Protein AF-0000000072193039 (afdb_homodimer)

Structure (mmCIF, N/CA/C/O backbone):
data_AF-0000000072193039-model_v1
#
loop_
_entity.id
_entity.type
_entity.pdbx_description
1 polymer 'Acetylglutamate kinase'
#
loop_
_atom_site.group_PDB
_atom_site.id
_atom_site.type_symbol
_atom_site.label_atom_id
_atom_site.label_alt_id
_atom_site.label_comp_id
_atom_site.label_asym_id
_atom_site.label_entity_id
_atom_site.label_seq_id
_atom_site.pdbx_PDB_ins_code
_atom_site.Cartn_x
_atom_site.Cartn_y
_atom_site.Cartn_z
_atom_site.occupancy
_atom_site.B_iso_or_equiv
_atom_site.auth_seq_id
_atom_site.auth_comp_id
_atom_site.auth_asym_id
_atom_site.auth_atom_id
_atom_site.pdbx_PDB_model_num
ATOM 1 N N . MET A 1 1 ? 25.875 19.906 -1.889 1 45.22 1 MET A N 1
ATOM 2 C CA . MET A 1 1 ? 24.828 20.234 -0.922 1 45.22 1 MET A CA 1
ATOM 3 C C . MET A 1 1 ? 23.859 19.078 -0.762 1 45.22 1 MET A C 1
ATOM 5 O O . MET A 1 1 ? 23.547 18.375 -1.732 1 45.22 1 MET A O 1
ATOM 9 N N . SER A 1 2 ? 23.547 18.531 0.463 1 73.38 2 SER A N 1
ATOM 10 C CA . SER A 1 2 ? 22.75 17.312 0.672 1 73.38 2 SER A CA 1
ATOM 11 C C . SER A 1 2 ? 21.297 17.516 0.239 1 73.38 2 SER A C 1
ATOM 13 O O . SER A 1 2 ? 20.766 18.625 0.327 1 73.38 2 SER A O 1
ATOM 15 N N . THR A 1 3 ? 20.672 16.688 -0.508 1 92.19 3 THR A N 1
ATOM 16 C CA . THR A 1 3 ? 19.297 16.734 -0.991 1 92.19 3 THR A CA 1
ATOM 17 C C . THR A 1 3 ? 18.328 16.891 0.171 1 92.19 3 THR A C 1
ATOM 19 O O . THR A 1 3 ? 18.375 16.141 1.147 1 92.19 3 THR A O 1
ATOM 22 N N . GLN A 1 4 ? 17.578 18.031 0.209 1 97 4 GLN A N 1
ATOM 23 C CA . GLN A 1 4 ? 16.641 18.359 1.28 1 97 4 GLN A CA 1
ATOM 24 C C . GLN A 1 4 ? 15.531 17.312 1.365 1 97 4 GLN A C 1
ATOM 26 O O . GLN A 1 4 ? 15.016 16.859 0.341 1 97 4 GLN A O 1
ATOM 31 N N . THR A 1 5 ? 15.273 16.906 2.566 1 98.5 5 THR A N 1
ATOM 32 C CA . THR A 1 5 ? 14.156 16 2.828 1 98.5 5 THR A CA 1
ATOM 33 C C . THR A 1 5 ? 12.961 16.75 3.393 1 98.5 5 THR A C 1
ATOM 35 O O . THR A 1 5 ? 13.094 17.484 4.379 1 98.5 5 THR A O 1
ATOM 38 N N . VAL A 1 6 ? 11.789 16.641 2.758 1 98.56 6 VAL A N 1
ATOM 39 C CA . VAL A 1 6 ? 10.562 17.328 3.16 1 98.56 6 VAL A CA 1
ATOM 40 C C . VAL A 1 6 ? 9.461 16.297 3.408 1 98.56 6 VAL A C 1
ATOM 42 O O . VAL A 1 6 ? 9.156 15.484 2.537 1 98.56 6 VAL A O 1
ATOM 45 N N . VAL A 1 7 ? 8.906 16.312 4.609 1 98.81 7 VAL A N 1
ATOM 46 C CA . VAL A 1 7 ? 7.738 15.492 4.93 1 98.81 7 VAL A CA 1
ATOM 47 C C . VAL A 1 7 ? 6.492 16.375 4.949 1 98.81 7 VAL A C 1
ATOM 49 O O . VAL A 1 7 ? 6.461 17.406 5.629 1 98.81 7 VAL A O 1
ATOM 52 N N . ILE A 1 8 ? 5.461 15.977 4.203 1 98.38 8 ILE A N 1
ATOM 53 C CA . ILE A 1 8 ? 4.273 16.797 4 1 98.38 8 ILE A CA 1
ATOM 54 C C . ILE A 1 8 ? 3.033 16.047 4.477 1 98.38 8 ILE A C 1
ATOM 56 O O . ILE A 1 8 ? 2.797 14.906 4.066 1 98.38 8 ILE A O 1
ATOM 60 N N . LYS A 1 9 ? 2.371 16.625 5.359 1 97.62 9 LYS A N 1
ATOM 61 C CA . LYS A 1 9 ? 1.017 16.156 5.625 1 97.62 9 LYS A CA 1
ATOM 62 C C . LYS A 1 9 ? 0.012 16.781 4.664 1 97.62 9 LYS A C 1
ATOM 64 O O . LYS A 1 9 ? -0.158 18 4.656 1 97.62 9 LYS A O 1
ATOM 69 N N . TYR A 1 10 ? -0.47 15.82 3.854 1 92.06 10 TYR A N 1
ATOM 70 C CA . TYR A 1 10 ? -1.426 16.219 2.826 1 92.06 10 TYR A CA 1
ATOM 71 C C . TYR A 1 10 ? -2.83 15.742 3.174 1 92.06 10 TYR A C 1
ATOM 73 O O . TYR A 1 10 ? -3.07 14.539 3.309 1 92.06 10 TYR A O 1
ATOM 81 N N . GLY A 1 11 ? -3.807 16.562 3.35 1 75.62 11 GLY A N 1
ATOM 82 C CA . GLY A 1 11 ? -5.137 16.031 3.607 1 75.62 11 GLY A CA 1
ATOM 83 C C . GLY A 1 11 ? -6.094 17.078 4.16 1 75.62 11 GLY A C 1
ATOM 84 O O . GLY A 1 11 ? -5.773 18.266 4.203 1 75.62 11 GLY A O 1
ATOM 85 N N . GLY A 1 12 ? -7.266 16.719 4.434 1 61.12 12 GLY A N 1
ATOM 86 C CA . GLY A 1 12 ? -8.383 17.516 4.895 1 61.12 12 GLY A CA 1
ATOM 87 C C . GLY A 1 12 ? -9.133 18.203 3.768 1 61.12 12 GLY A C 1
ATOM 88 O O . GLY A 1 12 ? -9.391 17.594 2.725 1 61.12 12 GLY A O 1
ATOM 89 N N . HIS A 1 13 ? -9.391 19.234 3.936 1 57.28 13 HIS A N 1
ATOM 90 C CA . HIS A 1 13 ? -10.195 20 2.994 1 57.28 13 HIS A CA 1
ATOM 91 C C . HIS A 1 13 ? -9.375 20.391 1.769 1 57.28 13 HIS A C 1
ATOM 93 O O . HIS A 1 13 ? -9.938 20.781 0.739 1 57.28 13 HIS A O 1
ATOM 99 N N . ALA A 1 14 ? -8.062 20.094 1.918 1 56.06 14 ALA A N 1
ATOM 100 C CA . ALA A 1 14 ? -7.223 20.438 0.775 1 56.06 14 ALA A CA 1
ATOM 101 C C . ALA A 1 14 ? -7.441 19.469 -0.377 1 56.06 14 ALA A C 1
ATOM 103 O O . ALA A 1 14 ? -7.215 19.797 -1.54 1 56.06 14 ALA A O 1
ATOM 104 N N . MET A 1 15 ? -7.93 18.312 -0.056 1 69.06 15 MET A N 1
ATOM 105 C CA . MET A 1 15 ? -8.125 17.266 -1.058 1 69.06 15 MET A CA 1
ATOM 106 C C . MET A 1 15 ? -9.516 17.359 -1.673 1 69.06 15 MET A C 1
ATOM 108 O O . MET A 1 15 ? -9.875 16.547 -2.531 1 69.06 15 MET A O 1
ATOM 112 N N . ASP A 1 16 ? -10.18 18.406 -1.31 1 74.75 16 ASP A N 1
ATOM 113 C CA . ASP A 1 16 ? -11.57 18.469 -1.75 1 74.75 16 ASP A CA 1
ATOM 114 C C . ASP A 1 16 ? -11.695 19.266 -3.051 1 74.75 16 ASP A C 1
ATOM 116 O O . ASP A 1 16 ? -12.719 19.188 -3.736 1 74.75 16 ASP A O 1
ATOM 120 N N . ARG A 1 17 ? -10.688 20.078 -3.377 1 84.31 17 ARG A N 1
ATOM 121 C CA . ARG A 1 17 ? -10.734 20.891 -4.594 1 84.31 17 ARG A CA 1
ATOM 122 C C . ARG A 1 17 ? -9.82 20.297 -5.668 1 84.31 17 ARG A C 1
ATOM 124 O O . ARG A 1 17 ? -8.602 20.234 -5.48 1 84.31 17 ARG A O 1
ATOM 131 N N . ASP A 1 18 ? -10.414 20.031 -6.711 1 88.31 18 ASP A N 1
ATOM 132 C CA . ASP A 1 18 ? -9.695 19.359 -7.793 1 88.31 18 ASP A CA 1
ATOM 133 C C . ASP A 1 18 ? -8.508 20.188 -8.266 1 88.31 18 ASP A C 1
ATOM 135 O O . ASP A 1 18 ? -7.426 19.656 -8.523 1 88.31 18 ASP A O 1
ATOM 139 N N . GLU A 1 19 ? -8.719 21.5 -8.352 1 90.5 19 GLU A N 1
ATOM 140 C CA . GLU A 1 19 ? -7.656 22.375 -8.836 1 90.5 19 GLU A CA 1
ATOM 141 C C . GLU A 1 19 ? -6.465 22.375 -7.883 1 90.5 19 GLU A C 1
ATOM 143 O O . GLU A 1 19 ? -5.312 22.391 -8.32 1 90.5 19 GLU A O 1
ATOM 148 N N . LEU A 1 20 ? -6.703 22.375 -6.617 1 91.62 20 LEU A N 1
ATOM 149 C CA . LEU A 1 20 ? -5.637 22.375 -5.621 1 91.62 20 LEU A CA 1
ATOM 150 C C . LEU A 1 20 ? -4.906 21.031 -5.621 1 91.62 20 LEU A C 1
ATOM 152 O O . LEU A 1 20 ? -3.682 20.984 -5.48 1 91.62 20 LEU A O 1
ATOM 156 N N . ASN A 1 21 ? -5.684 20.016 -5.832 1 93.38 21 ASN A N 1
ATOM 157 C CA . ASN A 1 21 ? -5.086 18.672 -5.898 1 93.38 21 ASN A CA 1
ATOM 158 C C . ASN A 1 21 ? -4.152 18.547 -7.098 1 93.38 21 ASN A C 1
ATOM 160 O O . ASN A 1 21 ? -3.064 17.969 -6.98 1 93.38 21 ASN A O 1
ATOM 164 N N . ALA A 1 22 ? -4.629 19.031 -8.203 1 94.5 22 ALA A N 1
ATOM 165 C CA . ALA A 1 22 ? -3.82 18.969 -9.422 1 94.5 22 ALA A CA 1
ATOM 166 C C . ALA A 1 22 ? -2.541 19.797 -9.258 1 94.5 22 ALA A C 1
ATOM 168 O O . ALA A 1 22 ? -1.461 19.344 -9.656 1 94.5 22 ALA A O 1
ATOM 169 N N . ALA A 1 23 ? -2.705 20.969 -8.703 1 94.81 23 ALA A N 1
ATOM 170 C CA . ALA A 1 23 ? -1.546 21.828 -8.484 1 94.81 23 ALA A CA 1
ATOM 171 C C . ALA A 1 23 ? -0.551 21.172 -7.531 1 94.81 23 ALA A C 1
ATOM 173 O O . ALA A 1 23 ? 0.663 21.266 -7.73 1 94.81 23 ALA A O 1
ATOM 174 N N . PHE A 1 24 ? -1.08 20.578 -6.543 1 95.81 24 PHE A N 1
ATOM 175 C CA . PHE A 1 24 ? -0.222 19.891 -5.586 1 95.81 24 PHE A CA 1
ATOM 176 C C . PHE A 1 24 ? 0.537 18.75 -6.258 1 95.81 24 PHE A C 1
ATOM 178 O O . PHE A 1 24 ? 1.734 18.578 -6.023 1 95.81 24 PHE A O 1
ATOM 185 N N . ALA A 1 25 ? -0.138 17.984 -7.062 1 96.81 25 ALA A N 1
ATOM 186 C CA . ALA A 1 25 ? 0.496 16.906 -7.805 1 96.81 25 ALA A CA 1
ATOM 187 C C . ALA A 1 25 ? 1.596 17.422 -8.719 1 96.81 25 ALA A C 1
ATOM 189 O O . ALA A 1 25 ? 2.668 16.828 -8.82 1 96.81 25 ALA A O 1
ATOM 190 N N . ASP A 1 26 ? 1.327 18.516 -9.352 1 97.56 26 ASP A N 1
ATOM 191 C CA . ASP A 1 26 ? 2.338 19.172 -10.188 1 97.56 26 ASP A CA 1
ATOM 192 C C . ASP A 1 26 ? 3.562 19.562 -9.359 1 97.56 26 ASP A C 1
ATOM 194 O O . ASP A 1 26 ? 4.699 19.375 -9.805 1 97.56 26 ASP A O 1
ATOM 198 N N . ASP A 1 27 ? 3.299 20.125 -8.227 1 97.31 27 ASP A N 1
ATOM 199 C CA . ASP A 1 27 ? 4.383 20.516 -7.332 1 97.31 27 ASP A CA 1
ATOM 200 C C . ASP A 1 27 ? 5.227 19.312 -6.93 1 97.31 27 ASP A C 1
ATOM 202 O O . ASP A 1 27 ? 6.453 19.391 -6.875 1 97.31 27 ASP A O 1
ATOM 206 N N . MET A 1 28 ? 4.574 18.172 -6.582 1 98.19 28 MET A N 1
ATOM 207 C CA . MET A 1 28 ? 5.297 16.969 -6.184 1 98.19 28 MET A CA 1
ATOM 208 C C . MET A 1 28 ? 6.223 16.5 -7.301 1 98.19 28 MET A C 1
ATOM 210 O O . MET A 1 28 ? 7.379 16.156 -7.047 1 98.19 28 MET A O 1
ATOM 214 N N . ALA A 1 29 ? 5.703 16.5 -8.523 1 98.25 29 ALA A N 1
ATOM 215 C CA . ALA A 1 29 ? 6.496 16.078 -9.672 1 98.25 29 ALA A CA 1
ATOM 216 C C . ALA A 1 29 ? 7.703 16.984 -9.875 1 98.25 29 ALA A C 1
ATOM 218 O O . ALA A 1 29 ? 8.805 16.516 -10.164 1 98.25 29 ALA A O 1
ATOM 219 N N . PHE A 1 30 ? 7.426 18.234 -9.695 1 98.06 30 PHE A N 1
ATOM 220 C CA . PHE A 1 30 ? 8.484 19.219 -9.898 1 98.06 30 PHE A CA 1
ATOM 221 C C . PHE A 1 30 ? 9.531 19.125 -8.797 1 98.06 30 PHE A C 1
ATOM 223 O O . PHE A 1 30 ? 10.727 19.016 -9.078 1 98.06 30 PHE A O 1
ATOM 230 N N . LEU A 1 31 ? 9.148 19.109 -7.562 1 98.12 31 LEU A N 1
ATOM 231 C CA . LEU A 1 31 ? 10.039 19.188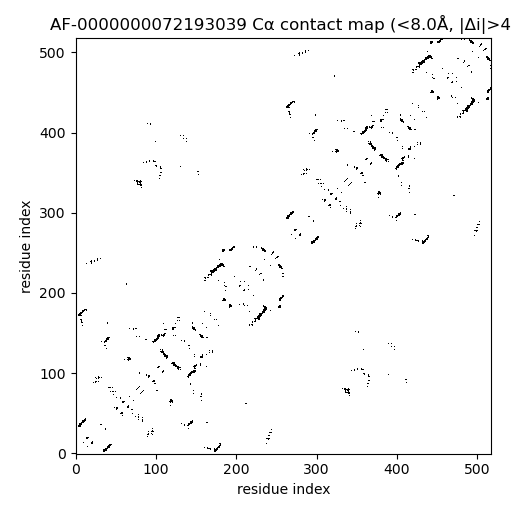 -6.406 1 98.12 31 LEU A CA 1
ATOM 232 C C . LEU A 1 31 ? 10.82 17.891 -6.23 1 98.12 31 LEU A C 1
ATOM 234 O O . LEU A 1 31 ? 11.945 17.906 -5.734 1 98.12 31 LEU A O 1
ATOM 238 N N . GLN A 1 32 ? 10.211 16.766 -6.629 1 97.94 32 GLN A N 1
ATOM 239 C CA . GLN A 1 32 ? 10.875 15.484 -6.453 1 97.94 32 GLN A CA 1
ATOM 240 C C . GLN A 1 32 ? 12.18 15.422 -7.238 1 97.94 32 GLN A C 1
ATOM 242 O O . GLN A 1 32 ? 13.047 14.602 -6.945 1 97.94 32 GLN A O 1
ATOM 247 N N . GLN A 1 33 ? 12.352 16.266 -8.211 1 96.88 33 GLN A N 1
ATOM 248 C CA . GLN A 1 33 ? 13.547 16.281 -9.047 1 96.88 33 GLN A CA 1
ATOM 249 C C . GLN A 1 33 ? 14.766 16.766 -8.258 1 96.88 33 GLN A C 1
ATOM 251 O O . GLN A 1 33 ? 15.906 16.5 -8.633 1 96.88 33 GLN A O 1
ATOM 256 N N . SER A 1 34 ? 14.5 17.5 -7.195 1 97.19 34 SER A N 1
ATOM 257 C CA . SER A 1 34 ? 15.641 18.109 -6.5 1 97.19 34 SER A CA 1
ATOM 258 C C . SER A 1 34 ? 15.523 17.922 -4.992 1 97.19 34 SER A C 1
ATOM 260 O O . SER A 1 34 ? 16.422 18.312 -4.242 1 97.19 34 SER A O 1
ATOM 262 N N . MET A 1 35 ? 14.414 17.297 -4.531 1 98 35 MET A N 1
ATOM 263 C CA . MET A 1 35 ? 14.188 17.094 -3.104 1 98 35 MET A CA 1
ATOM 264 C C . MET A 1 35 ? 13.734 15.672 -2.822 1 98 35 MET A C 1
ATOM 266 O O . MET A 1 35 ? 13.258 14.977 -3.725 1 98 35 MET A O 1
ATOM 270 N N . ARG A 1 36 ? 13.945 15.211 -1.629 1 98.56 36 ARG A N 1
ATOM 271 C CA . ARG A 1 36 ? 13.383 13.969 -1.107 1 98.56 36 ARG A CA 1
ATOM 272 C C . ARG A 1 36 ? 12.047 14.227 -0.415 1 98.56 36 ARG A C 1
ATOM 274 O O . ARG A 1 36 ? 11.992 14.914 0.605 1 98.56 36 ARG A O 1
ATOM 281 N N . LEU A 1 37 ? 10.977 13.695 -0.958 1 98.81 37 LEU A N 1
ATOM 282 C CA . LEU A 1 37 ? 9.633 14.023 -0.479 1 98.81 37 LEU A CA 1
ATOM 283 C C . LEU A 1 37 ? 8.953 12.797 0.115 1 98.81 37 LEU A C 1
ATOM 285 O O . LEU A 1 37 ? 9.07 11.695 -0.423 1 98.81 37 LEU A O 1
ATOM 289 N N . VAL A 1 38 ? 8.336 12.977 1.208 1 98.94 38 VAL A N 1
ATOM 290 C CA . VAL A 1 38 ? 7.406 12.008 1.78 1 98.94 38 VAL A CA 1
ATOM 291 C C . VAL A 1 38 ? 6.059 12.672 2.041 1 98.94 38 VAL A C 1
ATOM 293 O O . VAL A 1 38 ? 6 13.766 2.621 1 98.94 38 VAL A O 1
ATOM 296 N N . VAL A 1 39 ? 5.004 12.078 1.588 1 98.69 39 VAL A N 1
ATOM 297 C CA . VAL A 1 39 ? 3.666 12.617 1.805 1 98.69 39 VAL A CA 1
ATOM 298 C C . VAL A 1 39 ? 2.877 11.688 2.719 1 98.69 39 VAL A C 1
ATOM 300 O O . VAL A 1 39 ? 2.846 10.469 2.5 1 98.69 39 VAL A O 1
ATOM 303 N N . VAL A 1 40 ? 2.346 12.188 3.756 1 98.62 40 VAL A N 1
ATOM 304 C CA . VAL A 1 40 ? 1.394 11.492 4.617 1 98.62 40 VAL A CA 1
ATOM 305 C C . VAL A 1 40 ? -0.002 12.078 4.426 1 98.62 40 VAL A C 1
ATOM 307 O O . VAL A 1 40 ? -0.201 13.289 4.582 1 98.62 40 VAL A O 1
ATOM 310 N N . HIS A 1 41 ? -0.935 11.195 4.055 1 97.5 41 HIS A N 1
ATOM 311 C CA . HIS A 1 41 ? -2.244 11.742 3.707 1 97.5 41 HIS A CA 1
ATOM 312 C C . HIS A 1 41 ? -3.273 11.43 4.789 1 97.5 41 HIS A C 1
ATOM 314 O O . HIS A 1 41 ? -3.072 10.523 5.602 1 97.5 41 HIS A O 1
ATOM 320 N N . GLY A 1 42 ? -4.398 12.203 4.812 1 94.31 42 GLY A N 1
ATOM 321 C CA . GLY A 1 42 ? -5.574 11.891 5.613 1 94.31 42 GLY A CA 1
ATOM 322 C C . GLY A 1 42 ? -6.66 11.188 4.824 1 94.31 42 GLY A C 1
ATOM 323 O O . GLY A 1 42 ? -6.371 10.438 3.889 1 94.31 42 GLY A O 1
ATOM 324 N N . GLY A 1 43 ? -7.902 11.289 5.316 1 94.5 43 GLY A N 1
ATOM 325 C CA . GLY A 1 43 ? -9.008 10.688 4.594 1 94.5 43 GLY A CA 1
ATOM 326 C C . GLY A 1 43 ? -10.289 10.641 5.395 1 94.5 43 GLY A C 1
ATOM 327 O O . GLY A 1 43 ? -11.062 9.688 5.281 1 94.5 43 GLY A O 1
ATOM 328 N N . GLY A 1 44 ? -10.516 11.594 6.266 1 93.06 44 GLY A N 1
ATOM 329 C CA . GLY A 1 44 ? -11.664 11.633 7.156 1 93.06 44 GLY A CA 1
ATOM 330 C C . GLY A 1 44 ? -12.992 11.539 6.43 1 93.06 44 GLY A C 1
ATOM 331 O O . GLY A 1 44 ? -13.812 10.672 6.738 1 93.06 44 GLY A O 1
ATOM 332 N N . PRO A 1 45 ? -13.195 12.461 5.445 1 93.19 45 PRO A N 1
ATOM 333 C CA . PRO A 1 45 ? -14.461 12.438 4.715 1 93.19 45 PRO A CA 1
ATOM 334 C C . PRO A 1 45 ? -14.703 11.102 4.012 1 93.19 45 PRO A C 1
ATOM 336 O O . PRO A 1 45 ? -15.836 10.617 3.982 1 93.19 45 PRO A O 1
ATOM 339 N N . GLN A 1 46 ? -13.688 10.508 3.422 1 95 46 GLN A N 1
ATOM 340 C CA . GLN A 1 46 ? -13.82 9.234 2.725 1 95 46 GLN A CA 1
ATOM 341 C C . GLN A 1 46 ? -14.156 8.109 3.697 1 95 46 GLN A C 1
ATOM 343 O O . GLN A 1 46 ? -14.93 7.203 3.373 1 95 46 GLN A O 1
ATOM 348 N N . ILE A 1 47 ? -13.508 8.141 4.887 1 96.94 47 ILE A N 1
ATOM 349 C CA . ILE A 1 47 ? -13.836 7.16 5.914 1 96.94 47 ILE A CA 1
ATOM 350 C C . ILE A 1 47 ? -15.312 7.281 6.289 1 96.94 47 ILE A C 1
ATOM 352 O O . ILE A 1 47 ? -16.031 6.277 6.352 1 96.94 47 ILE A O 1
ATOM 356 N N . ASN A 1 48 ? -15.773 8.523 6.504 1 96.12 48 ASN A N 1
ATOM 357 C CA . ASN A 1 48 ? -17.172 8.758 6.855 1 96.12 48 ASN A CA 1
ATOM 358 C C . ASN A 1 48 ? -18.109 8.211 5.793 1 96.12 48 ASN A C 1
ATOM 360 O O . ASN A 1 48 ? -19.141 7.625 6.121 1 96.12 48 ASN A O 1
ATOM 364 N N . ALA A 1 49 ? -17.781 8.453 4.582 1 95.81 49 ALA A N 1
ATOM 365 C CA . ALA A 1 49 ? -18.625 8.008 3.475 1 95.81 49 ALA A CA 1
ATOM 366 C C . ALA A 1 49 ? -18.797 6.492 3.498 1 95.81 49 ALA A C 1
ATOM 368 O O . ALA A 1 49 ? -19.906 5.992 3.311 1 95.81 49 ALA A O 1
ATOM 369 N N . LEU A 1 50 ? -17.703 5.754 3.719 1 97.31 50 LEU A N 1
ATOM 370 C CA . LEU A 1 50 ? -17.828 4.301 3.75 1 97.31 50 LEU A CA 1
ATOM 371 C C . LEU A 1 50 ? -18.609 3.844 4.977 1 97.31 50 LEU A C 1
ATOM 373 O O . LEU A 1 50 ? -19.438 2.934 4.887 1 97.31 50 LEU A O 1
ATOM 377 N N . LEU A 1 51 ? -18.297 4.426 6.125 1 98 51 LEU A N 1
ATOM 378 C CA . LEU A 1 51 ? -19.016 4.066 7.34 1 98 51 LEU A CA 1
ATOM 379 C C . LEU A 1 51 ? -20.516 4.254 7.164 1 98 51 LEU A C 1
ATOM 381 O O . LEU A 1 51 ? -21.312 3.414 7.594 1 98 51 LEU A O 1
ATOM 385 N N . ASP A 1 52 ? -20.891 5.344 6.523 1 97.56 52 ASP A N 1
ATOM 386 C CA . ASP A 1 52 ? -22.297 5.613 6.242 1 97.56 52 ASP A CA 1
ATOM 387 C C . ASP A 1 52 ? -22.906 4.516 5.371 1 97.56 52 ASP A C 1
ATOM 389 O O . ASP A 1 52 ? -23.984 4.016 5.656 1 97.56 52 ASP A O 1
ATOM 393 N N . ARG A 1 53 ? -22.234 4.141 4.348 1 96.75 53 ARG A N 1
ATOM 394 C CA . ARG A 1 53 ? -22.703 3.104 3.438 1 96.75 53 ARG A CA 1
ATOM 395 C C . ARG A 1 53 ? -22.844 1.764 4.152 1 96.75 53 ARG A C 1
ATOM 397 O O . ARG A 1 53 ? -23.688 0.944 3.795 1 96.75 53 ARG A O 1
ATOM 404 N N . LEU A 1 54 ? -22 1.526 5.152 1 97.31 54 LEU A N 1
ATOM 405 C CA . LEU A 1 54 ? -22 0.278 5.91 1 97.31 54 LEU A CA 1
ATOM 406 C C . LEU A 1 54 ? -22.953 0.362 7.098 1 97.31 54 LEU A C 1
ATOM 408 O O . LEU A 1 54 ? -23.062 -0.585 7.879 1 97.31 54 LEU A O 1
ATOM 412 N N . ALA A 1 55 ? -23.562 1.514 7.324 1 96.69 55 ALA A N 1
ATOM 413 C CA . ALA A 1 55 ? -24.484 1.777 8.43 1 96.69 55 ALA A CA 1
ATOM 414 C C . ALA A 1 55 ? -23.781 1.664 9.773 1 96.69 55 ALA A C 1
ATOM 416 O O . ALA A 1 55 ? -24.328 1.114 10.727 1 96.69 55 ALA A O 1
ATOM 417 N N . ILE A 1 56 ? -22.547 2.088 9.789 1 97 56 ILE A N 1
ATOM 418 C CA . ILE A 1 56 ? -21.766 2.152 11.023 1 97 56 ILE A CA 1
ATOM 419 C C . ILE A 1 56 ? -21.734 3.592 11.531 1 97 56 ILE A C 1
ATOM 421 O O . ILE A 1 56 ? -21.391 4.512 10.789 1 97 56 ILE A O 1
ATOM 425 N N . GLU A 1 57 ? -22.094 3.811 12.734 1 95.75 57 GLU A N 1
ATOM 426 C CA . GLU A 1 57 ? -22.141 5.152 13.312 1 95.75 57 GLU A CA 1
ATOM 427 C C . GLU A 1 57 ? -20.734 5.703 13.531 1 95.75 57 GLU A C 1
ATOM 429 O O . GLU A 1 57 ? -19.875 5.031 14.117 1 95.75 57 GLU A O 1
ATOM 434 N N . SER A 1 58 ? -20.5 6.844 13.023 1 93.62 58 SER A N 1
ATOM 435 C CA . SER A 1 58 ? -19.25 7.547 13.266 1 93.62 58 SER A CA 1
ATOM 436 C C . SER A 1 58 ? -19.328 8.414 14.516 1 93.62 58 SER A C 1
ATOM 438 O O . SER A 1 58 ? -20.297 9.156 14.703 1 93.62 58 SER A O 1
ATOM 440 N N . ARG A 1 59 ? -18.344 8.297 15.383 1 94.5 59 ARG A N 1
ATOM 441 C CA . ARG A 1 59 ? -18.281 9.07 16.625 1 94.5 59 ARG A CA 1
ATOM 442 C C . ARG A 1 59 ? -16.875 9.625 16.844 1 94.5 59 ARG A C 1
ATOM 444 O O . ARG A 1 59 ? -15.891 8.961 16.531 1 94.5 59 ARG A O 1
ATOM 451 N N . PHE A 1 60 ? -16.906 10.789 17.375 1 92.94 60 PHE A N 1
ATOM 452 C CA . PHE A 1 60 ? -15.641 11.43 17.734 1 92.94 60 PHE A CA 1
ATOM 453 C C . PHE A 1 60 ? -15.609 11.797 19.219 1 92.94 60 PHE A C 1
ATOM 455 O O . PHE A 1 60 ? -16.625 12.211 19.766 1 92.94 60 PHE A O 1
ATOM 462 N N . GLU A 1 61 ? -14.453 11.602 19.797 1 91.12 61 GLU A N 1
ATOM 463 C CA . GLU A 1 61 ? -14.164 12.008 21.172 1 91.12 61 GLU A CA 1
ATOM 464 C C . GLU A 1 61 ? -12.805 12.703 21.266 1 91.12 61 GLU A C 1
ATOM 466 O O . GLU A 1 61 ? -11.797 12.156 20.812 1 91.12 61 GLU A O 1
ATOM 471 N N . LYS A 1 62 ? -12.734 13.969 21.75 1 82.62 62 LYS A N 1
ATOM 472 C CA . LYS A 1 62 ? -11.516 14.758 21.891 1 82.62 62 LYS A CA 1
ATOM 473 C C . LYS A 1 62 ? -10.828 14.945 20.547 1 82.62 62 LYS A C 1
ATOM 475 O O . LYS A 1 62 ? -9.602 14.828 20.453 1 82.62 62 LYS A O 1
ATOM 480 N N . GLY A 1 63 ? -11.602 15.023 19.531 1 86.31 63 GLY A N 1
ATOM 481 C CA . GLY A 1 63 ? -11.086 15.328 18.203 1 86.31 63 GLY A CA 1
ATOM 482 C C . GLY A 1 63 ? -10.578 14.102 17.469 1 86.31 63 GLY A C 1
ATOM 483 O O . GLY A 1 63 ? -10.055 14.211 16.359 1 86.31 63 GLY A O 1
ATOM 484 N N . LEU A 1 64 ? -10.766 12.953 18.094 1 92.62 64 LEU A N 1
ATOM 485 C CA . LEU A 1 64 ? -10.289 11.719 17.484 1 92.62 64 LEU A CA 1
ATOM 486 C C . LEU A 1 64 ? -11.445 10.773 17.203 1 92.62 64 LEU A C 1
ATOM 488 O O . LEU A 1 64 ? -12.406 10.695 17.969 1 92.62 64 LEU A O 1
ATOM 492 N N . ARG A 1 65 ? -11.367 10.086 16.125 1 95 65 ARG A N 1
ATOM 493 C CA . ARG A 1 65 ? -12.406 9.125 15.766 1 95 65 ARG A CA 1
ATOM 494 C C . ARG A 1 65 ? -12.391 7.922 16.703 1 95 65 ARG A C 1
ATOM 496 O O . ARG A 1 65 ? -11.367 7.246 16.844 1 95 65 ARG A O 1
ATOM 503 N N . VAL A 1 66 ? -13.5 7.707 17.375 1 97.38 66 VAL A N 1
ATOM 504 C CA . VAL A 1 66 ? -13.641 6.461 18.125 1 97.38 66 VAL A CA 1
ATOM 505 C C . VAL A 1 66 ? -13.633 5.277 17.156 1 97.38 66 VAL A C 1
ATOM 507 O O . VAL A 1 66 ? -14.414 5.238 16.203 1 97.38 66 VAL A O 1
ATOM 510 N N . THR A 1 67 ? -12.742 4.363 17.375 1 98.25 67 THR A N 1
ATOM 511 C CA . THR A 1 67 ? -12.477 3.352 16.359 1 98.25 67 THR A CA 1
ATOM 512 C C . THR A 1 67 ? -12.633 1.948 16.938 1 98.25 67 THR A C 1
ATOM 514 O O . THR A 1 67 ? -11.68 1.398 17.5 1 98.25 67 THR A O 1
ATOM 517 N N . ASP A 1 68 ? -13.789 1.354 16.797 1 97.62 68 ASP A N 1
ATOM 518 C CA . ASP A 1 68 ? -13.945 -0.058 17.125 1 97.62 68 ASP A CA 1
ATOM 519 C C . ASP A 1 68 ? -13.438 -0.951 16 1 97.62 68 ASP A C 1
ATOM 521 O O . ASP A 1 68 ? -12.844 -0.465 15.031 1 97.62 68 ASP A O 1
ATOM 525 N N . ALA A 1 69 ? -13.641 -2.238 16.109 1 96.81 69 ALA A N 1
ATOM 526 C CA . ALA A 1 69 ? -13.078 -3.189 15.156 1 96.81 69 ALA A CA 1
ATOM 527 C C . ALA A 1 69 ? -13.656 -2.967 13.758 1 96.81 69 ALA A C 1
ATOM 529 O O . ALA A 1 69 ? -12.914 -2.957 12.773 1 96.81 69 ALA A O 1
ATOM 530 N N . ASP A 1 70 ? -14.961 -2.809 13.672 1 97 70 ASP A N 1
ATOM 531 C CA . ASP A 1 70 ? -15.617 -2.586 12.391 1 97 70 ASP A CA 1
ATOM 532 C C . ASP A 1 70 ? -15.164 -1.271 11.758 1 97 70 ASP A C 1
ATOM 534 O O . ASP A 1 70 ? -14.891 -1.209 10.562 1 97 70 ASP A O 1
ATOM 538 N N . THR A 1 71 ? -15.086 -0.254 12.586 1 98.19 71 THR A N 1
ATOM 539 C CA . THR A 1 71 ? -14.609 1.045 12.125 1 98.19 71 THR A CA 1
ATOM 540 C C . THR A 1 71 ? -13.164 0.954 11.648 1 98.19 71 THR A C 1
ATOM 542 O O . THR A 1 71 ? -12.797 1.555 10.633 1 98.19 71 THR A O 1
ATOM 545 N N . MET A 1 72 ? -12.359 0.215 12.328 1 98.5 72 MET A N 1
ATOM 546 C CA . MET A 1 72 ? -10.953 0.087 11.969 1 98.5 72 MET A CA 1
ATOM 547 C C . MET A 1 72 ? -10.797 -0.582 10.602 1 98.5 72 MET A C 1
ATOM 549 O O . MET A 1 72 ? -9.93 -0.205 9.82 1 98.5 72 MET A O 1
ATOM 553 N N . GLN A 1 73 ? -11.602 -1.587 10.383 1 97.69 73 GLN A N 1
ATOM 554 C CA . GLN A 1 73 ? -11.578 -2.242 9.078 1 97.69 73 GLN A CA 1
ATOM 555 C C . GLN A 1 73 ? -11.883 -1.253 7.961 1 97.69 73 GLN A C 1
ATOM 557 O O . GLN A 1 73 ? -11.211 -1.247 6.926 1 97.69 73 GLN A O 1
ATOM 562 N N . ALA A 1 74 ? -12.891 -0.419 8.195 1 98.19 74 ALA A N 1
ATOM 563 C CA . ALA A 1 74 ? -13.25 0.612 7.227 1 98.19 74 ALA A CA 1
ATOM 564 C C . ALA A 1 74 ? -12.117 1.619 7.051 1 98.19 74 ALA A C 1
ATOM 566 O O . ALA A 1 74 ? -11.773 1.993 5.926 1 98.19 74 ALA A O 1
ATOM 567 N N . VAL A 1 75 ? -11.516 2.012 8.172 1 98.38 75 VAL A N 1
ATOM 568 C CA . VAL A 1 75 ? -10.43 2.984 8.164 1 98.38 75 VAL A CA 1
ATOM 569 C C . VAL A 1 75 ? -9.266 2.451 7.332 1 98.38 75 VAL A C 1
ATOM 571 O O . VAL A 1 75 ? -8.742 3.152 6.465 1 98.38 75 VAL A O 1
ATOM 574 N N . GLU A 1 76 ? -8.906 1.249 7.562 1 98.5 76 GLU A N 1
ATOM 575 C CA . GLU A 1 76 ? -7.77 0.656 6.863 1 98.5 76 GLU A CA 1
ATOM 576 C C . GLU A 1 76 ? -8.055 0.525 5.367 1 98.5 76 GLU A C 1
ATOM 578 O O . GLU A 1 76 ? -7.203 0.856 4.539 1 98.5 76 GLU A O 1
ATOM 583 N N . MET A 1 77 ? -9.242 0.056 5.012 1 98.38 77 MET A N 1
ATOM 584 C CA . MET A 1 77 ? -9.633 -0.102 3.617 1 98.38 77 MET A CA 1
ATOM 585 C C . MET A 1 77 ? -9.617 1.238 2.891 1 98.38 77 MET A C 1
ATOM 587 O O . MET A 1 77 ? -9.109 1.337 1.772 1 98.38 77 MET A O 1
ATOM 591 N N . VAL A 1 78 ? -10.109 2.234 3.578 1 98.19 78 VAL A N 1
ATOM 592 C CA . VAL A 1 78 ? -10.234 3.543 2.943 1 98.19 78 VAL A CA 1
ATOM 593 C C . VAL A 1 78 ? -8.859 4.207 2.848 1 98.19 78 VAL A C 1
ATOM 595 O O . VAL A 1 78 ? -8.438 4.621 1.767 1 98.19 78 VAL A O 1
ATOM 598 N N . LEU A 1 79 ? -8.141 4.273 3.93 1 98.25 79 LEU A N 1
ATOM 599 C CA . LEU A 1 79 ? -6.887 5.027 3.959 1 98.25 79 LEU A CA 1
ATOM 600 C C . LEU A 1 79 ? -5.809 4.32 3.145 1 98.25 79 LEU A C 1
ATOM 602 O O . LEU A 1 79 ? -5.113 4.953 2.348 1 98.25 79 LEU A O 1
ATOM 606 N N . CYS A 1 80 ? -5.656 3.008 3.301 1 98.5 80 CYS A N 1
ATOM 607 C CA . CYS A 1 80 ? -4.586 2.273 2.637 1 98.5 80 CYS A CA 1
ATOM 608 C C . CYS A 1 80 ? -4.973 1.915 1.208 1 98.5 80 CYS A C 1
ATOM 610 O O . CYS A 1 80 ? -4.109 1.76 0.345 1 98.5 80 CYS A O 1
ATOM 612 N N . GLY A 1 81 ? -6.219 1.759 0.957 1 98 81 GLY A N 1
ATOM 613 C CA . GLY A 1 81 ? -6.688 1.318 -0.346 1 98 81 GLY A CA 1
ATOM 614 C C . GLY A 1 81 ? -7.164 2.461 -1.225 1 98 81 GLY A C 1
ATOM 615 O O . GLY A 1 81 ? -6.438 2.908 -2.115 1 98 81 GLY A O 1
ATOM 616 N N . GLN A 1 82 ? -8.258 3.09 -0.844 1 96.81 82 GLN A N 1
ATOM 617 C CA . GLN A 1 82 ? -8.922 4.082 -1.679 1 96.81 82 GLN A CA 1
ATOM 618 C C . GLN A 1 82 ? -8.109 5.375 -1.752 1 96.81 82 GLN A C 1
ATOM 620 O O . GLN A 1 82 ? -7.676 5.781 -2.832 1 96.81 82 GLN A O 1
ATOM 625 N N . VAL A 1 83 ? -7.84 5.938 -0.623 1 96.81 83 VAL A N 1
ATOM 626 C CA . VAL A 1 83 ? -7.254 7.273 -0.609 1 96.81 83 VAL A CA 1
ATOM 627 C C . VAL A 1 83 ? -5.785 7.199 -1.025 1 96.81 83 VAL A C 1
ATOM 629 O O . VAL A 1 83 ? -5.34 7.961 -1.891 1 96.81 83 VAL A O 1
ATOM 632 N N . ASN A 1 84 ? -5.062 6.312 -0.41 1 98 84 ASN A N 1
ATOM 633 C CA . ASN A 1 84 ? -3.635 6.191 -0.693 1 98 84 ASN A CA 1
ATOM 634 C C . ASN A 1 84 ? -3.375 5.992 -2.184 1 98 84 ASN A C 1
ATOM 636 O O . ASN A 1 84 ? -2.549 6.691 -2.771 1 98 84 ASN A O 1
ATOM 640 N N . LYS A 1 85 ? -4.094 5.066 -2.787 1 98.25 85 LYS A N 1
ATOM 641 C CA . LYS A 1 85 ? -3.842 4.738 -4.188 1 98.25 85 LYS A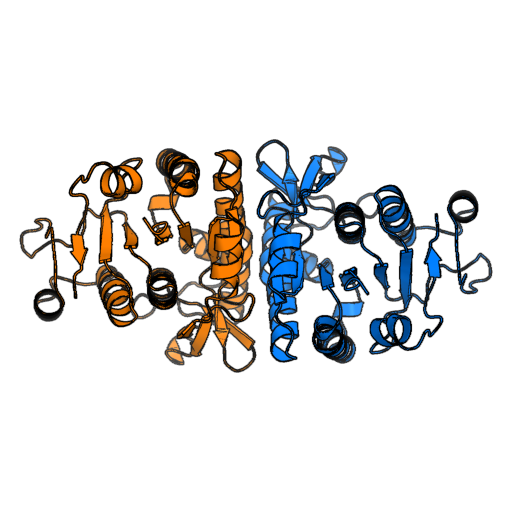 CA 1
ATOM 642 C C . LYS A 1 85 ? -4.344 5.844 -5.109 1 98.25 85 LYS A C 1
ATOM 644 O O . LYS A 1 85 ? -3.766 6.082 -6.172 1 98.25 85 LYS A O 1
ATOM 649 N N . SER A 1 86 ? -5.387 6.562 -4.668 1 96.06 86 SER A N 1
ATOM 650 C CA . SER A 1 86 ? -5.84 7.719 -5.434 1 96.06 86 SER A CA 1
ATOM 651 C C . SER A 1 86 ? -4.777 8.812 -5.473 1 96.06 86 SER A C 1
ATOM 653 O O . SER A 1 86 ? -4.527 9.406 -6.527 1 96.06 86 SER A O 1
ATOM 655 N N . VAL A 1 87 ? -4.18 9.078 -4.34 1 96.94 87 VAL A N 1
ATOM 656 C CA . VAL A 1 87 ? -3.131 10.094 -4.262 1 96.94 87 VAL A CA 1
ATOM 657 C C . VAL A 1 87 ? -1.938 9.664 -5.117 1 96.94 87 VAL A C 1
ATOM 659 O O . VAL A 1 87 ? -1.415 10.461 -5.902 1 96.94 87 VAL A O 1
ATOM 662 N N . VAL A 1 88 ? -1.546 8.438 -5.039 1 98.25 88 VAL A N 1
ATOM 663 C CA . VAL A 1 88 ? -0.433 7.902 -5.816 1 98.25 88 VAL A CA 1
ATOM 664 C C . VAL A 1 88 ? -0.724 8.055 -7.309 1 98.25 88 VAL A C 1
ATOM 666 O O . VAL A 1 88 ? 0.125 8.523 -8.07 1 98.25 88 VAL A O 1
ATOM 669 N N . SER A 1 89 ? -1.914 7.652 -7.664 1 97.5 89 SER A N 1
ATOM 670 C CA . SER A 1 89 ? -2.301 7.715 -9.07 1 97.5 89 SER A CA 1
ATOM 671 C C . SER A 1 89 ? -2.221 9.148 -9.602 1 97.5 89 SER A C 1
ATOM 673 O O . SER A 1 89 ? -1.729 9.375 -10.703 1 97.5 89 SER A O 1
ATOM 675 N N . ARG A 1 90 ? -2.738 10.055 -8.805 1 96.38 90 ARG A N 1
ATOM 676 C CA . ARG A 1 90 ? -2.695 11.453 -9.211 1 96.38 90 ARG A CA 1
ATOM 677 C C . ARG A 1 90 ? -1.257 11.938 -9.375 1 96.38 90 ARG A C 1
ATOM 679 O O . ARG A 1 90 ? -0.933 12.625 -10.344 1 96.38 90 ARG A O 1
ATOM 686 N N . PHE A 1 91 ? -0.422 11.641 -8.406 1 98 91 PHE A N 1
ATOM 687 C CA . PHE A 1 91 ? 0.983 12.016 -8.492 1 98 91 PHE A CA 1
ATOM 688 C C . PHE A 1 91 ? 1.625 11.445 -9.75 1 98 91 PHE A C 1
ATOM 690 O O . PHE A 1 91 ? 2.334 12.156 -10.469 1 98 91 PHE A O 1
ATOM 697 N N . LEU A 1 92 ? 1.334 10.188 -10.078 1 97.94 92 LEU A N 1
ATOM 698 C CA . LEU A 1 92 ? 1.902 9.523 -11.242 1 97.94 92 LEU A CA 1
ATOM 699 C C . LEU A 1 92 ? 1.445 10.203 -12.531 1 97.94 92 LEU A C 1
ATOM 701 O O . LEU A 1 92 ? 2.24 10.391 -13.453 1 97.94 92 LEU A O 1
ATOM 705 N N . GLN A 1 93 ? 0.218 10.539 -12.555 1 96.88 93 GLN A N 1
ATOM 706 C CA . GLN A 1 93 ? -0.344 11.18 -13.742 1 96.88 93 GLN A CA 1
ATOM 707 C C . GLN A 1 93 ? 0.347 12.508 -14.031 1 96.88 93 GLN A C 1
ATOM 709 O O . GLN A 1 93 ? 0.375 12.969 -15.172 1 96.88 93 GLN A O 1
ATOM 714 N N . HIS A 1 94 ? 0.904 13.086 -13.016 1 97.31 94 HIS A N 1
ATOM 715 C CA . HIS A 1 94 ? 1.552 14.383 -13.18 1 97.31 94 HIS A CA 1
ATOM 716 C C . HIS A 1 94 ? 3.066 14.234 -13.258 1 97.31 94 HIS A C 1
ATOM 718 O O . HIS A 1 94 ? 3.789 15.234 -13.336 1 97.31 94 HIS A O 1
ATOM 724 N N . GLY A 1 95 ? 3.57 13.008 -13.164 1 97.56 95 GLY A N 1
ATOM 725 C CA . GLY A 1 95 ? 4.973 12.773 -13.477 1 97.56 95 GLY A CA 1
ATOM 726 C C . GLY A 1 95 ? 5.809 12.422 -12.266 1 97.56 95 GLY A C 1
ATOM 727 O O . GLY A 1 95 ? 7.016 12.203 -12.375 1 97.56 95 GLY A O 1
ATOM 728 N N . ALA A 1 96 ? 5.227 12.367 -11.086 1 98.31 96 ALA A N 1
ATOM 729 C CA . ALA A 1 96 ? 5.969 11.977 -9.891 1 98.31 96 ALA A CA 1
ATOM 730 C C . ALA A 1 96 ? 6.09 10.461 -9.797 1 98.31 96 ALA A C 1
ATOM 732 O O . ALA A 1 96 ? 5.164 9.734 -10.164 1 98.31 96 ALA A O 1
ATOM 733 N N . ARG A 1 97 ? 7.18 9.938 -9.289 1 98.31 97 ARG A N 1
ATOM 734 C CA . ARG A 1 97 ? 7.391 8.516 -9.078 1 98.31 97 ARG A CA 1
ATOM 735 C C . ARG A 1 97 ? 6.949 8.102 -7.672 1 98.31 97 ARG A C 1
ATOM 737 O O . ARG A 1 97 ? 7.773 7.699 -6.852 1 98.31 97 ARG A O 1
ATOM 744 N N . ALA A 1 98 ? 5.688 8.07 -7.512 1 98.75 98 ALA A N 1
ATOM 745 C CA . ALA A 1 98 ? 5.117 7.891 -6.18 1 98.75 98 ALA A CA 1
ATOM 746 C C . ALA A 1 98 ? 4.84 6.418 -5.895 1 98.75 98 ALA A C 1
ATOM 748 O O . ALA A 1 98 ? 4.449 5.668 -6.793 1 98.75 98 ALA A O 1
ATOM 749 N N . ALA A 1 99 ? 5.047 6.012 -4.691 1 98.81 99 ALA A N 1
ATOM 750 C CA . ALA A 1 99 ? 4.754 4.672 -4.195 1 98.81 99 ALA A CA 1
ATOM 751 C C . ALA A 1 99 ? 3.986 4.727 -2.877 1 98.81 99 ALA A C 1
ATOM 753 O O . ALA A 1 99 ? 4.422 5.379 -1.927 1 98.81 99 ALA A O 1
ATOM 754 N N . GLY A 1 100 ? 2.904 4.027 -2.836 1 98.75 100 GLY A N 1
ATOM 755 C CA . GLY A 1 100 ? 2.031 4.074 -1.675 1 98.75 100 GLY A CA 1
ATOM 756 C C . GLY A 1 100 ? 2.348 3.006 -0.647 1 98.75 100 GLY A C 1
ATOM 757 O O . GLY A 1 100 ? 2.555 1.842 -0.998 1 98.75 100 GLY A O 1
ATOM 758 N N . LEU A 1 101 ? 2.391 3.426 0.636 1 98.69 101 LEU A N 1
ATOM 759 C CA . LEU A 1 101 ? 2.592 2.566 1.796 1 98.69 101 LEU A CA 1
ATOM 760 C C . LEU A 1 101 ? 1.613 2.918 2.912 1 98.69 101 LEU A C 1
ATOM 762 O O . LEU A 1 101 ? 0.775 3.809 2.748 1 98.69 101 LEU A O 1
ATOM 766 N N . SER A 1 102 ? 1.594 2.143 3.916 1 98.75 102 SER A N 1
ATOM 767 C CA . SER A 1 102 ? 1.008 2.504 5.203 1 98.75 102 SER A CA 1
ATOM 768 C C . SER A 1 102 ? 2.029 2.377 6.328 1 98.75 102 SER A C 1
ATOM 770 O O . SER A 1 102 ? 3.139 1.884 6.117 1 98.75 102 SER A O 1
ATOM 772 N N . GLY A 1 103 ? 1.687 2.873 7.469 1 98.69 103 GLY A N 1
ATOM 773 C CA . GLY A 1 103 ? 2.559 2.709 8.625 1 98.69 103 GLY A CA 1
ATOM 774 C C . GLY A 1 103 ? 2.773 1.257 9.008 1 98.69 103 GLY A C 1
ATOM 775 O O . GLY A 1 103 ? 3.684 0.941 9.773 1 98.69 103 GLY A O 1
ATOM 776 N N . ARG A 1 104 ? 2.021 0.383 8.43 1 98.19 104 ARG A N 1
ATOM 777 C CA . ARG A 1 104 ? 2.139 -1.035 8.758 1 98.19 104 ARG A CA 1
ATOM 778 C C . ARG A 1 104 ? 3.244 -1.695 7.941 1 98.19 104 ARG A C 1
ATOM 780 O O . ARG A 1 104 ? 3.752 -2.754 8.312 1 98.19 104 ARG A O 1
ATOM 787 N N . ASP A 1 105 ? 3.562 -1.139 6.848 1 98.75 105 ASP A N 1
ATOM 788 C CA . ASP A 1 105 ? 4.535 -1.719 5.926 1 98.75 105 ASP A CA 1
ATOM 789 C C . ASP A 1 105 ? 5.949 -1.636 6.496 1 98.75 105 ASP A C 1
ATOM 791 O O . ASP A 1 105 ? 6.414 -0.554 6.855 1 98.75 105 ASP A O 1
ATOM 795 N N . ALA A 1 106 ? 6.621 -2.77 6.605 1 98.19 106 ALA A N 1
ATOM 796 C CA . ALA A 1 106 ? 7.988 -2.9 7.102 1 98.19 106 ALA A CA 1
ATOM 797 C C . ALA A 1 106 ? 8.086 -2.438 8.555 1 98.19 106 ALA A C 1
ATOM 799 O O . ALA A 1 106 ? 9.172 -2.074 9.023 1 98.19 106 ALA A O 1
ATOM 800 N N . GLY A 1 107 ? 6.906 -2.371 9.203 1 97.38 107 GLY A N 1
ATOM 801 C CA . GLY A 1 107 ? 6.918 -1.907 10.578 1 97.38 107 GLY A CA 1
ATOM 802 C C . GLY A 1 107 ? 7.234 -0.429 10.711 1 97.38 107 GLY A C 1
ATOM 803 O O . GLY A 1 107 ? 7.84 -0.003 11.695 1 97.38 107 GLY A O 1
ATOM 804 N N . LEU A 1 108 ? 6.844 0.373 9.773 1 98.75 108 LEU A N 1
ATOM 805 C CA . LEU A 1 108 ? 7.164 1.794 9.688 1 98.75 108 LEU A CA 1
ATOM 806 C C . LEU A 1 108 ? 6.68 2.533 10.93 1 98.75 108 LEU A C 1
ATOM 808 O O . LEU A 1 108 ? 7.43 3.305 11.531 1 98.75 108 LEU A O 1
ATOM 812 N N . LEU A 1 109 ? 5.41 2.34 11.297 1 98.81 109 LEU A N 1
ATOM 813 C CA . LEU A 1 109 ? 4.84 2.941 12.5 1 98.81 109 LEU A CA 1
ATOM 814 C C . LEU A 1 109 ? 4.398 1.866 13.492 1 98.81 109 LEU A C 1
ATOM 816 O O . LEU A 1 109 ? 3.482 1.093 13.203 1 98.81 109 LEU A O 1
ATOM 820 N N . ARG A 1 110 ? 5.039 1.801 14.609 1 98.5 110 ARG A N 1
ATOM 821 C CA . ARG A 1 110 ? 4.609 0.985 15.742 1 98.5 110 ARG A CA 1
ATOM 822 C C . ARG A 1 110 ? 3.941 1.842 16.812 1 98.5 110 ARG A C 1
ATOM 824 O O . ARG A 1 110 ? 4.465 2.893 17.188 1 98.5 110 ARG A O 1
ATOM 831 N N . ALA A 1 111 ? 2.766 1.427 17.234 1 98.62 111 ALA A N 1
ATOM 832 C CA . ALA A 1 111 ? 1.975 2.252 18.141 1 98.62 111 ALA A CA 1
ATOM 833 C C . ALA A 1 111 ? 1.361 1.405 19.25 1 98.62 111 ALA A C 1
ATOM 835 O O . ALA A 1 111 ? 1.317 0.177 19.156 1 98.62 111 ALA A O 1
ATOM 836 N N . ARG A 1 112 ? 1.006 2.02 20.297 1 98.25 112 ARG A N 1
ATOM 837 C CA . ARG A 1 112 ? 0.162 1.45 21.344 1 98.25 112 ARG A CA 1
ATOM 838 C C . ARG A 1 112 ? -1.225 2.084 21.328 1 98.25 112 ARG A C 1
ATOM 840 O O . ARG A 1 112 ? -1.422 3.15 20.75 1 98.25 112 ARG A O 1
ATOM 847 N N . VAL A 1 113 ? -2.162 1.376 21.953 1 97.75 113 VAL A N 1
ATOM 848 C CA . VAL A 1 113 ? -3.49 1.962 22.109 1 97.75 113 VAL A CA 1
ATOM 849 C C . VAL A 1 113 ? -3.404 3.227 22.953 1 97.75 113 VAL A C 1
ATOM 851 O O . VAL A 1 113 ? -2.891 3.195 24.078 1 97.75 113 VAL A O 1
ATOM 854 N N . LYS A 1 114 ? -3.805 4.301 22.422 1 96.56 114 LYS A N 1
ATOM 855 C CA . LYS A 1 114 ? -3.697 5.609 23.062 1 96.56 114 LYS A CA 1
ATOM 856 C C . LYS A 1 114 ? -4.586 5.691 24.297 1 96.56 114 LYS A C 1
ATOM 858 O O . LYS A 1 114 ? -4.16 6.18 25.344 1 96.56 114 LYS A O 1
ATOM 863 N N . ASP A 1 115 ? -5.809 5.352 24.188 1 95.06 115 ASP A N 1
ATOM 864 C CA . ASP A 1 115 ? -6.883 5.406 25.172 1 95.06 115 ASP A CA 1
ATOM 865 C C . ASP A 1 115 ? -7.922 4.32 24.906 1 95.06 115 ASP A C 1
ATOM 867 O O . ASP A 1 115 ? -8.617 4.348 23.891 1 95.06 115 ASP A O 1
ATOM 871 N N . PRO A 1 116 ? -8.125 3.438 25.844 1 93.88 116 PRO A N 1
ATOM 872 C CA . PRO A 1 116 ? -9.07 2.346 25.625 1 93.88 116 PRO A CA 1
ATOM 873 C C . PRO A 1 116 ? -10.469 2.844 25.25 1 93.88 116 PRO A C 1
ATOM 875 O O . PRO A 1 116 ? -11.188 2.164 24.516 1 93.88 116 PRO A O 1
ATOM 878 N N . VAL A 1 117 ? -10.805 3.986 25.734 1 94.06 117 VAL A N 1
ATOM 879 C CA . VAL A 1 117 ? -12.133 4.531 25.469 1 94.06 117 VAL A CA 1
ATOM 880 C C . VAL A 1 117 ? -12.258 4.863 23.984 1 94.06 117 VAL A C 1
ATOM 882 O O . VAL A 1 117 ? -13.359 4.812 23.422 1 94.06 117 VAL A O 1
ATOM 885 N N . LEU A 1 118 ? -11.156 5.07 23.266 1 96.44 118 LEU A N 1
ATOM 886 C CA . LEU A 1 118 ? -11.164 5.426 21.859 1 96.44 118 LEU A CA 1
ATOM 887 C C . LEU A 1 118 ? -11.094 4.18 20.984 1 96.44 118 LEU A C 1
ATOM 889 O O . LEU A 1 118 ? -11.273 4.258 19.766 1 96.44 118 LEU A O 1
ATOM 893 N N . GLY A 1 119 ? -10.828 3 21.625 1 97.25 119 GLY A N 1
ATOM 894 C CA . GLY A 1 119 ? -10.711 1.764 20.859 1 97.25 119 GLY A CA 1
ATOM 895 C C . GLY A 1 119 ? -9.359 1.607 20.188 1 97.25 119 GLY A C 1
ATOM 896 O O . GLY A 1 119 ? -8.32 1.761 20.828 1 97.25 119 GLY A O 1
ATOM 897 N N . LEU A 1 120 ? -9.383 1.373 18.906 1 98.31 120 LEU A N 1
ATOM 898 C CA . LEU A 1 120 ? -8.172 1.069 18.156 1 98.31 120 LEU A CA 1
ATOM 899 C C . LEU A 1 120 ? -7.555 2.344 17.594 1 98.31 120 LEU A C 1
ATOM 901 O O . LEU A 1 120 ? -7.262 2.42 16.391 1 98.31 120 LEU A O 1
ATOM 905 N N . VAL A 1 121 ? -7.422 3.279 18.438 1 98.25 121 VAL A N 1
ATOM 906 C CA . VAL A 1 121 ? -6.676 4.504 18.156 1 98.25 121 VAL A CA 1
ATOM 907 C C . VAL A 1 121 ? -5.281 4.402 18.766 1 98.25 121 VAL A C 1
ATOM 909 O O . VAL A 1 121 ? -5.121 3.973 19.906 1 98.25 121 VAL A O 1
ATOM 912 N N . GLY A 1 122 ? -4.258 4.801 17.938 1 97.88 122 GLY A N 1
ATOM 913 C CA . GLY A 1 122 ? -2.904 4.523 18.391 1 97.88 122 GLY A CA 1
ATOM 914 C C . GLY A 1 122 ? -2.121 5.777 18.734 1 97.88 122 GLY A C 1
ATOM 915 O O . GLY A 1 122 ? -2.465 6.871 18.297 1 97.88 122 GLY A O 1
ATOM 916 N N . GLU A 1 123 ? -1.158 5.605 19.531 1 96.88 123 GLU A N 1
ATOM 917 C CA . GLU A 1 123 ? -0.065 6.535 19.797 1 96.88 123 GLU A CA 1
ATOM 918 C C . GLU A 1 123 ? 1.272 5.965 19.344 1 96.88 123 GLU A C 1
ATOM 920 O O . GLU A 1 123 ? 1.688 4.898 19.797 1 96.88 123 GLU A O 1
ATOM 925 N N . VAL A 1 124 ? 1.906 6.707 18.469 1 97.69 124 VAL A N 1
ATOM 926 C CA . VAL A 1 124 ? 3.139 6.207 17.875 1 97.69 124 VAL A CA 1
ATOM 927 C C . VAL A 1 124 ? 4.219 6.074 18.953 1 97.69 124 VAL A C 1
ATOM 929 O O . VAL A 1 124 ? 4.469 7.016 19.703 1 97.69 124 VAL A O 1
ATOM 932 N N . GLU A 1 125 ? 4.844 4.945 18.953 1 97.38 125 GLU A N 1
ATOM 933 C CA . GLU A 1 125 ? 5.922 4.691 19.906 1 97.38 125 GLU A CA 1
ATOM 934 C C . GLU A 1 125 ? 7.277 4.66 19.219 1 97.38 125 GLU A C 1
ATOM 936 O O . GLU A 1 125 ? 8.289 5.074 19.781 1 97.38 125 GLU A O 1
ATOM 941 N N . LYS A 1 126 ? 7.27 4.141 18.109 1 97.5 126 LYS A N 1
ATOM 942 C CA . LYS A 1 126 ? 8.516 3.961 17.359 1 97.5 126 LYS A CA 1
ATOM 943 C C . LYS A 1 126 ? 8.281 4.102 15.859 1 97.5 126 LYS A C 1
ATOM 945 O O . LYS A 1 126 ? 7.25 3.662 15.344 1 97.5 126 LYS A O 1
ATOM 950 N N . VAL A 1 127 ? 9.234 4.734 15.203 1 98.5 127 VAL A N 1
ATOM 951 C CA . VAL A 1 127 ? 9.219 4.84 13.742 1 98.5 127 VAL A CA 1
ATOM 952 C C . VAL A 1 127 ? 10.477 4.188 13.164 1 98.5 127 VAL A C 1
ATOM 954 O O . VAL A 1 127 ? 11.594 4.535 13.547 1 98.5 127 VAL A O 1
ATOM 957 N N . ASP A 1 128 ? 10.328 3.16 12.367 1 98.25 128 ASP A N 1
ATOM 958 C CA . ASP A 1 128 ? 11.406 2.607 11.555 1 98.25 128 ASP A CA 1
ATOM 959 C C . ASP A 1 128 ? 11.352 3.141 10.133 1 98.25 128 ASP A C 1
ATOM 961 O O . ASP A 1 128 ? 10.617 2.607 9.289 1 98.25 128 ASP A O 1
ATOM 965 N N . ALA A 1 129 ? 12.156 4.105 9.828 1 98.38 129 ALA A N 1
ATOM 966 C CA . ALA A 1 129 ? 12.055 4.82 8.555 1 98.38 129 ALA A CA 1
ATOM 967 C C . ALA A 1 129 ? 12.875 4.133 7.473 1 98.38 129 ALA A C 1
ATOM 969 O O . ALA A 1 129 ? 13.094 4.691 6.395 1 98.38 129 ALA A O 1
ATOM 970 N N . SER A 1 130 ? 13.328 2.906 7.684 1 98.56 130 SER A N 1
ATOM 971 C CA . SER A 1 130 ? 14.234 2.234 6.754 1 98.56 130 SER A CA 1
ATOM 972 C C . SER A 1 130 ? 13.586 2.07 5.379 1 98.56 130 SER A C 1
ATOM 974 O O . SER A 1 130 ? 14.242 2.252 4.355 1 98.56 130 SER A O 1
ATOM 976 N N . VAL A 1 131 ? 12.297 1.717 5.359 1 98.81 131 VAL A N 1
ATOM 977 C CA . VAL A 1 131 ? 11.633 1.492 4.074 1 98.81 131 VAL A CA 1
ATOM 978 C C . VAL A 1 131 ? 11.469 2.82 3.338 1 98.81 131 VAL A C 1
ATOM 980 O O . VAL A 1 131 ? 11.562 2.869 2.109 1 98.81 131 VAL A O 1
ATOM 983 N N . LEU A 1 132 ? 11.203 3.879 4.09 1 98.88 132 LEU A N 1
ATOM 984 C CA . LEU A 1 132 ? 11.125 5.195 3.469 1 98.88 132 LEU A CA 1
ATOM 985 C C . LEU A 1 132 ? 12.477 5.613 2.9 1 98.88 132 LEU A C 1
ATOM 987 O O . LEU A 1 132 ? 12.555 6.102 1.77 1 98.88 132 LEU A O 1
ATOM 991 N N . ALA A 1 133 ? 13.516 5.422 3.695 1 98.56 133 ALA A N 1
ATOM 992 C CA . ALA A 1 133 ? 14.867 5.754 3.244 1 98.56 133 ALA A CA 1
ATOM 993 C C . ALA A 1 133 ? 15.227 4.977 1.979 1 98.56 133 ALA A C 1
ATOM 995 O O . ALA A 1 133 ? 15.805 5.535 1.044 1 98.56 133 ALA A O 1
ATOM 996 N N . CYS A 1 134 ? 14.859 3.727 1.951 1 98.56 134 CYS A N 1
ATOM 997 C CA . CYS A 1 134 ? 15.117 2.873 0.795 1 98.56 134 CYS A CA 1
ATOM 998 C C . CYS A 1 134 ? 14.445 3.434 -0.453 1 98.56 134 CYS A C 1
ATOM 1000 O O . CYS A 1 134 ? 15.086 3.605 -1.486 1 98.56 134 CYS A O 1
ATOM 1002 N N . LEU A 1 135 ? 13.195 3.752 -0.347 1 98.81 135 LEU A N 1
ATOM 1003 C CA . LEU A 1 135 ? 12.453 4.277 -1.485 1 98.81 135 LEU A CA 1
ATOM 1004 C C . LEU A 1 135 ? 13 5.629 -1.921 1 98.81 135 LEU A C 1
ATOM 1006 O O . LEU A 1 135 ? 13.141 5.895 -3.117 1 98.81 135 LEU A O 1
ATOM 1010 N N . LEU A 1 136 ? 13.289 6.438 -0.923 1 98.62 136 LEU A N 1
ATOM 1011 C CA . LEU A 1 136 ? 13.859 7.746 -1.224 1 98.62 136 LEU A CA 1
ATOM 1012 C C . LEU A 1 136 ? 15.188 7.605 -1.959 1 98.62 136 LEU A C 1
ATOM 1014 O O . LEU A 1 136 ? 15.445 8.32 -2.934 1 98.62 136 LEU A O 1
ATOM 1018 N N . ASP A 1 137 ? 16.016 6.676 -1.479 1 97.88 137 ASP A N 1
ATOM 1019 C CA . ASP A 1 137 ? 17.297 6.426 -2.127 1 97.88 137 ASP A CA 1
ATOM 1020 C C . ASP A 1 137 ? 17.094 5.949 -3.564 1 97.88 137 ASP A C 1
ATOM 1022 O O . ASP A 1 137 ? 17.938 6.203 -4.43 1 97.88 137 ASP A O 1
ATOM 1026 N N . GLY A 1 138 ? 16.016 5.289 -3.805 1 97.94 138 GLY A N 1
ATOM 1027 C CA . GLY A 1 138 ? 15.711 4.797 -5.137 1 97.94 138 GLY A CA 1
ATOM 1028 C C . GLY A 1 138 ? 15.062 5.84 -6.023 1 97.94 138 GLY A C 1
ATOM 1029 O O . GLY A 1 138 ? 14.758 5.57 -7.188 1 97.94 138 GLY A O 1
ATOM 1030 N N . GLY A 1 139 ? 14.789 7.027 -5.504 1 97.94 139 GLY A N 1
ATOM 1031 C CA . GLY A 1 139 ? 14.211 8.109 -6.281 1 97.94 139 GLY A CA 1
ATOM 1032 C C . GLY A 1 139 ? 12.695 8.109 -6.266 1 97.94 139 GLY A C 1
ATOM 1033 O O . GLY A 1 139 ? 12.055 8.727 -7.121 1 97.94 139 GLY A O 1
ATOM 1034 N N . PHE A 1 140 ? 12.125 7.41 -5.391 1 98.81 140 PHE A N 1
ATOM 1035 C CA . PHE A 1 140 ? 10.672 7.352 -5.297 1 98.81 140 PHE A CA 1
ATOM 1036 C C . PHE A 1 140 ? 10.156 8.344 -4.262 1 98.81 140 PHE A C 1
ATOM 1038 O O . PHE A 1 140 ? 10.906 8.805 -3.404 1 98.81 140 PHE A O 1
ATOM 1045 N N . LEU A 1 141 ? 8.914 8.711 -4.41 1 98.88 141 LEU A N 1
ATOM 1046 C CA . LEU A 1 141 ? 8.172 9.547 -3.477 1 98.88 141 LEU A CA 1
ATOM 1047 C C . LEU A 1 141 ? 7.184 8.719 -2.66 1 98.88 141 LEU A C 1
ATOM 1049 O O . LEU A 1 141 ? 6.098 8.391 -3.139 1 98.88 141 LEU A O 1
ATOM 1053 N N . PRO A 1 142 ? 7.574 8.391 -1.398 1 98.94 142 PRO A N 1
ATOM 1054 C CA . PRO A 1 142 ? 6.648 7.613 -0.57 1 98.94 142 PRO A CA 1
ATOM 1055 C C . PRO A 1 142 ? 5.391 8.391 -0.199 1 98.94 142 PRO A C 1
ATOM 1057 O O . PRO A 1 142 ? 5.473 9.57 0.164 1 98.94 142 PRO A O 1
ATOM 1060 N N . VAL A 1 143 ? 4.25 7.773 -0.382 1 98.88 143 VAL A N 1
ATOM 1061 C CA . VAL A 1 143 ? 2.951 8.242 0.087 1 98.88 143 VAL A CA 1
ATOM 1062 C C . VAL A 1 143 ? 2.426 7.316 1.179 1 98.88 143 VAL A C 1
ATOM 1064 O O . VAL A 1 143 ? 2.168 6.137 0.927 1 98.88 143 VAL A O 1
ATOM 1067 N N . VAL A 1 144 ? 2.184 7.859 2.387 1 98.88 144 VAL A N 1
ATOM 1068 C CA . VAL A 1 144 ? 1.997 7 3.549 1 98.88 144 VAL A CA 1
ATOM 1069 C C . VAL A 1 144 ? 0.6 7.207 4.129 1 98.88 144 VAL A C 1
ATOM 1071 O O . VAL A 1 144 ? 0.189 8.344 4.383 1 98.88 144 VAL A O 1
ATOM 1074 N N . ALA A 1 145 ? -0.159 6.094 4.262 1 98.75 145 ALA A N 1
ATOM 1075 C CA . ALA A 1 145 ? -1.401 6.109 5.031 1 98.75 145 ALA A CA 1
ATOM 1076 C C . ALA A 1 145 ? -1.124 5.984 6.523 1 98.75 145 ALA A C 1
ATOM 1078 O O . ALA A 1 145 ? -0.251 5.219 6.938 1 98.75 145 ALA A O 1
ATOM 1079 N N . PRO A 1 146 ? -1.84 6.742 7.344 1 98.44 146 PRO A N 1
ATOM 1080 C CA . PRO A 1 146 ? -1.543 6.805 8.781 1 98.44 146 PRO A CA 1
ATOM 1081 C C . PRO A 1 146 ? -2.203 5.672 9.562 1 98.44 146 PRO A C 1
ATOM 1083 O O . PRO A 1 146 ? -3.008 5.93 10.461 1 98.44 146 PRO A O 1
ATOM 1086 N N . VAL A 1 147 ? -1.889 4.457 9.289 1 98.81 147 VAL A N 1
ATOM 1087 C CA . VAL A 1 147 ? -2.281 3.25 10.008 1 98.81 147 VAL A CA 1
ATOM 1088 C C . VAL A 1 147 ? -1.041 2.545 10.547 1 98.81 147 VAL A C 1
ATOM 1090 O O . VAL A 1 147 ? -0.077 2.318 9.812 1 98.81 147 VAL A O 1
ATOM 1093 N N . ALA A 1 148 ? -1.021 2.262 11.82 1 98.75 148 ALA A N 1
ATOM 1094 C CA . ALA A 1 148 ? 0.164 1.687 12.453 1 98.75 148 ALA A CA 1
ATOM 1095 C C . ALA A 1 148 ? -0.087 0.243 12.883 1 98.75 148 ALA A C 1
ATOM 1097 O O . ALA A 1 148 ? -1.217 -0.246 12.805 1 98.75 148 ALA A O 1
ATOM 1098 N N . SER A 1 149 ? 0.966 -0.388 13.211 1 98.38 149 SER A N 1
ATOM 1099 C CA . SER A 1 149 ? 0.886 -1.723 13.797 1 98.38 149 SER A CA 1
ATOM 1100 C C . SER A 1 149 ? 0.934 -1.664 15.32 1 98.38 149 SER A C 1
ATOM 1102 O O . SER A 1 149 ? 1.83 -1.042 15.898 1 98.38 149 SER A O 1
ATOM 1104 N N . GLY A 1 150 ? -0.023 -2.281 15.953 1 97.69 150 GLY A N 1
ATOM 1105 C CA . GLY A 1 150 ? 0.003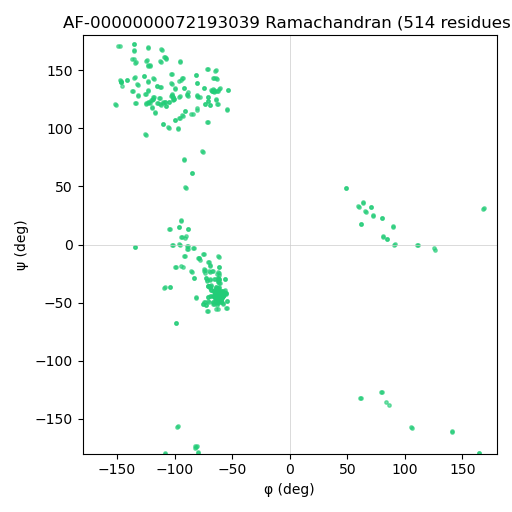 -2.447 17.391 1 97.69 150 GLY A CA 1
ATOM 1106 C C . GLY A 1 150 ? 0.908 -3.578 17.844 1 97.69 150 GLY A C 1
ATOM 1107 O O . GLY A 1 150 ? 1.58 -4.207 17.031 1 97.69 150 GLY A O 1
ATOM 1108 N N . PRO A 1 151 ? 0.948 -3.807 19.156 1 94.69 151 PRO A N 1
ATOM 1109 C CA . PRO A 1 151 ? 1.873 -4.789 19.734 1 94.69 151 PRO A CA 1
ATOM 1110 C C . PRO A 1 151 ? 1.604 -6.207 19.234 1 94.69 151 PRO A C 1
ATOM 1112 O O . PRO A 1 151 ? 2.529 -7.02 19.125 1 94.69 151 PRO A O 1
ATOM 1115 N N . GLU A 1 152 ? 0.391 -6.516 18.922 1 93.5 152 GLU A N 1
ATOM 1116 C CA . GLU A 1 152 ? 0.045 -7.852 18.453 1 93.5 152 GLU A CA 1
ATOM 1117 C C . GLU A 1 152 ? -0.21 -7.855 16.938 1 93.5 152 GLU A C 1
ATOM 1119 O O . GLU A 1 152 ? -0.83 -8.781 16.422 1 93.5 152 GLU A O 1
ATOM 1124 N N . GLY A 1 153 ? 0.166 -6.812 16.328 1 95.06 153 GLY A N 1
ATOM 1125 C CA . GLY A 1 153 ? 0.032 -6.742 14.883 1 95.06 153 GLY A CA 1
ATOM 1126 C C . GLY A 1 153 ? -1.287 -6.145 14.43 1 95.06 153 GLY A C 1
ATOM 1127 O O . GLY A 1 153 ? -1.527 -5.988 13.227 1 95.06 153 GLY A O 1
ATOM 1128 N N . GLN A 1 154 ? -2.111 -5.777 15.352 1 96.56 154 GLN A N 1
ATOM 1129 C CA . GLN A 1 154 ? -3.396 -5.199 14.969 1 96.56 154 GLN A CA 1
ATOM 1130 C C . GLN A 1 154 ? -3.221 -3.799 14.391 1 96.56 154 GLN A C 1
ATOM 1132 O O . GLN A 1 154 ? -2.287 -3.082 14.758 1 96.56 154 GLN A O 1
ATOM 1137 N N . ALA A 1 155 ? -4.102 -3.438 13.523 1 98.5 155 ALA A N 1
ATOM 1138 C CA . ALA A 1 155 ? -4.086 -2.104 12.93 1 98.5 155 ALA A CA 1
ATOM 1139 C C . ALA A 1 155 ? -4.574 -1.056 13.93 1 98.5 155 ALA A C 1
ATOM 1141 O O . ALA A 1 155 ? -5.535 -1.289 14.664 1 98.5 155 ALA A O 1
ATOM 1142 N N . LEU A 1 156 ? -3.887 0.011 14.016 1 98.75 156 LEU A N 1
ATOM 1143 C CA . LEU A 1 156 ? -4.293 1.142 14.844 1 98.75 156 LEU A CA 1
ATOM 1144 C C . LEU A 1 156 ? -4.41 2.412 14.008 1 98.75 156 LEU A C 1
ATOM 1146 O O . LEU A 1 156 ? -3.531 2.707 13.195 1 98.75 156 LEU A O 1
ATOM 1150 N N . ASN A 1 157 ? -5.531 3.08 14.227 1 98.5 157 ASN A N 1
ATOM 1151 C CA . ASN A 1 157 ? -5.785 4.363 13.586 1 98.5 157 ASN A CA 1
ATOM 1152 C C . ASN A 1 157 ? -4.949 5.477 14.211 1 98.5 157 ASN A C 1
ATOM 1154 O O . ASN A 1 157 ? -5.02 5.711 15.414 1 98.5 157 ASN A O 1
ATOM 1158 N N . ILE A 1 158 ? -4.117 6.137 13.391 1 97.88 158 ILE A N 1
ATOM 1159 C CA . ILE A 1 158 ? -3.275 7.227 13.867 1 97.88 158 ILE A CA 1
ATOM 1160 C C . ILE A 1 158 ? -3.734 8.547 13.25 1 97.88 158 ILE A C 1
ATOM 1162 O O . ILE A 1 158 ? -4.051 8.602 12.062 1 97.88 158 ILE A O 1
ATOM 1166 N N . ASN A 1 159 ? -3.824 9.602 14.07 1 95.25 159 ASN A N 1
ATOM 1167 C CA . ASN A 1 159 ? -4.02 10.938 13.516 1 95.25 159 ASN A CA 1
ATOM 1168 C C . ASN A 1 159 ? -2.965 11.266 12.461 1 95.25 159 ASN A C 1
ATOM 1170 O O . ASN A 1 159 ? -1.771 11.062 12.688 1 95.25 159 ASN A O 1
ATOM 1174 N N . ALA A 1 160 ? -3.428 11.789 11.32 1 96.06 160 ALA A N 1
ATOM 1175 C CA . ALA A 1 160 ? -2.533 11.977 10.18 1 96.06 160 ALA A CA 1
ATOM 1176 C C . ALA A 1 160 ? -1.449 13 10.5 1 96.06 160 ALA A C 1
ATOM 1178 O O . ALA A 1 160 ? -0.31 12.867 10.047 1 96.06 160 ALA A O 1
ATOM 1179 N N . ASP A 1 161 ? -1.773 14.078 11.211 1 95.12 161 ASP A N 1
ATOM 1180 C CA . ASP A 1 161 ? -0.788 15.086 11.586 1 95.12 161 ASP A CA 1
ATOM 1181 C C . ASP A 1 161 ? 0.304 14.477 12.469 1 95.12 161 ASP A C 1
ATOM 1183 O O . ASP A 1 161 ? 1.493 14.719 12.242 1 95.12 161 ASP A O 1
ATOM 1187 N N . THR A 1 162 ? -0.106 13.68 13.398 1 95.06 162 THR A N 1
ATOM 1188 C CA . THR A 1 162 ? 0.818 13.031 14.32 1 95.06 162 THR A CA 1
ATOM 1189 C C . THR A 1 162 ? 1.709 12.031 13.594 1 95.06 162 THR A C 1
ATOM 1191 O O . THR A 1 162 ? 2.914 11.969 13.844 1 95.06 162 THR A O 1
ATOM 1194 N N . ALA A 1 163 ? 1.098 11.258 12.734 1 97.69 163 ALA A N 1
ATOM 1195 C CA . ALA A 1 163 ? 1.863 10.297 11.945 1 97.69 163 ALA A CA 1
ATOM 1196 C C . ALA A 1 163 ? 2.932 10.992 11.109 1 97.69 163 ALA A C 1
ATOM 1198 O O . ALA A 1 163 ? 4.09 10.57 11.094 1 97.69 163 ALA A O 1
ATOM 1199 N N . ALA A 1 164 ? 2.537 12.07 10.469 1 98.19 164 ALA A N 1
ATOM 1200 C CA . ALA A 1 164 ? 3.455 12.82 9.617 1 98.19 164 ALA A CA 1
ATOM 1201 C C . ALA A 1 164 ? 4.598 13.422 10.43 1 98.19 164 ALA A C 1
ATOM 1203 O O . ALA A 1 164 ? 5.758 13.375 10.008 1 98.19 164 ALA A O 1
ATOM 1204 N N . GLY A 1 165 ? 4.273 13.992 11.547 1 97.75 165 GLY A N 1
ATOM 1205 C CA . GLY A 1 165 ? 5.301 14.531 12.43 1 97.75 165 GLY A CA 1
ATOM 1206 C C . GLY A 1 165 ? 6.301 13.484 12.883 1 97.75 165 GLY A C 1
ATOM 1207 O O . GLY A 1 165 ? 7.508 13.75 12.914 1 97.75 165 GLY A O 1
ATOM 1208 N N . ALA A 1 166 ? 5.781 12.305 13.273 1 98.12 166 ALA A N 1
ATOM 1209 C CA . ALA A 1 166 ? 6.645 11.203 13.711 1 98.12 166 ALA A CA 1
ATOM 1210 C C . ALA A 1 166 ? 7.59 10.773 12.594 1 98.12 166 ALA A C 1
ATOM 1212 O O . ALA A 1 166 ? 8.773 10.539 12.836 1 98.12 166 ALA A O 1
ATOM 1213 N N . VAL A 1 167 ? 7.078 10.711 11.391 1 98.69 167 VAL A N 1
ATOM 1214 C CA . VAL A 1 167 ? 7.875 10.344 10.219 1 98.69 167 VAL A CA 1
ATOM 1215 C C . VAL A 1 167 ? 8.945 11.406 9.969 1 98.69 167 VAL A C 1
ATOM 1217 O O . VAL A 1 167 ? 10.109 11.078 9.734 1 98.69 167 VAL A O 1
ATOM 1220 N N . ALA A 1 168 ? 8.539 12.672 10.055 1 98.56 168 ALA A N 1
ATOM 1221 C CA . ALA A 1 168 ? 9.477 13.773 9.836 1 98.56 168 ALA A CA 1
ATOM 1222 C C . ALA A 1 168 ? 10.633 13.727 10.828 1 98.56 168 ALA A C 1
ATOM 1224 O O . ALA A 1 168 ? 11.789 13.891 10.453 1 98.56 168 ALA A O 1
ATOM 1225 N N . GLY A 1 169 ? 10.289 13.523 12.062 1 97.88 169 GLY A N 1
ATOM 1226 C CA . GLY A 1 169 ? 11.312 13.398 13.086 1 97.88 169 GLY A CA 1
ATOM 1227 C C . GLY A 1 169 ? 12.273 12.25 12.836 1 97.88 169 GLY A C 1
ATOM 1228 O O . GLY A 1 169 ? 13.492 12.422 12.914 1 97.88 169 GLY A O 1
ATOM 1229 N N . ALA A 1 170 ? 11.742 11.102 12.508 1 98.12 170 ALA A N 1
ATOM 1230 C CA . ALA A 1 170 ? 12.531 9.891 12.328 1 98.12 170 ALA A CA 1
ATOM 1231 C C . ALA A 1 170 ? 13.477 10.016 11.133 1 98.12 170 ALA A C 1
ATOM 1233 O O . ALA A 1 170 ? 14.562 9.438 11.133 1 98.12 170 ALA A O 1
ATOM 1234 N N . LEU A 1 171 ? 13.078 10.789 10.141 1 98.25 171 LEU A N 1
ATOM 1235 C CA . LEU A 1 171 ? 13.891 10.977 8.945 1 98.25 171 LEU A CA 1
ATOM 1236 C C . LEU A 1 171 ? 14.859 12.133 9.117 1 98.25 171 LEU A C 1
ATOM 1238 O O . LEU A 1 171 ? 15.664 12.422 8.227 1 98.25 171 LEU A O 1
ATOM 1242 N N . HIS A 1 172 ? 14.773 12.773 10.305 1 97.75 172 HIS A N 1
ATOM 1243 C CA . HIS A 1 172 ? 15.531 14.008 10.484 1 97.75 172 HIS A CA 1
ATOM 1244 C C . HIS A 1 172 ? 15.32 14.961 9.32 1 97.75 172 HIS A C 1
ATOM 1246 O O . HIS A 1 172 ? 16.297 15.469 8.742 1 97.75 172 HIS A O 1
ATOM 1252 N N . ALA A 1 173 ? 14.078 15.148 8.977 1 98 173 ALA A N 1
ATOM 1253 C CA . ALA A 1 173 ? 13.719 15.938 7.801 1 98 173 ALA A CA 1
ATOM 1254 C C . ALA A 1 173 ? 14.156 17.391 7.965 1 98 173 ALA A C 1
ATOM 1256 O O . ALA A 1 173 ? 14.234 17.906 9.086 1 98 173 ALA A O 1
ATOM 1257 N N . ASP A 1 174 ? 14.469 18.031 6.832 1 97.5 174 ASP A N 1
ATOM 1258 C CA . ASP A 1 174 ? 14.758 19.453 6.836 1 97.5 174 ASP A CA 1
ATOM 1259 C C . ASP A 1 174 ? 13.484 20.266 7.082 1 97.5 174 ASP A C 1
ATOM 1261 O O . ASP A 1 174 ? 13.523 21.312 7.75 1 97.5 174 ASP A O 1
ATOM 1265 N N . TYR A 1 175 ? 12.406 19.75 6.543 1 97.25 175 TYR A N 1
ATOM 1266 C CA . TYR A 1 175 ? 11.117 20.422 6.703 1 97.25 175 TYR A CA 1
ATOM 1267 C C . TYR A 1 175 ? 10.016 19.406 7.02 1 97.25 175 TYR A C 1
ATOM 1269 O O . TYR A 1 175 ? 9.953 18.344 6.406 1 97.25 175 TYR A O 1
ATOM 1277 N N . PHE A 1 176 ? 9.32 19.797 7.996 1 98.56 176 PHE A N 1
ATOM 1278 C CA . PHE A 1 176 ? 8 19.203 8.203 1 98.56 176 PHE A CA 1
ATOM 1279 C C . PHE A 1 176 ? 6.906 20.219 7.898 1 98.56 176 PHE A C 1
ATOM 1281 O O . PHE A 1 176 ? 6.824 21.266 8.547 1 98.56 176 PHE A O 1
ATOM 1288 N N . VAL A 1 177 ? 5.98 19.859 6.898 1 97.69 177 VAL A N 1
ATOM 1289 C CA . VAL A 1 177 ? 5.008 20.844 6.438 1 97.69 177 VAL A CA 1
ATOM 1290 C C . VAL A 1 177 ? 3.594 20.281 6.59 1 97.69 177 VAL A C 1
ATOM 1292 O O . VAL A 1 177 ? 3.262 19.25 6 1 97.69 177 VAL A O 1
ATOM 1295 N N . LEU A 1 178 ? 2.791 21 7.359 1 96.81 178 LEU A N 1
ATOM 1296 C CA . LEU A 1 178 ? 1.369 20.688 7.453 1 96.81 178 LEU A CA 1
ATOM 1297 C C . LEU A 1 178 ? 0.548 21.625 6.566 1 96.81 178 LEU A C 1
ATOM 1299 O O . LEU A 1 178 ? 0.374 22.797 6.891 1 96.81 178 LEU A O 1
ATOM 1303 N N . ILE A 1 179 ? 0.076 21.047 5.484 1 94.81 179 ILE A N 1
ATOM 1304 C CA . ILE A 1 179 ? -0.788 21.859 4.633 1 94.81 179 ILE A CA 1
ATOM 1305 C C . ILE A 1 179 ? -2.201 21.891 5.207 1 94.81 179 ILE A C 1
ATOM 1307 O O . ILE A 1 179 ? -2.791 20.828 5.477 1 94.81 179 ILE A O 1
ATOM 1311 N N . SER A 1 180 ? -2.725 23.109 5.367 1 90.62 180 SER A N 1
ATOM 1312 C CA . SER A 1 180 ? -4.012 23.266 6.039 1 90.62 180 SER A CA 1
ATOM 1313 C C . SER A 1 180 ? -4.914 24.234 5.285 1 90.62 180 SER A C 1
ATOM 1315 O O . SER A 1 180 ? -4.465 24.922 4.367 1 90.62 180 SER A O 1
ATOM 1317 N N . ASP A 1 181 ? -6.223 24.219 5.684 1 88.19 181 ASP A N 1
ATOM 1318 C CA . ASP A 1 181 ? -7.199 25.125 5.09 1 88.19 181 ASP A CA 1
ATOM 1319 C C . ASP A 1 181 ? -7.348 26.391 5.922 1 88.19 181 ASP A C 1
ATOM 1321 O O . ASP A 1 181 ? -8.406 27.031 5.926 1 88.19 181 ASP A O 1
ATOM 1325 N N . VAL A 1 182 ? -6.371 26.719 6.734 1 89.38 182 VAL A N 1
ATOM 1326 C CA . VAL A 1 182 ? -6.285 27.953 7.488 1 89.38 182 VAL A CA 1
ATOM 1327 C C . VAL A 1 182 ? -4.965 28.656 7.18 1 89.38 182 VAL A C 1
ATOM 1329 O O . VAL A 1 182 ? -4.008 28.031 6.73 1 89.38 182 VAL A O 1
ATOM 1332 N N . PRO A 1 183 ? -4.914 29.922 7.402 1 93.44 183 PRO A N 1
ATOM 1333 C CA . PRO A 1 183 ? -3.709 30.672 7.043 1 93.44 183 PRO A CA 1
ATOM 1334 C C . PRO A 1 183 ? -2.512 30.328 7.922 1 93.44 183 PRO A C 1
ATOM 1336 O O . PRO A 1 183 ? -1.367 30.594 7.547 1 93.44 183 PRO A O 1
ATOM 1339 N N . GLY A 1 184 ? -2.693 29.75 9.016 1 95.31 184 GLY A N 1
ATOM 1340 C CA . GLY A 1 184 ? -1.732 29.453 10.062 1 95.31 184 GLY A CA 1
ATOM 1341 C C . GLY A 1 184 ? -2.295 29.641 11.461 1 95.31 184 GLY A C 1
ATOM 1342 O O . GLY A 1 184 ? -3.508 29.547 11.664 1 95.31 184 GLY A O 1
ATOM 1343 N N . VAL A 1 185 ? -1.443 29.766 12.359 1 96.75 185 VAL A N 1
ATOM 1344 C CA . VAL A 1 185 ? -1.893 30.047 13.711 1 96.75 185 VAL A CA 1
ATOM 1345 C C . VAL A 1 185 ? -2.23 31.531 13.844 1 96.75 185 VAL A C 1
ATOM 1347 O O . VAL A 1 185 ? -1.424 32.406 13.484 1 96.75 185 VAL A O 1
ATOM 1350 N N . LEU A 1 186 ? -3.404 31.766 14.305 1 96.5 186 LEU A N 1
ATOM 1351 C CA . LEU A 1 186 ? -3.859 33.156 14.5 1 96.5 186 LEU A CA 1
ATOM 1352 C C . LEU A 1 186 ? -3.789 33.531 15.977 1 96.5 186 LEU A C 1
ATOM 1354 O O . LEU A 1 186 ? -4.055 32.719 16.859 1 96.5 186 LEU A O 1
ATOM 1358 N N . ASP A 1 187 ? -3.504 34.781 16.203 1 96.06 187 ASP A N 1
ATOM 1359 C CA . ASP A 1 187 ? -3.527 35.281 17.578 1 96.06 187 ASP A CA 1
ATOM 1360 C C . ASP A 1 187 ? -4.949 35.625 18 1 96.06 187 ASP A C 1
ATOM 1362 O O . ASP A 1 187 ? -5.914 35.312 17.312 1 96.06 187 ASP A O 1
ATOM 1366 N N . ALA A 1 188 ? -5.035 36.188 19.203 1 94.25 188 ALA A N 1
ATOM 1367 C CA . ALA A 1 188 ? -6.344 36.5 19.781 1 94.25 188 ALA A CA 1
ATOM 1368 C C . ALA A 1 188 ? -7.105 37.5 18.922 1 94.25 188 ALA A C 1
ATOM 1370 O O . ALA A 1 188 ? -8.336 37.531 18.922 1 94.25 188 ALA A O 1
ATOM 1371 N N . ASP A 1 189 ? -6.387 38.312 18.172 1 96.19 189 ASP A N 1
ATOM 1372 C CA . ASP A 1 189 ? -6.992 39.312 17.297 1 96.19 189 ASP A CA 1
ATOM 1373 C C . ASP A 1 189 ? -7.176 38.781 15.875 1 96.19 189 ASP A C 1
ATOM 1375 O O . ASP A 1 189 ? -7.391 39.531 14.938 1 96.19 189 ASP A O 1
ATOM 1379 N N . LYS A 1 190 ? -6.902 37.531 15.68 1 95.31 190 LYS A N 1
ATOM 1380 C CA . LYS A 1 190 ? -7.102 36.812 14.414 1 95.31 190 LYS A CA 1
ATOM 1381 C C . LYS A 1 190 ? -6.062 37.25 13.383 1 95.31 190 LYS A C 1
ATOM 1383 O O . LYS A 1 190 ? -6.344 37.281 12.188 1 95.31 190 LYS A O 1
ATOM 1388 N N . LYS A 1 191 ? -5.008 37.688 13.891 1 96.88 191 LYS A N 1
ATOM 1389 C CA . LYS A 1 191 ? -3.877 37.969 13.016 1 96.88 191 LYS A CA 1
ATOM 1390 C C . LYS A 1 191 ? -2.908 36.781 12.945 1 96.88 191 LYS A C 1
ATOM 1392 O O . LYS A 1 191 ? -2.643 36.156 13.961 1 96.88 191 LYS A O 1
ATOM 1397 N N . LEU A 1 192 ? -2.424 36.594 11.773 1 97.06 192 LEU A N 1
ATOM 1398 C CA . LEU A 1 192 ? -1.493 35.469 11.555 1 97.06 192 LEU A CA 1
ATOM 1399 C C . LEU A 1 192 ? -0.224 35.656 12.375 1 97.06 192 LEU A C 1
ATOM 1401 O O . LEU A 1 192 ? 0.347 36.75 12.406 1 97.06 192 LEU A O 1
ATOM 1405 N N . ILE A 1 193 ? 0.172 34.656 13.047 1 97.19 193 ILE A N 1
ATOM 1406 C CA . ILE A 1 193 ? 1.465 34.625 13.719 1 97.19 193 ILE A CA 1
ATOM 1407 C C . ILE A 1 193 ? 2.504 33.969 12.812 1 97.19 193 ILE A C 1
ATOM 1409 O O . ILE A 1 193 ? 2.453 32.781 12.562 1 97.19 193 ILE A O 1
ATOM 1413 N N . PRO A 1 194 ? 3.418 34.688 12.336 1 96.44 194 PRO A N 1
ATOM 1414 C CA . PRO A 1 194 ? 4.332 34.156 11.328 1 96.44 194 PRO A CA 1
ATOM 1415 C C . PRO A 1 194 ? 5.273 33.094 11.898 1 96.44 194 PRO A C 1
ATOM 1417 O O . PRO A 1 194 ? 5.75 32.219 11.156 1 96.44 194 PRO A O 1
ATOM 1420 N N . SER A 1 195 ? 5.582 33.219 13.164 1 96.81 195 SER A N 1
ATOM 1421 C CA . SER A 1 195 ? 6.504 32.281 13.789 1 96.81 195 SER A CA 1
ATOM 1422 C C . SER A 1 195 ? 6.152 32.031 15.25 1 96.81 195 SER A C 1
ATOM 1424 O O . SER A 1 195 ? 5.746 32.969 15.953 1 96.81 195 SER A O 1
ATOM 1426 N N . LEU A 1 196 ? 6.273 30.812 15.617 1 95.94 196 LEU A N 1
ATOM 1427 C CA . LEU A 1 196 ? 6.012 30.422 17 1 95.94 196 LEU A CA 1
ATOM 1428 C C . LEU A 1 196 ? 7.137 29.531 17.531 1 95.94 196 LEU A C 1
ATOM 1430 O O . LEU A 1 196 ? 7.664 28.688 16.812 1 95.94 196 LEU A O 1
ATOM 1434 N N . ASP A 1 197 ? 7.562 29.75 18.781 1 95.06 197 ASP A N 1
ATOM 1435 C CA . ASP A 1 197 ? 8.422 28.781 19.469 1 95.06 197 ASP A CA 1
ATOM 1436 C C . ASP A 1 197 ? 7.652 28.062 20.562 1 95.06 197 ASP A C 1
ATOM 1438 O O . ASP A 1 197 ? 6.461 28.297 20.766 1 95.06 197 ASP A O 1
ATOM 1442 N N . ARG A 1 198 ? 8.305 27.203 21.234 1 94.81 198 ARG A N 1
ATOM 1443 C CA . ARG A 1 198 ? 7.684 26.344 22.219 1 94.81 198 ARG A CA 1
ATOM 1444 C C . ARG A 1 198 ? 7.035 27.156 23.328 1 94.81 198 ARG A C 1
ATOM 1446 O O . ARG A 1 198 ? 5.926 26.844 23.766 1 94.81 198 ARG A O 1
ATOM 1453 N N . ALA A 1 199 ? 7.758 28.156 23.75 1 96.06 199 ALA A N 1
ATOM 1454 C CA . ALA A 1 199 ? 7.266 28.984 24.844 1 96.06 199 ALA A CA 1
ATOM 1455 C C . ALA A 1 199 ? 5.992 29.719 24.453 1 96.06 199 ALA A C 1
ATOM 1457 O O . ALA A 1 199 ? 5.016 29.75 25.203 1 96.06 199 ALA A O 1
ATOM 1458 N N . ARG A 1 200 ? 6.09 30.328 23.328 1 96.06 200 ARG A N 1
ATOM 1459 C CA . ARG A 1 200 ? 4.926 31.062 22.844 1 96.06 200 ARG A CA 1
ATOM 1460 C C . ARG A 1 200 ? 3.742 30.141 22.609 1 96.06 200 ARG A C 1
ATOM 1462 O O . ARG A 1 200 ? 2.592 30.516 22.859 1 96.06 200 ARG A O 1
ATOM 1469 N N . ILE A 1 201 ? 3.984 28.922 22.109 1 96 201 ILE A N 1
ATOM 1470 C CA . ILE A 1 201 ? 2.938 27.938 21.906 1 96 201 ILE A CA 1
ATOM 1471 C C . ILE A 1 201 ? 2.277 27.594 23.234 1 96 201 ILE A C 1
ATOM 1473 O O . ILE A 1 201 ? 1.048 27.547 23.328 1 96 201 ILE A O 1
ATOM 1477 N N . ALA A 1 202 ? 3.049 27.359 24.234 1 96 202 ALA A N 1
ATOM 1478 C CA . ALA A 1 202 ? 2.527 27.031 25.562 1 96 202 ALA A CA 1
ATOM 1479 C C . ALA A 1 202 ? 1.618 28.141 26.078 1 96 202 ALA A C 1
ATOM 1481 O O . ALA A 1 202 ? 0.553 27.875 26.625 1 96 202 ALA A O 1
ATOM 1482 N N . GLU A 1 203 ? 2.064 29.344 25.875 1 96.88 203 GLU A N 1
ATOM 1483 C CA . GLU A 1 203 ? 1.284 30.5 26.297 1 96.88 203 GLU A CA 1
ATOM 1484 C C . GLU A 1 203 ? -0.063 30.547 25.594 1 96.88 203 GLU A C 1
ATOM 1486 O O . GLU A 1 203 ? -1.094 30.812 26.219 1 96.88 203 GLU A O 1
ATOM 1491 N N . LEU A 1 204 ? 0.003 30.359 24.328 1 96.81 204 LEU A N 1
ATOM 1492 C CA . LEU A 1 204 ? -1.201 30.469 23.516 1 96.81 204 LEU A CA 1
ATOM 1493 C C . LEU A 1 204 ? -2.164 29.328 23.828 1 96.81 204 LEU A C 1
ATOM 1495 O O . LEU A 1 204 ? -3.383 29.5 23.766 1 96.81 204 LEU A O 1
ATOM 1499 N N . LEU A 1 205 ? -1.618 28.125 24.109 1 95.19 205 LEU A N 1
ATOM 1500 C CA . LEU A 1 205 ? -2.441 27 24.531 1 95.19 205 LEU A CA 1
ATOM 1501 C C . LEU A 1 205 ? -3.156 27.312 25.844 1 95.19 205 LEU A C 1
ATOM 1503 O O . LEU A 1 205 ? -4.363 27.094 25.953 1 95.19 205 LEU A O 1
ATOM 1507 N N . GLU A 1 206 ? -2.412 27.859 26.781 1 96.06 206 GLU A N 1
ATOM 1508 C CA . GLU A 1 206 ? -2.953 28.203 28.094 1 96.06 206 GLU A CA 1
ATOM 1509 C C . GLU A 1 206 ? -4.031 29.281 27.984 1 96.06 206 GLU A C 1
ATOM 1511 O O . GLU A 1 206 ? -5.031 29.25 28.703 1 96.06 206 GLU A O 1
ATOM 1516 N N . ALA A 1 207 ? -3.83 30.156 27.109 1 96.5 207 ALA A N 1
ATOM 1517 C CA . ALA A 1 207 ? -4.758 31.266 26.906 1 96.5 207 ALA A CA 1
ATOM 1518 C C . ALA A 1 207 ? -5.984 30.828 26.125 1 96.5 207 ALA A C 1
ATOM 1520 O O . ALA A 1 207 ? -6.945 31.594 25.984 1 96.5 207 ALA A O 1
ATOM 1521 N N . GLY A 1 208 ? -5.918 29.625 25.516 1 94.94 208 GLY A N 1
ATOM 1522 C CA . GLY A 1 208 ? -7.031 29.109 24.719 1 94.94 208 GLY A CA 1
ATOM 1523 C C . GLY A 1 208 ? -7.07 29.672 23.312 1 94.94 208 GLY A C 1
ATOM 1524 O O . GLY A 1 208 ? -8.062 29.5 22.594 1 94.94 208 GLY A O 1
ATOM 1525 N N . VAL A 1 209 ? -6.051 30.391 23 1 95.12 209 VAL A N 1
ATOM 1526 C CA . VAL A 1 209 ? -5.957 30.938 21.656 1 95.12 209 VAL A CA 1
ATOM 1527 C C . VAL A 1 209 ? -5.773 29.812 20.656 1 95.12 209 VAL A C 1
ATOM 1529 O O . VAL A 1 209 ? -6.422 29.797 19.609 1 95.12 209 VAL A O 1
ATOM 1532 N N . ILE A 1 210 ? -4.844 28.938 20.906 1 94.44 210 ILE A N 1
ATOM 1533 C CA . ILE A 1 210 ? -4.73 27.688 20.172 1 94.44 210 ILE A CA 1
ATOM 1534 C C . ILE A 1 210 ? -5.727 26.672 20.734 1 94.44 210 ILE A C 1
ATOM 1536 O O . ILE A 1 210 ? -5.699 26.344 21.922 1 94.44 210 ILE A O 1
ATOM 1540 N N . ASN A 1 211 ? -6.66 26.266 19.891 1 89.94 211 ASN A N 1
ATOM 1541 C CA . ASN A 1 211 ? -7.699 25.328 20.328 1 89.94 211 ASN A CA 1
ATOM 1542 C C . ASN A 1 211 ? -8.156 24.438 19.188 1 89.94 211 ASN A C 1
ATOM 1544 O O . ASN A 1 211 ? -7.648 24.547 18.062 1 89.94 211 ASN A O 1
ATOM 1548 N N . GLY A 1 212 ? -8.953 23.438 19.547 1 86.19 212 GLY A N 1
ATOM 1549 C CA . GLY A 1 212 ? -9.539 22.578 18.547 1 86.19 212 GLY A CA 1
ATOM 1550 C C . GLY A 1 212 ? -8.5 21.812 17.734 1 86.19 212 GLY A C 1
ATOM 1551 O O . GLY A 1 212 ? -7.602 21.188 18.297 1 86.19 212 GLY A O 1
ATOM 1552 N N . GLY A 1 213 ? -8.688 21.844 16.391 1 85.5 213 GLY A N 1
ATOM 1553 C CA . GLY A 1 213 ? -7.844 21.078 15.484 1 85.5 213 GLY A CA 1
ATOM 1554 C C . GLY A 1 213 ? -6.434 21.625 15.383 1 85.5 213 GLY A C 1
ATOM 1555 O O . GLY A 1 213 ? -5.523 20.922 14.922 1 85.5 213 GLY A O 1
ATOM 1556 N N . MET A 1 214 ? -6.254 22.797 15.828 1 91.5 214 MET A N 1
ATOM 1557 C CA . MET A 1 214 ? -4.938 23.422 15.773 1 91.5 214 MET A CA 1
ATOM 1558 C C . MET A 1 214 ? -4.004 22.812 16.812 1 91.5 214 MET A C 1
ATOM 1560 O O . MET A 1 214 ? -2.783 22.828 16.641 1 91.5 214 MET A O 1
ATOM 1564 N N . ILE A 1 215 ? -4.559 22.25 17.875 1 91.12 215 ILE A N 1
ATOM 1565 C CA . ILE A 1 215 ? -3.756 21.688 18.969 1 91.12 215 ILE A CA 1
ATOM 1566 C C . ILE A 1 215 ? -2.912 20.531 18.438 1 91.12 215 ILE A C 1
ATOM 1568 O O . ILE A 1 215 ? -1.684 20.547 18.547 1 91.12 215 ILE A O 1
ATOM 1572 N N . PRO A 1 216 ? -3.582 19.516 17.797 1 89.75 216 PRO A N 1
ATOM 1573 C CA . PRO A 1 216 ? -2.752 18.422 17.281 1 89.75 216 PRO A CA 1
ATOM 1574 C C . PRO A 1 216 ? -1.747 18.891 16.234 1 89.75 216 PRO A C 1
ATOM 1576 O O . PRO A 1 216 ? -0.648 18.344 16.125 1 89.75 216 PRO A O 1
ATOM 1579 N N . LYS A 1 217 ? -2.062 19.859 15.453 1 93.5 217 LYS A N 1
ATOM 1580 C CA . LYS A 1 217 ? -1.149 20.375 14.438 1 93.5 217 LYS A CA 1
ATOM 1581 C C . LYS A 1 217 ? 0.113 20.953 15.07 1 93.5 217 LYS A C 1
ATOM 1583 O O . LYS A 1 217 ? 1.227 20.562 14.719 1 93.5 217 LYS A O 1
ATOM 1588 N N . VAL A 1 218 ? -0.104 21.797 16.047 1 95 218 VAL A N 1
ATOM 1589 C CA . VAL A 1 218 ? 1.036 22.438 16.688 1 95 218 VAL A CA 1
ATOM 1590 C C . VAL A 1 218 ? 1.837 21.406 17.469 1 95 218 VAL A C 1
ATOM 1592 O O . VAL A 1 218 ? 3.07 21.438 17.469 1 95 218 VAL A O 1
ATOM 1595 N N . GLN A 1 219 ? 1.179 20.5 18.109 1 93.19 219 GLN A N 1
ATOM 1596 C CA . GLN A 1 219 ? 1.85 19.469 18.875 1 93.19 219 GLN A CA 1
ATOM 1597 C C . GLN A 1 219 ? 2.686 18.562 17.969 1 93.19 219 GLN A C 1
ATOM 1599 O O . GLN A 1 219 ? 3.777 18.141 18.359 1 93.19 219 GLN A O 1
ATOM 1604 N N . SER A 1 220 ? 2.141 18.25 16.844 1 95.06 220 SER A N 1
ATOM 1605 C CA . SER A 1 220 ? 2.875 17.438 15.883 1 95.06 220 SER A CA 1
ATOM 1606 C C . SER A 1 220 ? 4.141 18.141 15.406 1 95.06 220 SER A C 1
ATOM 1608 O O . SER A 1 220 ? 5.176 17.5 15.211 1 95.06 220 SER A O 1
ATOM 1610 N N . CYS A 1 221 ? 4.02 19.422 15.211 1 97.12 221 CYS A N 1
ATOM 1611 C CA . CYS A 1 221 ? 5.188 20.203 14.828 1 97.12 221 CYS A CA 1
ATOM 1612 C C . CYS A 1 221 ? 6.258 20.156 15.914 1 97.12 221 CYS A C 1
ATOM 1614 O O . CYS A 1 221 ? 7.426 19.891 15.625 1 97.12 221 CYS A O 1
ATOM 1616 N N . LEU A 1 222 ? 5.824 20.375 17.109 1 96.5 222 LEU A N 1
ATOM 1617 C CA . LEU A 1 222 ? 6.766 20.344 18.234 1 96.5 222 LEU A CA 1
ATOM 1618 C C . LEU A 1 222 ? 7.414 18.969 18.359 1 96.5 222 LEU A C 1
ATOM 1620 O O . LEU A 1 222 ? 8.625 18.875 18.578 1 96.5 222 LEU A O 1
ATOM 1624 N N . HIS A 1 223 ? 6.609 18 18.219 1 95.12 223 HIS A N 1
ATOM 1625 C CA . HIS A 1 223 ? 7.125 16.641 18.297 1 95.12 223 HIS A CA 1
ATOM 1626 C C . HIS A 1 223 ? 8.172 16.375 17.219 1 95.12 223 HIS A C 1
ATOM 1628 O O . HIS A 1 223 ? 9.219 15.797 17.5 1 95.12 223 HIS A O 1
ATOM 1634 N N . ALA A 1 224 ? 7.863 16.719 16 1 97.31 224 ALA A N 1
ATOM 1635 C CA . ALA A 1 224 ? 8.797 16.531 14.898 1 97.31 224 ALA A CA 1
ATOM 1636 C C . ALA A 1 224 ? 10.133 17.219 15.195 1 97.31 224 ALA A C 1
ATOM 1638 O O . ALA A 1 224 ? 11.195 16.625 14.953 1 97.31 224 ALA A O 1
ATOM 1639 N N . LEU A 1 225 ? 10.062 18.406 15.742 1 97.31 225 LEU A N 1
ATOM 1640 C CA . LEU A 1 225 ? 11.273 19.156 16.078 1 97.31 225 LEU A CA 1
ATOM 1641 C C . LEU A 1 225 ? 12.062 18.438 17.172 1 97.31 225 LEU A C 1
ATOM 1643 O O . LEU A 1 225 ? 13.289 18.328 17.078 1 97.31 225 LEU A O 1
ATOM 1647 N N . ASP A 1 226 ? 11.391 17.938 18.141 1 96.5 226 ASP A N 1
ATOM 1648 C CA . ASP A 1 226 ? 12.023 17.219 19.25 1 96.5 226 ASP A CA 1
ATOM 1649 C C . ASP A 1 226 ? 12.742 15.969 18.766 1 96.5 226 ASP A C 1
ATOM 1651 O O . ASP A 1 226 ? 13.75 15.562 19.344 1 96.5 226 ASP A O 1
ATOM 1655 N N . GLU A 1 227 ? 12.227 15.43 17.688 1 95.38 227 GLU A N 1
ATOM 1656 C CA . GLU A 1 227 ? 12.75 14.148 17.203 1 95.38 227 GLU A CA 1
ATOM 1657 C C . GLU A 1 227 ? 13.781 14.352 16.1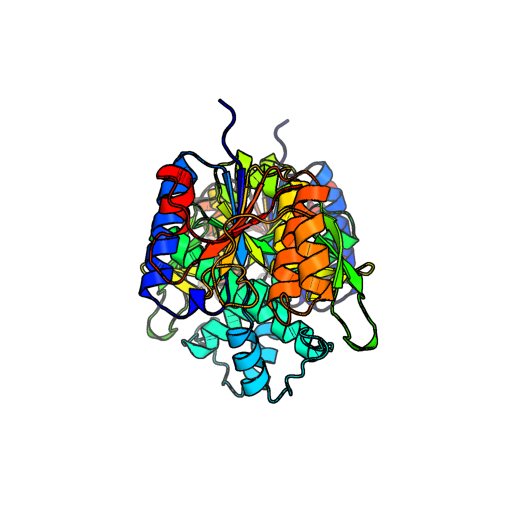09 1 95.38 227 GLU A C 1
ATOM 1659 O O . GLU A 1 227 ? 14.273 13.383 15.523 1 95.38 227 GLU A O 1
ATOM 1664 N N . GLY A 1 228 ? 14.07 15.562 15.75 1 94.38 228 GLY A N 1
ATOM 1665 C CA . GLY A 1 228 ? 15.219 15.766 14.883 1 94.38 228 GLY A CA 1
ATOM 1666 C C . GLY A 1 228 ? 14.891 16.547 13.625 1 94.38 228 GLY A C 1
ATOM 1667 O O . GLY A 1 228 ? 15.781 16.844 12.828 1 94.38 228 GLY A O 1
ATOM 1668 N N . CYS A 1 229 ? 13.664 16.859 13.406 1 96.56 229 CYS A N 1
ATOM 1669 C CA . CYS A 1 229 ? 13.305 17.703 12.273 1 96.56 229 CYS A CA 1
ATOM 1670 C C . CYS A 1 229 ? 13.852 19.109 12.453 1 96.56 229 CYS A C 1
ATOM 1672 O O . CYS A 1 229 ? 13.859 19.656 13.562 1 96.56 229 CYS A O 1
ATOM 1674 N N . SER A 1 230 ? 14.281 19.734 11.367 1 95.25 230 SER A N 1
ATOM 1675 C CA . SER A 1 230 ? 14.945 21.031 11.461 1 95.25 230 SER A CA 1
ATOM 1676 C C . SER A 1 230 ? 13.93 22.156 11.586 1 95.25 230 SER A C 1
ATOM 1678 O O . SER A 1 230 ? 14.117 23.078 12.383 1 95.25 230 SER A O 1
ATOM 1680 N N . ARG A 1 231 ? 12.906 22.078 10.734 1 95.5 231 ARG A N 1
ATOM 1681 C CA . ARG A 1 231 ? 11.883 23.109 10.688 1 95.5 231 ARG A CA 1
ATOM 1682 C C . ARG A 1 231 ? 10.5 22.516 10.477 1 95.5 231 ARG A C 1
ATOM 1684 O O . ARG A 1 231 ? 10.344 21.562 9.711 1 95.5 231 ARG A O 1
ATOM 1691 N N . ALA A 1 232 ? 9.562 23.109 11.156 1 97.75 232 ALA A N 1
ATOM 1692 C CA . ALA A 1 232 ? 8.172 22.688 10.984 1 97.75 232 ALA A CA 1
ATOM 1693 C C . ALA A 1 232 ? 7.293 23.891 10.641 1 97.75 232 ALA A C 1
ATOM 1695 O O . ALA A 1 232 ? 7.559 25.016 11.07 1 97.75 232 ALA A O 1
ATOM 1696 N N . LEU A 1 233 ? 6.297 23.641 9.812 1 95.88 233 LEU A N 1
ATOM 1697 C CA . LEU A 1 233 ? 5.465 24.734 9.328 1 95.88 233 LEU A CA 1
ATOM 1698 C C . LEU A 1 233 ? 4.02 24.281 9.148 1 95.88 233 LEU A C 1
ATOM 1700 O O . LEU A 1 233 ? 3.768 23.156 8.688 1 95.88 233 LEU A O 1
ATOM 1704 N N . ILE A 1 234 ? 3.145 25.141 9.602 1 96.38 234 ILE A N 1
ATOM 1705 C CA . ILE A 1 234 ? 1.74 25.047 9.219 1 96.38 234 ILE A CA 1
ATOM 1706 C C . ILE A 1 234 ? 1.468 25.969 8.031 1 96.38 234 ILE A C 1
ATOM 1708 O O . ILE A 1 234 ? 1.438 27.203 8.188 1 96.38 234 ILE A O 1
ATOM 1712 N N . LEU A 1 235 ? 1.255 25.422 6.938 1 95.94 235 LEU A N 1
ATOM 1713 C CA . LEU A 1 235 ? 1.256 26.156 5.676 1 95.94 235 LEU A CA 1
ATOM 1714 C C . LEU A 1 235 ? -0.169 26.406 5.191 1 95.94 235 LEU A C 1
ATOM 1716 O O . LEU A 1 235 ? -1.018 25.5 5.258 1 95.94 235 LEU A O 1
ATOM 1720 N N . ASP A 1 236 ? -0.422 27.562 4.691 1 94.06 236 ASP A N 1
ATOM 1721 C CA . ASP A 1 236 ? -1.699 27.938 4.09 1 94.06 236 ASP A CA 1
ATOM 1722 C C . ASP A 1 236 ? -1.889 27.25 2.738 1 94.06 236 ASP A C 1
ATOM 1724 O O . ASP A 1 236 ? -1.263 27.641 1.749 1 94.06 236 ASP A O 1
ATOM 1728 N N . GLY A 1 237 ? -2.738 26.25 2.707 1 91.88 237 GLY A N 1
ATOM 1729 C CA . GLY A 1 237 ? -2.945 25.469 1.503 1 91.88 237 GLY A CA 1
ATOM 1730 C C . GLY A 1 237 ? -4.141 25.922 0.688 1 91.88 237 GLY A C 1
ATOM 1731 O O . GLY A 1 237 ? -4.594 25.219 -0.212 1 91.88 237 GLY A O 1
ATOM 1732 N N . ARG A 1 238 ? -4.762 27.188 0.915 1 92.06 238 ARG A N 1
ATOM 1733 C CA . ARG A 1 238 ? -6 27.641 0.294 1 92.06 238 ARG A CA 1
ATOM 1734 C C . ARG A 1 238 ? -5.75 28.141 -1.13 1 92.06 238 ARG A C 1
ATOM 1736 O O . ARG A 1 238 ? -6.691 28.312 -1.902 1 92.06 238 ARG A O 1
ATOM 1743 N N . GLN A 1 239 ? -4.512 28.281 -1.409 1 91 239 GLN A N 1
ATOM 1744 C CA . GLN A 1 239 ? -4.109 28.688 -2.752 1 91 239 GLN A CA 1
ATOM 1745 C C . GLN A 1 239 ? -3.166 27.672 -3.379 1 91 239 GLN A C 1
ATOM 1747 O O . GLN A 1 239 ? -2.479 26.938 -2.668 1 91 239 GLN A O 1
ATOM 1752 N N . PRO A 1 240 ? -3.221 27.688 -4.75 1 92.62 240 PRO A N 1
ATOM 1753 C CA . PRO A 1 240 ? -2.377 26.703 -5.434 1 92.62 240 PRO A CA 1
ATOM 1754 C C . PRO A 1 240 ? -0.888 26.922 -5.184 1 92.62 240 PRO A C 1
ATOM 1756 O O . PRO A 1 240 ? -0.448 28.062 -5.035 1 92.62 240 PRO A O 1
ATOM 1759 N N . SER A 1 241 ? -0.153 25.812 -5.051 1 95.12 241 SER A N 1
ATOM 1760 C CA . SER A 1 241 ? 1.304 25.734 -5.086 1 95.12 241 SER A CA 1
ATOM 1761 C C . SER A 1 241 ? 1.925 26.453 -3.889 1 95.12 241 SER A C 1
ATOM 1763 O O . SER A 1 241 ? 3.014 27.016 -3.994 1 95.12 241 SER A O 1
ATOM 1765 N N . SER A 1 242 ? 1.175 26.484 -2.811 1 94.38 242 SER A N 1
ATOM 1766 C CA . SER A 1 242 ? 1.669 27.125 -1.601 1 94.38 242 SER A CA 1
ATOM 1767 C C . SER A 1 24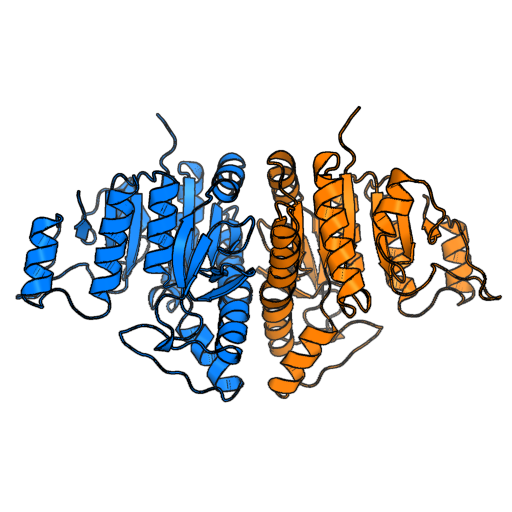2 ? 3 26.531 -1.157 1 94.38 242 SER A C 1
ATOM 1769 O O . SER A 1 242 ? 3.896 27.25 -0.72 1 94.38 242 SER A O 1
ATOM 1771 N N . LEU A 1 243 ? 3.145 25.234 -1.27 1 95.31 243 LEU A N 1
ATOM 1772 C CA . LEU A 1 243 ? 4.363 24.547 -0.838 1 95.31 243 LEU A CA 1
ATOM 1773 C C . LEU A 1 243 ? 5.562 25.016 -1.651 1 95.31 243 LEU A C 1
ATOM 1775 O O . LEU A 1 243 ? 6.594 25.391 -1.086 1 95.31 243 LEU A O 1
ATOM 1779 N N . ARG A 1 244 ? 5.426 24.969 -2.947 1 95.81 244 ARG A N 1
ATOM 1780 C CA . ARG A 1 244 ? 6.496 25.391 -3.844 1 95.81 244 ARG A CA 1
ATOM 1781 C C . ARG A 1 244 ? 6.848 26.859 -3.617 1 95.81 244 ARG A C 1
ATOM 1783 O O . ARG A 1 244 ? 8.023 27.234 -3.594 1 95.81 244 ARG A O 1
ATOM 1790 N N . ARG A 1 245 ? 5.82 27.703 -3.479 1 96.69 245 ARG A N 1
ATOM 1791 C CA . ARG A 1 245 ? 6.02 29.125 -3.262 1 96.69 245 ARG A CA 1
ATOM 1792 C C . ARG A 1 245 ? 6.785 29.375 -1.968 1 96.69 245 ARG A C 1
ATOM 1794 O O . ARG A 1 245 ? 7.633 30.266 -1.907 1 96.69 245 ARG A O 1
ATOM 1801 N N . TYR A 1 246 ? 6.527 28.594 -0.97 1 96.19 246 TYR A N 1
ATOM 1802 C CA . TYR A 1 246 ? 7.25 28.734 0.288 1 96.19 246 TYR A CA 1
ATOM 1803 C C . TYR A 1 246 ? 8.68 28.234 0.152 1 96.19 246 TYR A C 1
ATOM 1805 O O . TYR A 1 246 ? 9.633 28.953 0.475 1 96.19 246 TYR A O 1
ATOM 1813 N N . LEU A 1 247 ? 8.867 27.031 -0.342 1 95.56 247 LEU A N 1
ATOM 1814 C CA . LEU A 1 247 ? 10.156 26.344 -0.32 1 95.56 247 LEU A CA 1
ATOM 1815 C C . LEU A 1 247 ? 11.133 26.984 -1.294 1 95.56 247 LEU A C 1
ATOM 1817 O O . LEU A 1 247 ? 12.328 27.047 -1.023 1 95.56 247 LEU A O 1
ATOM 1821 N N . LEU A 1 248 ? 10.625 27.453 -2.426 1 95.56 248 LEU A N 1
ATOM 1822 C CA . LEU A 1 248 ? 11.531 27.922 -3.475 1 95.56 248 LEU A CA 1
ATOM 1823 C C . LEU A 1 248 ? 11.562 29.438 -3.533 1 95.56 248 LEU A C 1
ATOM 1825 O O . LEU A 1 248 ? 12.609 30.031 -3.799 1 95.56 248 LEU A O 1
ATOM 1829 N N . ASP A 1 249 ? 10.398 30.062 -3.291 1 94.88 249 ASP A N 1
ATOM 1830 C CA . ASP A 1 249 ? 10.32 31.5 -3.457 1 94.88 249 ASP A CA 1
ATOM 1831 C C . ASP A 1 249 ? 10.453 32.219 -2.115 1 94.88 249 ASP A C 1
ATOM 1833 O O . ASP A 1 249 ? 10.586 33.438 -2.07 1 94.88 249 ASP A O 1
ATOM 1837 N N . GLY A 1 250 ? 10.25 31.594 -1.096 1 93.56 250 GLY A N 1
ATOM 1838 C CA . GLY A 1 250 ? 10.375 32.188 0.227 1 93.56 250 GLY A CA 1
ATOM 1839 C C . GLY A 1 250 ? 9.156 33 0.625 1 93.56 250 GLY A C 1
ATOM 1840 O O . GLY A 1 250 ? 9.25 33.906 1.471 1 93.56 250 GLY A O 1
ATOM 1841 N N . GLU A 1 251 ? 8.109 32.719 0.041 1 95 251 GLU A N 1
ATOM 1842 C CA . GLU A 1 251 ? 6.887 33.438 0.403 1 95 251 GLU A CA 1
ATOM 1843 C C . GLU A 1 251 ? 6.473 33.094 1.837 1 95 251 GLU A C 1
ATOM 1845 O O . GLU A 1 251 ? 6.52 31.953 2.264 1 95 251 GLU A O 1
ATOM 1850 N N . PRO A 1 252 ? 6.148 34.156 2.574 1 93.5 252 PRO A N 1
ATOM 1851 C CA . PRO A 1 252 ? 5.738 33.938 3.965 1 93.5 252 PRO A CA 1
ATOM 1852 C C . PRO A 1 252 ? 4.32 33.375 4.086 1 93.5 252 PRO A C 1
ATOM 1854 O O . PRO A 1 252 ? 3.393 34.125 4.422 1 93.5 252 PRO A O 1
ATOM 1857 N N . LEU A 1 253 ? 4.133 32.125 3.896 1 94.75 253 LEU A N 1
ATOM 1858 C CA . LEU A 1 253 ? 2.83 31.484 3.895 1 94.75 253 LEU A CA 1
ATOM 1859 C C . LEU A 1 253 ? 2.67 30.594 5.121 1 94.75 253 LEU A C 1
ATOM 1861 O O . LEU A 1 253 ? 3.354 29.562 5.246 1 94.75 253 LEU A O 1
ATOM 1865 N N . GLY A 1 254 ? 1.949 31.031 6.078 1 96.44 254 GLY A N 1
ATOM 1866 C CA . GLY A 1 254 ? 1.636 30.188 7.219 1 96.44 254 GLY A CA 1
ATOM 1867 C C . GLY A 1 254 ? 2.4 30.562 8.469 1 96.44 254 GLY A C 1
ATOM 1868 O O . GLY A 1 254 ? 2.73 31.734 8.672 1 96.44 254 GLY A O 1
ATOM 1869 N N . THR A 1 255 ? 2.551 29.672 9.383 1 97.88 255 THR A N 1
ATOM 1870 C CA . THR A 1 255 ? 3.246 29.844 10.648 1 97.88 255 THR A CA 1
ATOM 1871 C C . THR A 1 255 ? 4.414 28.875 10.766 1 97.88 255 THR A C 1
ATOM 1873 O O . THR A 1 255 ? 4.23 27.656 10.617 1 97.88 255 THR A O 1
ATOM 1876 N N . VAL A 1 256 ? 5.605 29.391 11 1 97.25 256 VAL A N 1
ATOM 1877 C CA . VAL A 1 256 ? 6.781 28.562 11.211 1 97.25 256 VAL A CA 1
ATOM 1878 C C . VAL A 1 256 ? 6.918 28.219 12.695 1 97.25 256 VAL A C 1
ATOM 1880 O O . VAL A 1 256 ? 6.777 29.094 13.555 1 97.25 256 VAL A O 1
ATOM 1883 N N . VAL A 1 257 ? 7.043 26.984 12.93 1 96.38 257 VAL A N 1
ATOM 1884 C CA . VAL A 1 257 ? 7.281 26.531 14.305 1 96.38 257 VAL A CA 1
ATOM 1885 C C . VAL A 1 257 ? 8.758 26.219 14.492 1 96.38 257 VAL A C 1
ATOM 1887 O O . VAL A 1 257 ? 9.336 25.438 13.727 1 96.38 257 VAL A O 1
ATOM 1890 N N . THR A 1 258 ? 9.359 26.812 15.461 1 89.94 258 THR A N 1
ATOM 1891 C CA . THR A 1 258 ? 10.781 26.625 15.719 1 89.94 258 THR A CA 1
ATOM 1892 C C . THR A 1 258 ? 11 26.078 17.125 1 89.94 258 THR A C 1
ATOM 1894 O O . THR A 1 258 ? 10.117 26.172 17.984 1 89.94 258 THR A O 1
ATOM 1897 N N . ALA A 1 259 ? 12.172 25.328 17.312 1 82.75 259 ALA A N 1
ATOM 1898 C CA . ALA A 1 259 ? 12.531 24.734 18.594 1 82.75 259 ALA A CA 1
ATOM 1899 C C . ALA A 1 259 ? 12.867 25.828 19.625 1 82.75 259 ALA A C 1
ATOM 1901 O O . ALA A 1 259 ? 13.312 26.906 19.266 1 82.75 259 ALA A O 1
ATOM 1902 N N . MET B 1 1 ? 27.469 -16.719 -5.965 1 45.44 1 MET B N 1
ATOM 1903 C CA . MET B 1 1 ? 26.25 -17.172 -6.609 1 45.44 1 MET B CA 1
ATOM 1904 C C . MET B 1 1 ? 25.141 -16.125 -6.469 1 45.44 1 MET B C 1
ATOM 1906 O O . MET B 1 1 ? 25.047 -15.453 -5.445 1 45.44 1 MET B O 1
ATOM 1910 N N . SER B 1 2 ? 24.422 -15.664 -7.543 1 73.12 2 SER B N 1
ATOM 1911 C CA . SER B 1 2 ? 23.484 -14.555 -7.496 1 73.12 2 SER B CA 1
ATOM 1912 C C . SER B 1 2 ? 22.25 -14.914 -6.668 1 73.12 2 SER B C 1
ATOM 1914 O O . SER B 1 2 ? 21.844 -16.078 -6.617 1 73.12 2 SER B O 1
ATOM 1916 N N . THR B 1 3 ? 21.766 -14.133 -5.773 1 92.12 3 THR B N 1
ATOM 1917 C CA . THR B 1 3 ? 20.594 -14.328 -4.918 1 92.12 3 THR B CA 1
ATOM 1918 C C . THR B 1 3 ? 19.359 -14.625 -5.758 1 92.12 3 THR B C 1
ATOM 1920 O O . THR B 1 3 ? 19.047 -13.891 -6.699 1 92.12 3 THR B O 1
ATOM 1923 N N . GLN B 1 4 ? 18.781 -15.852 -5.602 1 97.06 4 GLN B N 1
ATOM 1924 C CA . GLN B 1 4 ? 17.609 -16.297 -6.367 1 97.06 4 GLN B CA 1
ATOM 1925 C C . GLN B 1 4 ? 16.406 -15.391 -6.113 1 97.06 4 GLN B C 1
ATOM 1927 O O . GLN B 1 4 ? 16.156 -14.992 -4.973 1 97.06 4 GLN B O 1
ATOM 1932 N N . THR B 1 5 ? 15.766 -15.039 -7.18 1 98.5 5 THR B N 1
ATOM 1933 C CA . THR B 1 5 ? 14.531 -14.273 -7.098 1 98.5 5 THR B CA 1
ATOM 1934 C C . THR B 1 5 ? 13.32 -15.18 -7.309 1 98.5 5 THR B C 1
ATOM 1936 O O . THR B 1 5 ? 13.25 -15.906 -8.305 1 98.5 5 THR B O 1
ATOM 1939 N N . VAL B 1 6 ? 12.367 -15.188 -6.363 1 98.56 6 VAL B N 1
ATOM 1940 C CA . VAL B 1 6 ? 11.164 -16.016 -6.41 1 98.56 6 VAL B CA 1
ATOM 1941 C C . VAL B 1 6 ? 9.922 -15.133 -6.312 1 98.56 6 VAL B C 1
ATOM 1943 O O . VAL B 1 6 ? 9.789 -14.344 -5.379 1 98.56 6 VAL B O 1
ATOM 1946 N N . VAL B 1 7 ? 9.07 -15.227 -7.309 1 98.81 7 VAL B N 1
ATOM 1947 C CA . VAL B 1 7 ? 7.77 -14.562 -7.27 1 98.81 7 VAL B CA 1
ATOM 1948 C C . VAL B 1 7 ? 6.68 -15.586 -6.949 1 98.81 7 VAL B C 1
ATOM 1950 O O . VAL B 1 7 ? 6.574 -16.625 -7.609 1 98.81 7 VAL B O 1
ATOM 1953 N N . ILE B 1 8 ? 5.863 -15.289 -5.934 1 98.38 8 ILE B N 1
ATOM 1954 C CA . ILE B 1 8 ? 4.887 -16.25 -5.414 1 98.38 8 ILE B CA 1
ATOM 1955 C C . ILE B 1 8 ? 3.484 -15.648 -5.504 1 98.38 8 ILE B C 1
ATOM 1957 O O . ILE B 1 8 ? 3.242 -14.539 -5.023 1 98.38 8 ILE B O 1
ATOM 1961 N N . LYS B 1 9 ? 2.666 -16.328 -6.172 1 97.62 9 LYS B N 1
ATOM 1962 C CA . LYS B 1 9 ? 1.246 -16.016 -6.035 1 97.62 9 LYS B CA 1
ATOM 1963 C C . LYS B 1 9 ? 0.639 -16.75 -4.84 1 97.62 9 LYS B C 1
ATOM 1965 O O . LYS B 1 9 ? 0.622 -17.984 -4.801 1 97.62 9 LYS B O 1
ATOM 1970 N N . TYR B 1 10 ? 0.3 -15.836 -3.908 1 92.25 10 TYR B N 1
ATOM 1971 C CA . TYR B 1 10 ? -0.27 -16.328 -2.658 1 92.25 10 TYR B CA 1
ATOM 1972 C C . TYR B 1 10 ? -1.763 -16.031 -2.584 1 92.25 10 TYR B C 1
ATOM 1974 O O . TYR B 1 10 ? -2.174 -14.875 -2.621 1 92.25 10 TYR B O 1
ATOM 1982 N N . GLY B 1 11 ? -2.627 -16.953 -2.496 1 76 11 GLY B N 1
ATOM 1983 C CA . GLY B 1 11 ? -4.031 -16.609 -2.363 1 76 11 GLY B CA 1
ATOM 1984 C C . GLY B 1 11 ? -4.965 -17.766 -2.635 1 76 11 GLY B C 1
ATOM 1985 O O . GLY B 1 11 ? -4.516 -18.906 -2.811 1 76 11 GLY B O 1
ATOM 1986 N N . GLY B 1 12 ? -6.188 -17.562 -2.553 1 61.34 12 GLY B N 1
ATOM 1987 C CA . GLY B 1 12 ? -7.273 -18.516 -2.703 1 61.34 12 GLY B CA 1
ATOM 1988 C C . GLY B 1 12 ? -7.605 -19.25 -1.416 1 61.34 12 GLY B C 1
ATOM 1989 O O . GLY B 1 12 ? -7.637 -18.641 -0.341 1 61.34 12 GLY B O 1
ATOM 1990 N N . HIS B 1 13 ? -7.797 -20.312 -1.513 1 57.56 13 HIS B N 1
ATOM 1991 C CA . HIS B 1 13 ? -8.203 -21.156 -0.398 1 57.56 13 HIS B CA 1
ATOM 1992 C C . HIS B 1 13 ? -7.027 -21.438 0.532 1 57.56 13 HIS B C 1
ATOM 1994 O O . HIS B 1 13 ? -7.223 -21.859 1.676 1 57.56 13 HIS B O 1
ATOM 2000 N N . ALA B 1 14 ? -5.855 -21 0.013 1 56.19 14 ALA B N 1
ATOM 2001 C CA . ALA B 1 14 ? -4.684 -21.234 0.853 1 56.19 14 ALA B CA 1
ATOM 2002 C C . ALA B 1 14 ? -4.652 -20.266 2.039 1 56.19 14 ALA B C 1
ATOM 2004 O O . ALA B 1 14 ? -4.039 -20.562 3.066 1 56.19 14 ALA B O 1
ATOM 2005 N N . MET B 1 15 ? -5.352 -19.188 1.897 1 69.06 15 MET B N 1
ATOM 2006 C CA . MET B 1 15 ? -5.359 -18.156 2.938 1 69.06 15 MET B CA 1
ATOM 2007 C C . MET B 1 15 ? -6.484 -18.406 3.936 1 69.06 15 MET B C 1
ATOM 2009 O O . MET B 1 15 ? -6.652 -17.641 4.891 1 69.06 15 MET B O 1
ATOM 2013 N N . ASP B 1 16 ? -7.125 -19.516 3.746 1 74.56 16 ASP B N 1
ATOM 2014 C CA . ASP B 1 16 ? -8.312 -19.734 4.566 1 74.56 16 ASP B CA 1
ATOM 2015 C C . ASP B 1 16 ? -7.965 -20.5 5.84 1 74.56 16 ASP B C 1
ATOM 2017 O O . ASP B 1 16 ? -8.75 -20.516 6.789 1 74.56 16 ASP B O 1
ATOM 2021 N N . ARG B 1 17 ? -6.828 -21.188 5.863 1 84.5 17 ARG B N 1
ATOM 2022 C CA . ARG B 1 17 ? -6.434 -21.969 7.035 1 84.5 17 ARG B CA 1
ATOM 2023 C C . ARG B 1 17 ? -5.328 -21.25 7.812 1 84.5 17 ARG B C 1
ATOM 2025 O O . ARG B 1 17 ? -4.234 -21.031 7.289 1 84.5 17 ARG B O 1
ATOM 2032 N N . ASP B 1 18 ? -5.629 -21.031 8.984 1 88.31 18 ASP B N 1
ATOM 2033 C CA . ASP B 1 18 ? -4.719 -20.266 9.828 1 88.31 18 ASP B CA 1
ATOM 2034 C C . ASP B 1 18 ? -3.352 -20.938 9.922 1 88.31 18 ASP B C 1
ATOM 2036 O O . ASP B 1 18 ? -2.316 -20.266 9.875 1 88.31 18 ASP B O 1
ATOM 2040 N N . GLU B 1 19 ? -3.365 -22.266 10.047 1 90.5 19 GLU B N 1
ATOM 2041 C CA . GLU B 1 19 ? -2.115 -23 10.188 1 90.5 19 GLU B CA 1
ATOM 2042 C C . GLU B 1 19 ? -1.255 -22.875 8.93 1 90.5 19 GLU B C 1
ATOM 2044 O O . GLU B 1 19 ? -0.032 -22.75 9.023 1 90.5 19 GLU B O 1
ATOM 2049 N N . LEU B 1 20 ? -1.849 -22.922 7.789 1 91.69 20 LEU B N 1
ATOM 2050 C CA . LEU B 1 20 ? -1.123 -22.797 6.531 1 91.69 20 LEU B CA 1
ATOM 2051 C C . LEU B 1 20 ? -0.587 -21.391 6.352 1 91.69 20 LEU B C 1
ATOM 2053 O O . LEU B 1 20 ? 0.531 -21.203 5.863 1 91.69 20 LEU B O 1
ATOM 2057 N N . ASN B 1 21 ? -1.386 -20.453 6.793 1 93.44 21 ASN B N 1
ATOM 2058 C CA . ASN B 1 21 ? -0.96 -19.062 6.715 1 93.44 21 ASN B CA 1
ATOM 2059 C C . ASN B 1 21 ? 0.254 -18.797 7.598 1 93.44 21 ASN B C 1
ATOM 2061 O O . ASN B 1 21 ? 1.188 -18.094 7.188 1 93.44 21 ASN B O 1
ATOM 2065 N N . ALA B 1 22 ? 0.174 -19.312 8.789 1 94.5 22 ALA B N 1
ATOM 2066 C CA . ALA B 1 22 ? 1.286 -19.141 9.727 1 94.5 22 ALA B CA 1
ATOM 2067 C C . ALA B 1 22 ? 2.555 -19.797 9.188 1 94.5 22 ALA B C 1
ATOM 2069 O O . ALA B 1 22 ? 3.643 -19.219 9.273 1 94.5 22 ALA B O 1
ATOM 2070 N N . ALA B 1 23 ? 2.383 -20.984 8.688 1 94.88 23 ALA B N 1
ATOM 2071 C CA . ALA B 1 23 ? 3.525 -21.703 8.133 1 94.88 23 ALA B CA 1
ATOM 2072 C C . ALA B 1 23 ? 4.121 -20.953 6.945 1 94.88 23 ALA B C 1
ATOM 2074 O O . ALA B 1 23 ? 5.344 -20.891 6.789 1 94.88 23 ALA B O 1
ATOM 2075 N N . PHE B 1 24 ? 3.264 -20.438 6.152 1 95.88 24 PHE B N 1
ATOM 2076 C CA . PHE B 1 24 ? 3.725 -19.672 5.004 1 95.88 24 PHE B CA 1
ATOM 2077 C C . PHE B 1 24 ? 4.5 -18.438 5.453 1 95.88 24 PHE B C 1
ATOM 2079 O O . PHE B 1 24 ? 5.551 -18.125 4.891 1 95.88 24 PHE B O 1
ATOM 2086 N N . ALA B 1 25 ? 3.998 -17.75 6.434 1 96.81 25 ALA B N 1
ATOM 2087 C CA . ALA B 1 25 ? 4.68 -16.594 6.98 1 96.81 25 ALA B CA 1
ATOM 2088 C C . ALA B 1 25 ? 6.051 -16.969 7.535 1 96.81 25 ALA B C 1
ATOM 2090 O O . ALA B 1 25 ? 7.027 -16.234 7.34 1 96.81 25 ALA B O 1
ATOM 2091 N N . ASP B 1 26 ? 6.109 -18.078 8.195 1 97.56 26 ASP B N 1
ATOM 2092 C CA . ASP B 1 26 ? 7.387 -18.578 8.688 1 97.56 26 ASP B CA 1
ATOM 2093 C C . ASP B 1 26 ? 8.359 -18.844 7.543 1 97.56 26 ASP B C 1
ATOM 2095 O O . ASP B 1 26 ? 9.547 -18.516 7.645 1 97.56 26 ASP B O 1
ATOM 2099 N N . ASP B 1 27 ? 7.855 -19.453 6.523 1 97.31 27 ASP B N 1
ATOM 2100 C CA . ASP B 1 27 ? 8.68 -19.719 5.352 1 97.31 27 ASP B CA 1
ATOM 2101 C C . ASP B 1 27 ? 9.219 -18.438 4.746 1 97.31 27 ASP B C 1
ATOM 2103 O O . ASP B 1 27 ? 10.383 -18.375 4.344 1 97.31 27 ASP B O 1
ATOM 2107 N N . MET B 1 28 ? 8.367 -17.391 4.625 1 98.19 28 MET B N 1
ATOM 2108 C CA . MET B 1 28 ? 8.797 -16.125 4.059 1 98.19 28 MET B CA 1
ATOM 2109 C C . MET B 1 28 ? 9.945 -15.523 4.871 1 98.19 28 MET B C 1
ATOM 2111 O O . MET B 1 28 ? 10.93 -15.047 4.309 1 98.19 28 MET B O 1
ATOM 2115 N N . ALA B 1 29 ? 9.797 -15.562 6.191 1 98.25 29 ALA B N 1
ATOM 2116 C CA . ALA B 1 29 ? 10.828 -15.023 7.074 1 98.25 29 ALA B CA 1
ATOM 2117 C C . ALA B 1 29 ? 12.141 -15.781 6.91 1 98.25 29 ALA B C 1
ATOM 2119 O O . ALA B 1 29 ? 13.219 -15.18 6.871 1 98.25 29 ALA B O 1
ATOM 2120 N N . PHE B 1 30 ? 11.984 -17.062 6.793 1 98.06 30 PHE B N 1
ATOM 2121 C CA . PHE B 1 30 ? 13.164 -17.906 6.672 1 98.06 30 PHE B CA 1
ATOM 2122 C C . PHE B 1 30 ? 13.836 -17.719 5.316 1 98.06 30 PHE B C 1
ATOM 2124 O O . PHE B 1 30 ? 15.039 -17.469 5.246 1 98.06 30 PHE B O 1
ATOM 2131 N N . LEU B 1 31 ? 13.109 -17.766 4.246 1 98.12 31 LEU B N 1
ATOM 2132 C CA . LEU B 1 31 ? 13.633 -17.75 2.885 1 98.12 31 LEU B CA 1
ATOM 2133 C C . LEU B 1 31 ? 14.172 -16.375 2.518 1 98.12 31 LEU B C 1
ATOM 2135 O O . LEU B 1 31 ? 15.109 -16.266 1.72 1 98.12 31 LEU B O 1
ATOM 2139 N N . GLN B 1 32 ? 13.578 -15.328 3.078 1 97.94 32 GLN B N 1
ATOM 2140 C CA . GLN B 1 32 ? 14 -13.977 2.74 1 97.94 32 GLN B CA 1
ATOM 2141 C C . GLN B 1 32 ? 15.461 -13.742 3.121 1 97.94 32 GLN B C 1
ATOM 2143 O O . GLN B 1 32 ? 16.109 -12.836 2.6 1 97.94 32 GLN B O 1
ATOM 2148 N N . GLN B 1 33 ? 16 -14.531 3.982 1 96.88 33 GLN B N 1
ATOM 2149 C CA . GLN B 1 33 ? 17.375 -14.391 4.438 1 96.88 33 GLN B CA 1
ATOM 2150 C C . GLN B 1 33 ? 18.359 -14.742 3.324 1 96.88 33 GLN B C 1
ATOM 2152 O O . GLN B 1 33 ? 19.531 -14.32 3.361 1 96.88 33 GLN B O 1
ATOM 2157 N N . SER B 1 34 ? 17.906 -15.531 2.377 1 97.19 34 SER B N 1
ATOM 2158 C CA . SER B 1 34 ? 18.859 -16 1.379 1 97.19 34 SER B CA 1
ATOM 2159 C C . SER B 1 34 ? 18.297 -15.867 -0.031 1 97.19 34 SER B C 1
ATOM 2161 O O . SER B 1 34 ? 18.969 -16.172 -1.011 1 97.19 34 SER B O 1
ATOM 2163 N N . MET B 1 35 ? 17.031 -15.391 -0.139 1 98.06 35 MET B N 1
ATOM 2164 C CA . MET B 1 35 ? 16.391 -15.242 -1.438 1 98.06 35 MET B CA 1
ATOM 2165 C C . MET B 1 35 ? 15.703 -13.883 -1.556 1 98.06 35 MET B C 1
ATOM 2167 O O . MET B 1 35 ? 15.43 -13.234 -0.547 1 98.06 35 MET B O 1
ATOM 2171 N N . ARG B 1 36 ? 15.508 -13.43 -2.762 1 98.56 36 ARG B N 1
ATOM 2172 C CA . ARG B 1 36 ? 14.672 -12.273 -3.08 1 98.56 36 ARG B CA 1
ATOM 2173 C C . ARG B 1 36 ? 13.234 -12.703 -3.367 1 98.56 36 ARG B C 1
ATOM 2175 O O . ARG B 1 36 ? 12.977 -13.406 -4.34 1 98.56 36 ARG B O 1
ATOM 2182 N N . LEU B 1 37 ? 12.312 -12.297 -2.531 1 98.81 37 LEU B N 1
ATOM 2183 C CA . LEU B 1 37 ? 10.938 -12.789 -2.611 1 98.81 37 LEU B CA 1
ATOM 2184 C C . LEU B 1 37 ? 9.977 -11.656 -2.965 1 98.81 37 LEU B C 1
ATOM 2186 O O . LEU B 1 37 ? 10.117 -10.539 -2.467 1 98.81 37 LEU B O 1
ATOM 2190 N N . VAL B 1 38 ? 9.094 -11.93 -3.834 1 98.94 38 VAL B N 1
ATOM 2191 C CA . VAL B 1 38 ? 7.934 -11.086 -4.102 1 98.94 38 VAL B CA 1
ATOM 2192 C C . VAL B 1 38 ? 6.656 -11.914 -3.977 1 98.94 38 VAL B C 1
ATOM 2194 O O . VAL B 1 38 ? 6.562 -13.008 -4.535 1 98.94 38 VAL B O 1
ATOM 2197 N N . VAL B 1 39 ? 5.715 -11.43 -3.229 1 98.69 39 VAL B N 1
ATOM 2198 C CA . VAL B 1 39 ? 4.441 -12.125 -3.062 1 98.69 39 VAL B CA 1
ATOM 2199 C C . VAL B 1 39 ? 3.318 -11.305 -3.695 1 98.69 39 VAL B C 1
ATOM 2201 O O . VAL B 1 39 ? 3.211 -10.102 -3.457 1 98.69 39 VAL B O 1
ATOM 2204 N N . VAL B 1 40 ? 2.57 -11.898 -4.551 1 98.62 40 VAL B N 1
ATOM 2205 C CA . VAL B 1 40 ? 1.34 -11.328 -5.09 1 98.62 40 VAL B CA 1
ATOM 2206 C C . VAL B 1 40 ? 0.134 -12.07 -4.523 1 98.62 40 VAL B C 1
ATOM 2208 O O . VAL B 1 40 ? 0.038 -13.297 -4.645 1 98.62 40 VAL B O 1
ATOM 2211 N N . HIS B 1 41 ? -0.747 -11.305 -3.879 1 97.44 41 HIS B N 1
ATOM 2212 C CA . HIS B 1 41 ? -1.83 -11.992 -3.184 1 97.44 41 HIS B CA 1
ATOM 2213 C C . HIS B 1 41 ? -3.154 -11.812 -3.92 1 97.44 41 HIS B C 1
ATOM 2215 O O . HIS B 1 41 ? -3.301 -10.898 -4.734 1 97.44 41 HIS B O 1
ATOM 2221 N N . GLY B 1 42 ? -4.141 -12.711 -3.645 1 94.25 42 GLY B N 1
ATOM 2222 C CA . GLY B 1 42 ? -5.523 -12.555 -4.07 1 94.25 42 GLY B CA 1
ATOM 2223 C C . GLY B 1 42 ? -6.414 -11.961 -2.996 1 94.25 42 GLY B C 1
ATOM 2224 O O . GLY B 1 42 ? -5.957 -11.164 -2.178 1 94.25 42 GLY B O 1
ATOM 2225 N N . GLY B 1 43 ? -7.719 -12.227 -3.096 1 94.5 43 GLY B N 1
ATOM 2226 C CA . GLY B 1 43 ? -8.633 -11.734 -2.074 1 94.5 43 GLY B CA 1
ATOM 2227 C C . GLY B 1 43 ? -10.094 -11.859 -2.473 1 94.5 43 GLY B C 1
ATOM 2228 O O . GLY B 1 43 ? -10.906 -11 -2.127 1 94.5 43 GLY B O 1
ATOM 2229 N N . GLY B 1 44 ? -10.445 -12.844 -3.264 1 93 44 GLY B N 1
ATOM 2230 C CA . GLY B 1 44 ? -11.781 -13.031 -3.795 1 93 44 GLY B CA 1
ATOM 2231 C C . GLY B 1 44 ? -12.852 -13.078 -2.717 1 93 44 GLY B C 1
ATOM 2232 O O . GLY B 1 44 ? -13.82 -12.32 -2.762 1 93 44 GLY B O 1
ATOM 2233 N N . PRO B 1 45 ? -12.656 -14.008 -1.732 1 93.12 45 PRO B N 1
ATOM 2234 C CA . PRO B 1 45 ? -13.656 -14.117 -0.67 1 93.12 45 PRO B CA 1
ATOM 2235 C C . PRO B 1 45 ? -13.852 -12.812 0.098 1 93.12 45 PRO B C 1
ATOM 2237 O O . PRO B 1 45 ? -14.977 -12.461 0.454 1 93.12 45 PRO B O 1
ATOM 2240 N N . GLN B 1 46 ? -12.789 -12.094 0.378 1 94.94 46 GLN B N 1
ATOM 2241 C CA . GLN B 1 46 ? -12.867 -10.828 1.105 1 94.94 46 GLN B CA 1
ATOM 2242 C C . GLN B 1 46 ? -13.586 -9.766 0.284 1 94.94 46 GLN B C 1
ATOM 2244 O O . GLN B 1 46 ? -14.344 -8.953 0.831 1 94.94 46 GLN B O 1
ATOM 2249 N N . ILE B 1 47 ? -13.305 -9.742 -1.041 1 96.94 47 ILE B N 1
ATOM 2250 C CA . ILE B 1 47 ? -14.023 -8.828 -1.915 1 96.94 47 ILE B CA 1
ATOM 2251 C C . ILE B 1 47 ? -15.516 -9.125 -1.858 1 96.94 47 ILE B C 1
ATOM 2253 O O . ILE B 1 47 ? -16.328 -8.219 -1.694 1 96.94 47 ILE B O 1
ATOM 2257 N N . ASN B 1 48 ? -15.875 -10.406 -1.953 1 96.12 48 ASN B N 1
ATOM 2258 C CA . ASN B 1 48 ? -17.281 -10.82 -1.898 1 96.12 48 ASN B CA 1
ATOM 2259 C C . ASN B 1 48 ? -17.938 -10.367 -0.599 1 96.12 48 ASN B C 1
ATOM 2261 O O . ASN B 1 48 ? -19.078 -9.906 -0.608 1 96.12 48 ASN B O 1
ATOM 2265 N N . ALA B 1 49 ? -17.25 -10.555 0.463 1 95.88 49 ALA B N 1
ATOM 2266 C CA . ALA B 1 49 ? -17.797 -10.195 1.772 1 95.88 49 ALA B CA 1
ATOM 2267 C C . ALA B 1 49 ? -18.141 -8.711 1.829 1 95.88 49 ALA B C 1
ATOM 2269 O O . ALA B 1 49 ? -19.203 -8.336 2.334 1 95.88 49 ALA B O 1
ATOM 2270 N N . LEU B 1 50 ? -17.25 -7.852 1.316 1 97.31 50 LEU B N 1
ATOM 2271 C CA . LEU B 1 50 ? -17.531 -6.422 1.345 1 97.31 50 LEU B CA 1
ATOM 2272 C C . LEU B 1 50 ? -18.688 -6.082 0.4 1 97.31 50 LEU B C 1
ATOM 2274 O O . LEU B 1 50 ? -19.547 -5.273 0.737 1 97.31 50 LEU B O 1
ATOM 2278 N N . LEU B 1 51 ? -18.656 -6.645 -0.793 1 98 51 LEU B N 1
ATOM 2279 C CA . LEU B 1 51 ? -19.719 -6.391 -1.75 1 98 51 LEU B CA 1
ATOM 2280 C C . LEU B 1 51 ? -21.078 -6.754 -1.155 1 98 51 LEU B C 1
ATOM 2282 O O . LEU B 1 51 ? -22.062 -6.02 -1.327 1 98 51 LEU B O 1
ATOM 2286 N N . ASP B 1 52 ? -21.125 -7.859 -0.456 1 97.56 52 ASP B N 1
ATOM 2287 C CA . ASP B 1 52 ? -22.344 -8.289 0.21 1 97.56 52 ASP B CA 1
ATOM 2288 C C . ASP B 1 52 ? -22.797 -7.25 1.236 1 97.56 52 ASP B C 1
ATOM 2290 O O . ASP B 1 52 ? -23.984 -6.895 1.282 1 97.56 52 ASP B O 1
ATOM 2294 N N . ARG B 1 53 ? -21.922 -6.793 2.025 1 96.75 53 ARG B N 1
ATOM 2295 C CA . ARG B 1 53 ? -22.234 -5.801 3.051 1 96.75 53 ARG B CA 1
ATOM 2296 C C . ARG B 1 53 ? -22.734 -4.5 2.426 1 96.75 53 ARG B C 1
ATOM 2298 O O . ARG B 1 53 ? -23.531 -3.779 3.023 1 96.75 53 ARG B O 1
ATOM 2305 N N . LEU B 1 54 ? -22.234 -4.176 1.238 1 97.31 54 LEU B N 1
ATOM 2306 C CA . LEU B 1 54 ? -22.594 -2.951 0.535 1 97.31 54 LEU B CA 1
ATOM 2307 C C . LEU B 1 54 ? -23.828 -3.166 -0.334 1 97.31 54 LEU B C 1
ATOM 2309 O O . LEU B 1 54 ? -24.266 -2.25 -1.034 1 97.31 54 LEU B O 1
ATOM 2313 N N . ALA B 1 55 ? -24.344 -4.387 -0.4 1 96.62 55 ALA B N 1
ATOM 2314 C CA . ALA B 1 55 ? -25.5 -4.773 -1.202 1 96.62 55 ALA B CA 1
ATOM 2315 C C . ALA B 1 55 ? -25.219 -4.598 -2.691 1 96.62 55 ALA B C 1
ATOM 2317 O O . ALA B 1 55 ? -26.078 -4.129 -3.441 1 96.62 55 ALA B O 1
ATOM 2318 N N . ILE B 1 56 ? -24 -4.875 -3.062 1 97 56 ILE B N 1
ATOM 2319 C CA . ILE B 1 56 ? -23.609 -4.871 -4.469 1 97 56 ILE B CA 1
ATOM 2320 C C . ILE B 1 56 ? -23.547 -6.305 -4.992 1 97 56 ILE B C 1
ATOM 2322 O O . ILE B 1 56 ? -22.906 -7.168 -4.383 1 97 56 ILE B O 1
ATOM 2326 N N . GLU B 1 57 ? -24.203 -6.59 -6.043 1 95.69 57 GLU B N 1
ATOM 2327 C CA . GLU B 1 57 ? -24.234 -7.938 -6.605 1 95.69 57 GLU B CA 1
ATOM 2328 C C . GLU B 1 57 ? -22.906 -8.32 -7.223 1 95.69 57 GLU B C 1
ATOM 2330 O O . GLU B 1 57 ? -22.328 -7.562 -8.016 1 95.69 57 GLU B O 1
ATOM 2335 N N . SER B 1 58 ? -22.406 -9.422 -6.816 1 93.5 58 SER B N 1
ATOM 2336 C CA . SER B 1 58 ? -21.203 -9.977 -7.418 1 93.5 58 SER B CA 1
ATOM 2337 C C . SER B 1 58 ? -21.531 -10.875 -8.602 1 93.5 58 SER B C 1
ATOM 2339 O O . SER B 1 58 ? -22.422 -11.727 -8.516 1 93.5 58 SER B O 1
ATOM 2341 N N . ARG B 1 59 ? -20.875 -10.641 -9.719 1 94.44 59 ARG B N 1
ATOM 2342 C CA . ARG B 1 59 ? -21.078 -11.422 -10.93 1 94.44 59 ARG B CA 1
ATOM 2343 C C . ARG B 1 59 ? -19.734 -11.812 -11.562 1 94.44 59 ARG B C 1
ATOM 2345 O O . ARG B 1 59 ? -18.781 -11.031 -11.539 1 94.44 59 ARG B O 1
ATOM 2352 N N . PHE B 1 60 ? -19.766 -13 -12.094 1 92.88 60 PHE B N 1
ATOM 2353 C CA . PHE B 1 60 ? -18.594 -13.484 -12.805 1 92.88 60 PHE B CA 1
ATOM 2354 C C . PHE B 1 60 ? -18.953 -13.875 -14.234 1 92.88 60 PHE B C 1
ATOM 2356 O O . PHE B 1 60 ? -20.031 -14.422 -14.484 1 92.88 60 PHE B O 1
ATOM 2363 N N . GLU B 1 61 ? -18.047 -13.531 -15.125 1 91.12 61 GLU B N 1
ATOM 2364 C CA . GLU B 1 61 ? -18.125 -13.922 -16.531 1 91.12 61 GLU B CA 1
ATOM 2365 C C . GLU B 1 61 ? -16.781 -14.453 -17.031 1 91.12 61 GLU B C 1
ATOM 2367 O O . GLU B 1 61 ? -15.75 -13.781 -16.875 1 91.12 61 GLU B O 1
ATOM 2372 N N . LYS B 1 62 ? -16.703 -15.711 -17.547 1 82.44 62 LYS B N 1
ATOM 2373 C CA . LYS B 1 62 ? -15.484 -16.344 -18.047 1 82.44 62 LYS B CA 1
ATOM 2374 C C . LYS B 1 62 ? -14.422 -16.438 -16.953 1 82.44 62 LYS B C 1
ATOM 2376 O O . LYS B 1 62 ? -13.242 -16.172 -17.203 1 82.44 62 LYS B O 1
ATOM 2381 N N . GLY B 1 63 ? -14.859 -16.594 -15.75 1 86.12 63 GLY B N 1
ATOM 2382 C CA . GLY B 1 63 ? -13.961 -16.812 -14.633 1 86.12 63 GLY B CA 1
ATOM 2383 C C . GLY B 1 63 ? -13.406 -15.531 -14.047 1 86.12 63 GLY B C 1
ATOM 2384 O O . GLY B 1 63 ? -12.578 -15.555 -13.133 1 86.12 63 GLY B O 1
ATOM 2385 N N . LEU B 1 64 ? -13.883 -14.43 -14.562 1 92.56 64 LEU B N 1
ATOM 2386 C CA . LEU B 1 64 ? -13.406 -13.133 -14.102 1 92.56 64 LEU B CA 1
ATOM 2387 C C . LEU B 1 64 ? -14.531 -12.32 -13.477 1 92.56 64 LEU B C 1
ATOM 2389 O O . LEU B 1 64 ? -15.672 -12.367 -13.945 1 92.56 64 LEU B O 1
ATOM 2393 N N . ARG B 1 65 ? -14.234 -11.609 -12.453 1 94.94 65 ARG B N 1
ATOM 2394 C CA . ARG B 1 65 ? -15.234 -10.773 -11.797 1 94.94 65 ARG B CA 1
ATOM 2395 C C . ARG B 1 65 ? -15.625 -9.594 -12.68 1 94.94 65 ARG B C 1
ATOM 2397 O O . ARG B 1 65 ? -14.766 -8.797 -13.078 1 94.94 65 ARG B O 1
ATOM 2404 N N . VAL B 1 66 ? -16.891 -9.523 -13.008 1 97.38 66 VAL B N 1
ATOM 2405 C CA . VAL B 1 66 ? -17.375 -8.312 -13.656 1 97.38 66 VAL B CA 1
ATOM 2406 C C . VAL B 1 66 ? -17.234 -7.125 -12.711 1 97.38 66 VAL B C 1
ATOM 2408 O O . VAL B 1 66 ? -17.719 -7.16 -11.578 1 97.38 66 VAL B O 1
ATOM 2411 N N . THR B 1 67 ? -16.562 -6.113 -13.164 1 98.25 67 THR B N 1
ATOM 2412 C CA . THR B 1 67 ? -16.141 -5.062 -12.242 1 98.25 67 THR B CA 1
ATOM 2413 C C . THR B 1 67 ? -16.625 -3.697 -12.734 1 98.25 67 THR B C 1
ATOM 2415 O O . THR B 1 67 ? -15.945 -3.053 -13.539 1 98.25 67 THR B O 1
ATOM 2418 N N . ASP B 1 68 ? -17.75 -3.236 -12.258 1 97.62 68 ASP B N 1
ATOM 2419 C CA . ASP B 1 68 ? -18.156 -1.858 -12.516 1 97.62 68 ASP B CA 1
ATOM 2420 C C . ASP B 1 68 ? -17.469 -0.894 -11.555 1 97.62 68 ASP B C 1
ATOM 2422 O O . ASP B 1 68 ? -16.562 -1.291 -10.805 1 97.62 68 ASP B O 1
ATOM 2426 N N . ALA B 1 69 ? -17.828 0.363 -11.586 1 96.75 69 ALA B N 1
ATOM 2427 C CA . ALA B 1 69 ? -17.141 1.389 -10.812 1 96.75 69 ALA B CA 1
ATOM 2428 C C . ALA B 1 69 ? -17.25 1.126 -9.312 1 96.75 69 ALA B C 1
ATOM 2430 O O . ALA B 1 69 ? -16.266 1.223 -8.578 1 96.75 69 ALA B O 1
ATOM 2431 N N . ASP B 1 70 ? -18.453 0.824 -8.859 1 97 70 ASP B N 1
ATOM 2432 C CA . ASP B 1 70 ? -18.688 0.549 -7.445 1 97 70 ASP B CA 1
ATOM 2433 C C . ASP B 1 70 ? -17.922 -0.695 -6.996 1 97 70 ASP B C 1
ATOM 2435 O O . ASP B 1 70 ? -17.312 -0.705 -5.922 1 97 70 ASP B O 1
ATOM 2439 N N . THR B 1 71 ? -17.969 -1.714 -7.824 1 98.19 71 THR B N 1
ATOM 2440 C CA . THR B 1 71 ? -17.234 -2.941 -7.539 1 98.19 71 THR B CA 1
ATOM 2441 C C . THR B 1 71 ? -15.734 -2.676 -7.496 1 98.19 71 THR B C 1
ATOM 2443 O O . THR B 1 71 ? -15.031 -3.213 -6.641 1 98.19 71 THR B O 1
ATOM 2446 N N . MET B 1 72 ? -15.258 -1.854 -8.359 1 98.5 72 MET B N 1
ATOM 2447 C CA . MET B 1 72 ? -13.828 -1.558 -8.414 1 98.5 72 MET B CA 1
ATOM 2448 C C . MET B 1 72 ? -13.375 -0.854 -7.141 1 98.5 72 MET B C 1
ATOM 2450 O O . MET B 1 72 ? -12.273 -1.115 -6.641 1 98.5 72 MET B O 1
ATOM 2454 N N . GLN B 1 73 ? -14.18 0.049 -6.68 1 97.69 73 GLN B N 1
ATOM 2455 C CA . GLN B 1 73 ? -13.859 0.723 -5.43 1 97.69 73 GLN B CA 1
ATOM 2456 C C . GLN B 1 73 ? -13.719 -0.278 -4.285 1 97.69 73 GLN B C 1
ATOM 2458 O O . GLN B 1 73 ? -12.789 -0.19 -3.482 1 97.69 73 GLN B O 1
ATOM 2463 N N . ALA B 1 74 ? -14.648 -1.224 -4.238 1 98.19 74 ALA B N 1
ATOM 2464 C CA . ALA B 1 74 ? -14.594 -2.275 -3.225 1 98.19 74 ALA B CA 1
ATOM 2465 C C . ALA B 1 74 ? -13.352 -3.141 -3.396 1 98.19 74 ALA B C 1
ATOM 2467 O O . ALA B 1 74 ? -12.664 -3.455 -2.42 1 98.19 74 ALA B O 1
ATOM 2468 N N . VAL B 1 75 ? -13.062 -3.471 -4.648 1 98.38 75 VAL B N 1
ATOM 2469 C CA . VAL B 1 75 ? -11.914 -4.312 -4.969 1 98.38 75 VAL B CA 1
ATOM 2470 C C . VAL B 1 75 ? -10.633 -3.633 -4.496 1 98.38 75 VAL B C 1
ATOM 2472 O O . VAL B 1 75 ? -9.805 -4.254 -3.824 1 98.38 75 VAL B O 1
ATOM 2475 N N . GLU B 1 76 ? -10.484 -2.404 -4.801 1 98.5 76 GLU B N 1
ATOM 2476 C CA . GLU B 1 76 ? -9.273 -1.671 -4.438 1 98.5 76 GLU B CA 1
ATOM 2477 C C . GLU B 1 76 ? -9.133 -1.551 -2.924 1 98.5 76 GLU B C 1
ATOM 2479 O O . GLU B 1 76 ? -8.047 -1.765 -2.377 1 98.5 76 GLU B O 1
ATOM 2484 N N . MET B 1 77 ? -10.211 -1.222 -2.24 1 98.38 77 MET B N 1
ATOM 2485 C CA . MET B 1 77 ? -10.211 -1.086 -0.786 1 98.38 77 MET B CA 1
ATOM 2486 C C . MET B 1 77 ? -9.828 -2.402 -0.118 1 98.38 77 MET B C 1
ATOM 2488 O O . MET B 1 77 ? -9.008 -2.422 0.803 1 98.38 77 MET B O 1
ATOM 2492 N N . VAL B 1 78 ? -10.383 -3.459 -0.646 1 98.19 78 VAL B N 1
ATOM 2493 C CA . VAL B 1 78 ? -10.172 -4.762 -0.024 1 98.19 78 VAL B CA 1
ATOM 2494 C C . VAL B 1 78 ? -8.766 -5.262 -0.334 1 98.19 78 VAL B C 1
ATOM 2496 O O . VAL B 1 78 ? -8.008 -5.609 0.575 1 98.19 78 VAL B O 1
ATOM 2499 N N . LEU B 1 79 ? -8.375 -5.262 -1.58 1 98.25 79 LEU B N 1
ATOM 2500 C CA . LEU B 1 79 ? -7.109 -5.863 -1.978 1 98.25 79 LEU B CA 1
ATOM 2501 C C . LEU B 1 79 ? -5.934 -5.027 -1.49 1 98.25 79 LEU B C 1
ATOM 2503 O O . LEU B 1 79 ? -4.969 -5.562 -0.938 1 98.25 79 LEU B O 1
ATOM 2507 N N . CYS B 1 80 ? -5.984 -3.703 -1.66 1 98.5 80 CYS B N 1
ATOM 2508 C CA . CYS B 1 80 ? -4.859 -2.838 -1.318 1 98.5 80 CYS B CA 1
ATOM 2509 C C . CYS B 1 80 ? -4.859 -2.506 0.169 1 98.5 80 CYS B C 1
ATOM 2511 O O . CYS B 1 80 ? -3.807 -2.232 0.749 1 98.5 80 CYS B O 1
ATOM 2513 N N . GLY B 1 81 ? -5.996 -2.49 0.771 1 98 81 GLY B N 1
ATOM 2514 C CA . GLY B 1 81 ? -6.121 -2.096 2.164 1 98 81 GLY B CA 1
ATOM 2515 C C . GLY B 1 81 ? -6.191 -3.275 3.115 1 98 81 GLY B C 1
ATOM 2516 O O . GLY B 1 81 ? -5.191 -3.637 3.74 1 98 81 GLY B O 1
ATOM 2517 N N . GLN B 1 82 ? -7.27 -4.027 3.051 1 96.88 82 GLN B N 1
ATOM 2518 C CA . GLN B 1 82 ? -7.555 -5.082 4.02 1 96.88 82 GLN B CA 1
ATOM 2519 C C . GLN B 1 82 ? -6.609 -6.266 3.836 1 96.88 82 GLN B C 1
ATOM 2521 O O . GLN B 1 82 ? -5.84 -6.598 4.738 1 96.88 82 GLN B O 1
ATOM 2526 N N . VAL B 1 83 ? -6.605 -6.805 2.67 1 96.75 83 VAL B N 1
ATOM 2527 C CA . VAL B 1 83 ? -5.898 -8.062 2.465 1 96.75 83 VAL B CA 1
ATOM 2528 C C . VAL B 1 83 ? -4.391 -7.812 2.447 1 96.75 83 VAL B C 1
ATOM 2530 O O . VAL B 1 83 ? -3.633 -8.5 3.135 1 96.75 83 VAL B O 1
ATOM 2533 N N . ASN B 1 84 ? -3.975 -6.855 1.667 1 98 84 ASN B N 1
ATOM 2534 C CA . ASN B 1 84 ? -2.551 -6.566 1.531 1 98 84 ASN B CA 1
ATOM 2535 C C . ASN B 1 84 ? -1.899 -6.312 2.887 1 98 84 ASN B C 1
ATOM 2537 O O . ASN B 1 84 ? -0.863 -6.902 3.201 1 98 84 ASN B O 1
ATOM 2541 N N . LYS B 1 85 ? -2.518 -5.465 3.689 1 98.25 85 LYS B N 1
ATOM 2542 C CA . LYS B 1 85 ? -1.918 -5.086 4.965 1 98.25 85 LYS B CA 1
ATOM 2543 C C . LYS B 1 85 ? -2 -6.234 5.973 1 98.25 85 LYS B C 1
ATOM 2545 O O . LYS B 1 85 ? -1.117 -6.387 6.816 1 98.25 85 LYS B O 1
ATOM 2550 N N . SER B 1 86 ? -3.039 -7.074 5.828 1 96 86 SER B N 1
ATOM 2551 C CA . SER B 1 86 ? -3.117 -8.266 6.672 1 96 86 SER B CA 1
ATOM 2552 C C . SER B 1 86 ? -1.966 -9.219 6.387 1 96 86 SER B C 1
ATOM 2554 O O . SER B 1 86 ? -1.354 -9.758 7.312 1 96 86 SER B O 1
ATOM 2556 N N . VAL B 1 87 ? -1.688 -9.438 5.129 1 96.88 87 VAL B N 1
ATOM 2557 C CA . VAL B 1 87 ? -0.595 -10.32 4.738 1 96.88 87 VAL B CA 1
ATOM 2558 C C . VAL B 1 87 ? 0.733 -9.742 5.223 1 96.88 87 VAL B C 1
ATOM 2560 O O . VAL B 1 87 ? 1.548 -10.461 5.812 1 96.88 87 VAL B O 1
ATOM 2563 N N . VAL B 1 88 ? 0.952 -8.477 5.059 1 98.25 88 VAL B N 1
ATOM 2564 C CA . VAL B 1 88 ? 2.17 -7.801 5.492 1 98.25 88 VAL B CA 1
ATOM 2565 C C . VAL B 1 88 ? 2.338 -7.953 7.004 1 98.25 88 VAL B C 1
ATOM 2567 O O . VAL B 1 88 ? 3.418 -8.305 7.48 1 98.25 88 VAL B O 1
ATOM 2570 N N . SER B 1 89 ? 1.251 -7.691 7.691 1 97.5 89 SER B N 1
ATOM 2571 C CA . SER B 1 89 ? 1.293 -7.781 9.148 1 97.5 89 SER B CA 1
ATOM 2572 C C . SER B 1 89 ? 1.688 -9.18 9.609 1 97.5 89 SER B C 1
ATOM 2574 O O . SER B 1 89 ? 2.496 -9.336 10.523 1 97.5 89 SER B O 1
ATOM 2576 N N . ARG B 1 90 ? 1.079 -10.156 8.977 1 96.38 90 ARG B N 1
ATOM 2577 C CA . ARG B 1 90 ? 1.399 -11.531 9.328 1 96.38 90 ARG B CA 1
ATOM 2578 C C . ARG B 1 90 ? 2.871 -11.836 9.062 1 96.38 90 ARG B C 1
ATOM 2580 O O . ARG B 1 90 ? 3.537 -12.461 9.891 1 96.38 90 ARG B O 1
ATOM 2587 N N . PHE B 1 91 ? 3.355 -11.461 7.906 1 98 91 PHE B N 1
ATOM 2588 C CA . PHE B 1 91 ? 4.762 -11.672 7.582 1 98 91 PHE B CA 1
ATOM 2589 C C . PHE B 1 91 ? 5.66 -11.008 8.617 1 98 91 PHE B C 1
ATOM 2591 O O . PHE B 1 91 ? 6.625 -11.617 9.086 1 98 91 PHE B O 1
ATOM 2598 N N . LEU B 1 92 ? 5.328 -9.781 9.031 1 97.94 92 LEU B N 1
ATOM 2599 C CA . LEU B 1 92 ? 6.125 -9.039 10 1 97.94 92 LEU B CA 1
ATOM 2600 C C . LEU B 1 92 ? 6.137 -9.742 11.352 1 97.94 92 LEU B C 1
ATOM 2602 O O . LEU B 1 92 ? 7.18 -9.82 12.008 1 97.94 92 LEU B O 1
ATOM 2606 N N . GLN B 1 93 ? 5.016 -10.234 11.727 1 96.88 93 GLN B N 1
ATOM 2607 C CA . GLN B 1 93 ? 4.891 -10.914 13.008 1 96.88 93 GLN B CA 1
ATOM 2608 C C . GLN B 1 93 ? 5.785 -12.148 13.062 1 96.88 93 GLN B C 1
ATOM 2610 O O . GLN B 1 93 ? 6.195 -12.578 14.148 1 96.88 93 GLN B O 1
ATOM 2615 N N . HIS B 1 94 ? 6.102 -12.664 11.922 1 97.38 94 HIS B N 1
ATOM 2616 C CA . HIS B 1 94 ? 6.91 -13.875 11.875 1 97.38 94 HIS B CA 1
ATOM 2617 C C . HIS B 1 94 ? 8.359 -13.555 11.523 1 97.38 94 HIS B C 1
ATOM 2619 O O . HIS B 1 94 ? 9.188 -14.453 11.367 1 97.38 94 HIS B O 1
ATOM 2625 N N . GLY B 1 95 ? 8.672 -12.273 11.305 1 97.56 95 GLY B N 1
ATOM 2626 C CA . GLY B 1 95 ? 10.07 -11.883 11.211 1 97.56 95 GLY B CA 1
ATOM 2627 C C . GLY B 1 95 ? 10.477 -11.453 9.82 1 97.56 95 GLY B C 1
ATOM 2628 O O . GLY B 1 95 ? 11.633 -11.086 9.586 1 97.56 95 GLY B O 1
ATOM 2629 N N . ALA B 1 96 ? 9.578 -11.477 8.859 1 98.31 96 ALA B N 1
ATOM 2630 C CA . ALA B 1 96 ? 9.898 -11.016 7.516 1 98.31 96 ALA B CA 1
ATOM 2631 C C . ALA B 1 96 ? 9.812 -9.5 7.414 1 98.31 96 ALA B C 1
ATOM 2633 O O . ALA B 1 96 ? 8.961 -8.875 8.062 1 98.31 96 ALA B O 1
ATOM 2634 N N . ARG B 1 97 ? 10.633 -8.859 6.617 1 98.31 97 ARG B N 1
ATOM 2635 C CA . ARG B 1 97 ? 10.602 -7.422 6.375 1 98.31 97 ARG B CA 1
ATOM 2636 C C . ARG B 1 97 ? 9.734 -7.086 5.168 1 98.31 97 ARG B C 1
ATOM 2638 O O . ARG B 1 97 ? 10.234 -6.602 4.152 1 98.31 97 ARG B O 1
ATOM 2645 N N . ALA B 1 98 ? 8.484 -7.211 5.371 1 98.75 98 ALA B N 1
ATOM 2646 C CA . ALA B 1 98 ? 7.543 -7.121 4.258 1 98.75 98 ALA B CA 1
ATOM 2647 C C . ALA B 1 98 ? 7.027 -5.695 4.09 1 98.75 98 ALA B C 1
ATOM 2649 O O . ALA B 1 98 ? 6.828 -4.98 5.074 1 98.75 98 ALA B O 1
ATOM 2650 N N . ALA B 1 99 ? 6.832 -5.293 2.885 1 98.81 99 ALA B N 1
ATOM 2651 C CA . ALA B 1 99 ? 6.254 -4.004 2.52 1 98.81 99 ALA B CA 1
ATOM 2652 C C . ALA B 1 99 ? 5.152 -4.172 1.474 1 98.81 99 ALA B C 1
ATOM 2654 O O . ALA B 1 99 ? 5.375 -4.789 0.427 1 98.81 99 ALA B O 1
ATOM 2655 N N . GLY B 1 100 ? 4.023 -3.611 1.756 1 98.75 100 GLY B N 1
ATOM 2656 C CA . GLY B 1 100 ? 2.869 -3.781 0.891 1 98.75 100 GLY B CA 1
ATOM 2657 C C . GLY B 1 100 ? 2.75 -2.699 -0.167 1 98.75 100 GLY B C 1
ATOM 2658 O O . GLY B 1 100 ? 2.912 -1.514 0.13 1 98.75 100 GLY B O 1
ATOM 2659 N N . LEU B 1 101 ? 2.477 -3.125 -1.415 1 98.69 101 LEU B N 1
ATOM 2660 C CA . LEU B 1 101 ? 2.236 -2.266 -2.57 1 98.69 101 LEU B CA 1
ATOM 2661 C C . LEU B 1 101 ? 1.03 -2.752 -3.367 1 98.69 101 LEU B C 1
ATOM 2663 O O . LEU B 1 101 ? 0.388 -3.736 -2.992 1 98.69 101 LEU B O 1
ATOM 2667 N N . SER B 1 102 ? 0.638 -2.006 -4.312 1 98.75 102 SER B N 1
ATOM 2668 C CA . SER B 1 102 ? -0.242 -2.455 -5.387 1 98.75 102 SER B CA 1
ATOM 2669 C C . SER B 1 102 ? 0.396 -2.236 -6.754 1 98.75 102 SER B C 1
ATOM 2671 O O . SER B 1 102 ? 1.457 -1.616 -6.855 1 98.75 102 SER B O 1
ATOM 2673 N N . GLY B 1 103 ? -0.207 -2.783 -7.758 1 98.69 103 GLY B N 1
ATOM 2674 C CA . GLY B 1 103 ? 0.274 -2.537 -9.109 1 98.69 103 GLY B CA 1
ATOM 2675 C C . GLY B 1 103 ? 0.2 -1.077 -9.516 1 98.69 103 GLY B C 1
ATOM 2676 O O . GLY B 1 103 ? 0.809 -0.671 -10.508 1 98.69 103 GLY B O 1
ATOM 2677 N N . ARG B 1 104 ? -0.447 -0.284 -8.727 1 98.25 104 ARG B N 1
ATOM 2678 C CA . ARG B 1 104 ? -0.594 1.132 -9.055 1 98.25 104 ARG B CA 1
ATOM 2679 C C . ARG B 1 104 ? 0.615 1.931 -8.57 1 98.25 104 ARG B C 1
ATOM 2681 O O . ARG B 1 104 ? 0.869 3.033 -9.062 1 98.25 104 ARG B O 1
ATOM 2688 N N . ASP B 1 105 ? 1.3 1.433 -7.629 1 98.75 105 ASP B N 1
ATOM 2689 C CA . ASP B 1 105 ? 2.418 2.139 -7.012 1 98.75 105 ASP B CA 1
ATOM 2690 C C . ASP B 1 105 ? 3.611 2.213 -7.961 1 98.75 105 ASP B C 1
ATOM 2692 O O . ASP B 1 105 ? 4.078 1.188 -8.461 1 98.75 105 ASP B O 1
ATOM 2696 N N . ALA B 1 106 ? 4.082 3.42 -8.234 1 98.19 106 ALA B N 1
ATOM 2697 C CA . ALA B 1 106 ? 5.223 3.701 -9.109 1 98.19 106 ALA B CA 1
ATOM 2698 C C . ALA B 1 106 ? 4.957 3.229 -10.531 1 98.19 106 ALA B C 1
ATOM 2700 O O . ALA B 1 106 ? 5.891 2.98 -11.297 1 98.19 106 ALA B O 1
ATOM 2701 N N . GLY B 1 107 ? 3.654 3.01 -10.82 1 97.44 107 GLY B N 1
ATOM 2702 C CA . GLY B 1 107 ? 3.324 2.527 -12.148 1 97.44 107 GLY B CA 1
ATOM 2703 C C . GLY B 1 107 ? 3.76 1.094 -12.391 1 97.44 107 GLY B C 1
ATOM 2704 O O . GLY B 1 107 ? 4.105 0.725 -13.516 1 97.44 107 GLY B O 1
ATOM 2705 N N . LEU B 1 108 ? 3.752 0.268 -11.391 1 98.75 108 LEU B N 1
ATOM 2706 C CA . LEU B 1 108 ? 4.246 -1.104 -11.422 1 98.75 108 LEU B CA 1
ATOM 2707 C C . LEU B 1 108 ? 3.52 -1.915 -12.492 1 98.75 108 LEU B C 1
ATOM 2709 O O . LEU B 1 108 ? 4.156 -2.6 -13.297 1 98.75 108 LEU B O 1
ATOM 2713 N N . LEU B 1 109 ? 2.182 -1.882 -12.484 1 98.81 109 LEU B N 1
ATOM 2714 C CA . LEU B 1 109 ? 1.368 -2.566 -13.484 1 98.81 109 LEU B CA 1
ATOM 2715 C C . LEU B 1 109 ? 0.545 -1.568 -14.289 1 98.81 109 LEU B C 1
ATOM 2717 O O . LEU B 1 109 ? -0.338 -0.901 -13.742 1 98.81 109 LEU B O 1
ATOM 2721 N N . ARG B 1 110 ? 0.838 -1.445 -15.539 1 98.5 110 ARG B N 1
ATOM 2722 C CA . ARG B 1 110 ? 0.011 -0.705 -16.484 1 98.5 110 ARG B CA 1
ATOM 2723 C C . ARG B 1 110 ? -0.827 -1.651 -17.344 1 98.5 110 ARG B C 1
ATOM 2725 O O . ARG B 1 110 ? -0.311 -2.637 -17.875 1 98.5 110 ARG B O 1
ATOM 2732 N N . ALA B 1 111 ? -2.119 -1.38 -17.391 1 98.62 111 ALA B N 1
ATOM 2733 C CA . ALA B 1 111 ? -3.035 -2.307 -18.047 1 98.62 111 ALA B CA 1
ATOM 2734 C C . ALA B 1 111 ? -4.035 -1.558 -18.938 1 98.62 111 ALA B C 1
ATOM 2736 O O . ALA B 1 111 ? -4.191 -0.341 -18.797 1 98.62 111 ALA B O 1
ATOM 2737 N N . ARG B 1 112 ? -4.59 -2.238 -19.844 1 98.25 112 ARG B N 1
ATOM 2738 C CA . ARG B 1 112 ? -5.758 -1.788 -20.594 1 98.25 112 ARG B CA 1
ATOM 2739 C C . ARG B 1 112 ? -7.004 -2.578 -20.203 1 98.25 112 ARG B C 1
ATOM 2741 O O . ARG B 1 112 ? -6.898 -3.65 -19.609 1 98.25 112 ARG B O 1
ATOM 2748 N N . VAL B 1 113 ? -8.156 -1.992 -20.531 1 97.69 113 VAL B N 1
ATOM 2749 C CA . VAL B 1 113 ? -9.391 -2.73 -20.297 1 97.69 113 VAL B CA 1
ATOM 2750 C C . VAL B 1 113 ? -9.406 -3.992 -21.156 1 97.69 113 VAL B C 1
ATOM 2752 O O . VAL B 1 113 ? -9.242 -3.92 -22.375 1 97.69 113 VAL B O 1
ATOM 2755 N N . LYS B 1 114 ? -9.508 -5.094 -20.547 1 96.5 114 LYS B N 1
ATOM 2756 C CA . LYS B 1 114 ? -9.438 -6.391 -21.203 1 96.5 114 LYS B CA 1
ATOM 2757 C C . LYS B 1 114 ? -10.625 -6.598 -22.141 1 96.5 114 LYS B C 1
ATOM 2759 O O . LYS B 1 114 ? -10.461 -7.051 -23.281 1 96.5 114 LYS B O 1
ATOM 2764 N N . ASP B 1 115 ? -11.805 -6.391 -21.672 1 95.06 115 ASP B N 1
ATOM 2765 C CA . ASP B 1 115 ? -13.102 -6.586 -22.328 1 95.06 115 ASP B CA 1
ATOM 2766 C C . ASP B 1 115 ? -14.148 -5.625 -21.766 1 95.06 115 ASP B C 1
ATOM 2768 O O . ASP B 1 115 ? -14.5 -5.711 -20.578 1 95.06 115 ASP B O 1
ATOM 2772 N N . PRO B 1 116 ? -14.711 -4.805 -22.594 1 93.81 116 PRO B N 1
ATOM 2773 C CA . PRO B 1 116 ? -15.688 -3.832 -22.094 1 93.81 116 PRO B CA 1
ATOM 2774 C C . PRO B 1 116 ? -16.844 -4.484 -21.344 1 93.81 116 PRO B C 1
ATOM 2776 O O . PRO B 1 116 ? -17.406 -3.881 -20.422 1 93.81 116 PRO B O 1
ATOM 2779 N N . VAL B 1 117 ? -17.156 -5.668 -21.719 1 94 117 VAL B N 1
ATOM 2780 C CA . VAL B 1 117 ? -18.281 -6.363 -21.094 1 94 117 VAL B CA 1
ATOM 2781 C C . VAL B 1 117 ? -17.938 -6.676 -19.641 1 94 117 VAL B C 1
ATOM 2783 O O . VAL B 1 117 ? -18.828 -6.742 -18.781 1 94 117 VAL B O 1
ATOM 2786 N N . LEU B 1 118 ? -16.656 -6.742 -19.281 1 96.5 118 LEU B N 1
ATOM 2787 C CA . LEU B 1 118 ? -16.219 -7.07 -17.938 1 96.5 118 LEU B CA 1
ATOM 2788 C C . LEU B 1 118 ? -16.047 -5.805 -17.094 1 96.5 118 LEU B C 1
ATOM 2790 O O . LEU B 1 118 ? -15.859 -5.883 -15.883 1 96.5 118 LEU B O 1
ATOM 2794 N N . GLY B 1 119 ? -16.109 -4.617 -17.75 1 97.25 119 GLY B N 1
ATOM 2795 C CA . GLY B 1 119 ? -15.93 -3.361 -17.047 1 97.25 119 GLY B CA 1
ATOM 2796 C C . GLY B 1 119 ? -14.469 -3.037 -16.781 1 97.25 119 GLY B C 1
ATOM 2797 O O . GLY B 1 119 ? -13.641 -3.08 -17.688 1 97.25 119 GLY B O 1
ATOM 2798 N N . LEU B 1 120 ? -14.156 -2.775 -15.539 1 98.31 120 LEU B N 1
ATOM 2799 C CA . LEU B 1 120 ? -12.828 -2.32 -15.148 1 98.31 120 LEU B CA 1
ATOM 2800 C C . LEU B 1 120 ? -11.93 -3.502 -14.812 1 98.31 120 LEU B C 1
ATOM 2802 O O . LEU B 1 120 ? -11.305 -3.523 -13.75 1 98.31 120 LEU B O 1
ATOM 2806 N N . VAL B 1 121 ? -11.93 -4.43 -15.672 1 98.25 121 VAL B N 1
ATOM 2807 C CA . VAL B 1 121 ? -11 -5.551 -15.641 1 98.25 121 VAL B CA 1
ATOM 2808 C C . VAL B 1 121 ? -9.859 -5.305 -16.625 1 98.25 121 VAL B C 1
ATOM 2810 O O . VAL B 1 121 ? -10.086 -4.883 -17.766 1 98.25 121 VAL B O 1
ATOM 2813 N N . GLY B 1 122 ? -8.602 -5.562 -16.141 1 97.88 122 GLY B N 1
ATOM 2814 C CA . GLY B 1 122 ? -7.48 -5.137 -16.969 1 97.88 122 GLY B CA 1
ATOM 2815 C C . GLY B 1 122 ? -6.684 -6.297 -17.531 1 97.88 122 GLY B C 1
ATOM 2816 O O . GLY B 1 122 ? -6.758 -7.418 -17.031 1 97.88 122 GLY B O 1
ATOM 2817 N N . GLU B 1 123 ? -6.016 -6.031 -18.562 1 96.81 123 GLU B N 1
ATOM 2818 C CA . GLU B 1 123 ? -4.945 -6.832 -19.156 1 96.81 123 GLU B CA 1
ATOM 2819 C C . GLU B 1 123 ? -3.605 -6.098 -19.078 1 96.81 123 GLU B C 1
ATOM 2821 O O . GLU B 1 123 ? -3.467 -5 -19.625 1 96.81 123 GLU B O 1
ATOM 2826 N N . VAL B 1 124 ? -2.672 -6.75 -18.438 1 97.69 124 VAL B N 1
ATOM 2827 C CA . VAL B 1 124 ? -1.389 -6.094 -18.203 1 97.69 124 VAL B CA 1
ATOM 2828 C C . VAL B 1 124 ? -0.681 -5.859 -19.547 1 97.69 124 VAL B C 1
ATOM 2830 O O . VAL B 1 124 ? -0.547 -6.777 -20.359 1 97.69 124 VAL B O 1
ATOM 2833 N N . GLU B 1 125 ? -0.224 -4.648 -19.719 1 97.38 125 GLU B N 1
ATOM 2834 C CA . GLU B 1 125 ? 0.499 -4.289 -20.922 1 97.38 125 GLU B CA 1
ATOM 2835 C C . GLU B 1 125 ? 1.985 -4.086 -20.641 1 97.38 125 GLU B C 1
ATOM 2837 O O . GLU B 1 125 ? 2.83 -4.383 -21.5 1 97.38 125 GLU B O 1
ATOM 2842 N N . LYS B 1 126 ? 2.23 -3.562 -19.562 1 97.5 126 LYS B N 1
ATOM 2843 C CA . LYS B 1 126 ? 3.605 -3.227 -19.203 1 97.5 126 LYS B CA 1
ATOM 2844 C C . LYS B 1 126 ? 3.826 -3.367 -17.703 1 97.5 126 LYS B C 1
ATOM 2846 O O . LYS B 1 126 ? 2.943 -3.039 -16.906 1 97.5 126 LYS B O 1
ATOM 2851 N N . VAL B 1 127 ? 5 -3.869 -17.359 1 98.5 127 VAL B N 1
ATOM 2852 C CA . VAL B 1 127 ? 5.414 -3.951 -15.961 1 98.5 127 VAL B CA 1
ATOM 2853 C C . VAL B 1 127 ? 6.691 -3.146 -15.75 1 98.5 127 VAL B C 1
ATOM 2855 O O . VAL B 1 127 ? 7.691 -3.363 -16.438 1 98.5 127 VAL B O 1
ATOM 2858 N N . ASP B 1 128 ? 6.664 -2.123 -14.93 1 98.25 128 ASP B N 1
ATOM 2859 C CA . ASP B 1 128 ? 7.855 -1.435 -14.445 1 98.25 128 ASP B CA 1
ATOM 2860 C C . ASP B 1 128 ? 8.266 -1.948 -13.07 1 98.25 128 ASP B C 1
ATOM 2862 O O . ASP B 1 128 ? 7.746 -1.492 -12.047 1 98.25 128 ASP B O 1
ATOM 2866 N N . ALA B 1 129 ? 9.234 -2.818 -13.023 1 98.38 129 ALA B N 1
ATOM 2867 C CA . ALA B 1 129 ? 9.578 -3.516 -11.789 1 98.38 129 ALA B CA 1
ATOM 2868 C C . ALA B 1 129 ? 10.594 -2.719 -10.977 1 98.38 129 ALA B C 1
ATOM 2870 O O . ALA B 1 129 ? 11.172 -3.236 -10.016 1 98.38 129 ALA B O 1
ATOM 2871 N N . SER B 1 130 ? 10.828 -1.443 -11.289 1 98.56 130 SER B N 1
ATOM 2872 C CA . SER B 1 130 ? 11.867 -0.655 -10.641 1 98.56 130 SER B CA 1
ATOM 2873 C C . SER B 1 130 ? 11.625 -0.544 -9.141 1 98.56 130 SER B C 1
ATOM 2875 O O . SER B 1 130 ? 12.562 -0.631 -8.344 1 98.56 130 SER B O 1
ATOM 2877 N N . VAL B 1 131 ? 10.359 -0.348 -8.742 1 98.81 131 VAL B N 1
ATOM 2878 C CA . VAL B 1 131 ? 10.07 -0.18 -7.32 1 98.81 131 VAL B CA 1
ATOM 2879 C C . VAL B 1 131 ? 10.281 -1.504 -6.59 1 98.81 131 VAL B C 1
ATOM 2881 O O . VAL B 1 131 ? 10.727 -1.521 -5.438 1 98.81 131 VAL B O 1
ATOM 2884 N N . LEU B 1 132 ? 9.945 -2.594 -7.25 1 98.88 132 LEU B N 1
ATOM 2885 C CA . LEU B 1 132 ? 10.195 -3.9 -6.652 1 98.88 132 LEU B CA 1
ATOM 2886 C C . LEU B 1 132 ? 11.695 -4.148 -6.5 1 98.88 132 LEU B C 1
ATOM 2888 O O . LEU B 1 132 ? 12.148 -4.605 -5.445 1 98.88 132 LEU B O 1
ATOM 2892 N N . ALA B 1 133 ? 12.43 -3.859 -7.559 1 98.56 133 ALA B N 1
ATOM 2893 C CA . ALA B 1 133 ? 13.875 -4.02 -7.516 1 98.56 133 ALA B CA 1
ATOM 2894 C C . ALA B 1 133 ? 14.492 -3.188 -6.395 1 98.56 133 ALA B C 1
ATOM 2896 O O . ALA B 1 133 ? 15.367 -3.658 -5.672 1 98.56 133 ALA B O 1
ATOM 2897 N N . CYS B 1 134 ? 14.008 -1.982 -6.242 1 98.56 134 CYS B N 1
ATOM 2898 C CA . CYS B 1 134 ? 14.484 -1.086 -5.195 1 98.56 134 CYS B CA 1
ATOM 2899 C C . CYS B 1 134 ? 14.266 -1.698 -3.814 1 98.56 134 CYS B C 1
ATOM 2901 O O . CYS B 1 134 ? 15.195 -1.777 -3.012 1 98.56 134 CYS B O 1
ATOM 2903 N N . LEU B 1 135 ? 13.086 -2.166 -3.566 1 98.81 135 LEU B N 1
ATOM 2904 C CA . LEU B 1 135 ? 12.758 -2.756 -2.271 1 98.81 135 LEU B CA 1
ATOM 2905 C C . LEU B 1 135 ? 13.57 -4.027 -2.035 1 98.81 135 LEU B C 1
ATOM 2907 O O . LEU B 1 135 ? 14.07 -4.254 -0.932 1 98.81 135 LEU B O 1
ATOM 2911 N N . LEU B 1 136 ? 13.656 -4.809 -3.09 1 98.62 136 LEU B N 1
ATOM 2912 C CA . LEU B 1 136 ? 14.438 -6.035 -2.986 1 98.62 136 LEU B CA 1
ATOM 2913 C C . LEU B 1 136 ? 15.891 -5.727 -2.658 1 98.62 136 LEU B C 1
ATOM 2915 O O . LEU B 1 136 ? 16.5 -6.387 -1.807 1 98.62 136 LEU B O 1
ATOM 2919 N N . ASP B 1 137 ? 16.422 -4.715 -3.34 1 97.88 137 ASP B N 1
ATOM 2920 C CA . ASP B 1 137 ? 17.797 -4.305 -3.082 1 97.88 137 ASP B CA 1
ATOM 2921 C C . ASP B 1 137 ? 17.969 -3.832 -1.641 1 97.88 137 ASP B C 1
ATOM 2923 O O . ASP B 1 137 ? 19.047 -3.975 -1.06 1 97.88 137 ASP B O 1
ATOM 2927 N N . GLY B 1 138 ? 16.938 -3.297 -1.086 1 97.94 138 GLY B N 1
ATOM 2928 C CA . GLY B 1 138 ? 16.969 -2.82 0.288 1 97.94 138 GLY B CA 1
ATOM 2929 C C . GLY B 1 138 ? 16.719 -3.918 1.306 1 97.94 138 GLY B C 1
ATOM 2930 O O . GLY B 1 138 ? 16.734 -3.666 2.512 1 97.94 138 GLY B O 1
ATOM 2931 N N . GLY B 1 139 ? 16.453 -5.137 0.863 1 97.94 139 GLY B N 1
ATOM 2932 C CA . GLY B 1 139 ? 16.25 -6.27 1.754 1 97.94 139 GLY B CA 1
ATOM 2933 C C . GLY B 1 139 ? 14.805 -6.441 2.174 1 97.94 139 GLY B C 1
ATOM 2934 O O . GLY B 1 139 ? 14.516 -7.121 3.16 1 97.94 139 GLY B O 1
ATOM 2935 N N . PHE B 1 140 ? 13.938 -5.832 1.51 1 98.81 140 PHE B N 1
ATOM 2936 C CA . PHE B 1 140 ? 12.516 -5.945 1.834 1 98.81 140 PHE B CA 1
ATOM 2937 C C . PHE B 1 140 ? 11.852 -7.012 0.974 1 98.81 140 PHE B C 1
ATOM 2939 O O . PHE B 1 140 ? 12.375 -7.395 -0.07 1 98.81 140 PHE B O 1
ATOM 2946 N N . LEU B 1 141 ? 10.742 -7.512 1.469 1 98.88 141 LEU B N 1
ATOM 2947 C CA . LEU B 1 141 ? 9.875 -8.453 0.775 1 98.88 141 LEU B CA 1
ATOM 2948 C C . LEU B 1 141 ? 8.602 -7.758 0.286 1 98.88 141 LEU B C 1
ATOM 2950 O O . LEU B 1 141 ? 7.668 -7.551 1.061 1 98.88 141 LEU B O 1
ATOM 2954 N N . PRO B 1 142 ? 8.578 -7.418 -1.035 1 98.94 142 PRO B N 1
ATOM 2955 C CA . PRO B 1 142 ? 7.371 -6.773 -1.551 1 98.94 142 PRO B CA 1
ATOM 2956 C C . PRO B 1 142 ? 6.16 -7.703 -1.563 1 98.94 142 PRO B C 1
ATOM 2958 O O . PRO B 1 142 ? 6.277 -8.867 -1.952 1 98.94 142 PRO B O 1
ATOM 2961 N N . VAL B 1 143 ? 5.051 -7.215 -1.052 1 98.88 143 VAL B N 1
ATOM 2962 C CA . VAL B 1 143 ? 3.74 -7.848 -1.142 1 98.88 143 VAL B CA 1
ATOM 2963 C C . VAL B 1 143 ? 2.82 -7 -2.021 1 98.88 143 VAL B C 1
ATOM 2965 O O . VAL B 1 143 ? 2.512 -5.855 -1.687 1 98.88 143 VAL B O 1
ATOM 2968 N N . VAL B 1 144 ? 2.303 -7.59 -3.117 1 98.88 144 VAL B N 1
ATOM 2969 C CA . VAL B 1 144 ? 1.692 -6.777 -4.16 1 98.88 144 VAL B CA 1
ATOM 2970 C C . VAL B 1 144 ? 0.222 -7.156 -4.32 1 98.88 144 VAL B C 1
ATOM 2972 O O . VAL B 1 144 ? -0.109 -8.336 -4.469 1 98.88 144 VAL B O 1
ATOM 2975 N N . ALA B 1 145 ? -0.668 -6.141 -4.211 1 98.75 145 ALA B N 1
ATOM 2976 C CA . ALA B 1 145 ? -2.068 -6.312 -4.594 1 98.75 145 ALA B CA 1
ATOM 2977 C C . ALA B 1 145 ? -2.244 -6.184 -6.105 1 98.75 145 ALA B C 1
ATOM 2979 O O . ALA B 1 145 ? -1.624 -5.324 -6.734 1 98.75 145 ALA B O 1
ATOM 2980 N N . PRO B 1 146 ? -3.066 -7.031 -6.699 1 98.44 146 PRO B N 1
ATOM 2981 C CA . PRO B 1 146 ? -3.184 -7.078 -8.156 1 98.44 146 PRO B CA 1
ATOM 2982 C C . PRO B 1 146 ? -4.168 -6.043 -8.703 1 98.44 146 PRO B C 1
ATOM 2984 O O . PRO B 1 146 ? -5.16 -6.41 -9.336 1 98.44 146 PRO B O 1
ATOM 2987 N N . VAL B 1 147 ? -3.932 -4.797 -8.508 1 98.81 147 VAL B N 1
ATOM 2988 C CA . VAL B 1 147 ? -4.656 -3.66 -9.062 1 98.81 147 VAL B CA 1
ATOM 2989 C C . VAL B 1 147 ? -3.711 -2.822 -9.93 1 98.81 147 VAL B C 1
ATOM 2991 O O . VAL B 1 147 ? -2.611 -2.471 -9.492 1 98.81 147 VAL B O 1
ATOM 2994 N N . ALA B 1 148 ? -4.086 -2.557 -11.148 1 98.75 148 ALA B N 1
ATOM 2995 C CA . ALA B 1 148 ? -3.209 -1.861 -12.078 1 98.75 148 ALA B CA 1
ATOM 2996 C C . ALA B 1 148 ? -3.738 -0.465 -12.398 1 98.75 148 ALA B C 1
ATOM 2998 O O . ALA B 1 148 ? -4.848 -0.109 -11.992 1 98.75 148 ALA B O 1
ATOM 2999 N N . SER B 1 149 ? -2.902 0.282 -13.008 1 98.38 149 SER B N 1
ATOM 3000 C CA . SER B 1 149 ? -3.299 1.588 -13.523 1 98.38 149 SER B CA 1
ATOM 3001 C C . SER B 1 149 ? -3.68 1.509 -15 1 98.38 149 SER B C 1
ATOM 3003 O O . SER B 1 149 ? -2.916 0.989 -15.812 1 98.38 149 SER B O 1
ATOM 3005 N N . GLY B 1 150 ? -4.844 1.999 -15.32 1 97.69 150 GLY B N 1
ATOM 3006 C CA . GLY B 1 150 ? -5.25 2.143 -16.703 1 97.69 150 GLY B CA 1
ATOM 3007 C C . GLY B 1 150 ? -4.652 3.363 -17.375 1 97.69 150 GLY B C 1
ATOM 3008 O O . GLY B 1 150 ? -3.857 4.086 -16.781 1 97.69 150 GLY B O 1
ATOM 3009 N N . PRO B 1 151 ? -5.004 3.568 -18.656 1 94.62 151 PRO B N 1
ATOM 3010 C CA . PRO B 1 151 ? -4.402 4.645 -19.438 1 94.62 151 PRO B CA 1
ATOM 3011 C C . PRO B 1 151 ? -4.688 6.031 -18.859 1 94.62 151 PRO B C 1
ATOM 3013 O O . PRO B 1 151 ? -3.873 6.945 -19.016 1 94.62 151 PRO B O 1
ATOM 3016 N N . GLU B 1 152 ? -5.797 6.195 -18.219 1 93.5 152 GLU B N 1
ATOM 3017 C CA . GLU B 1 152 ? -6.152 7.488 -17.641 1 93.5 152 GLU B CA 1
ATOM 3018 C C . GLU B 1 152 ? -5.965 7.488 -16.125 1 93.5 152 GLU B C 1
ATOM 3020 O O . GLU B 1 152 ? -6.516 8.344 -15.43 1 93.5 152 GLU B O 1
ATOM 3025 N N . GLY B 1 153 ? -5.301 6.512 -15.656 1 95.06 153 GLY B N 1
ATOM 3026 C CA . GLY B 1 153 ? -5.008 6.457 -14.234 1 95.06 153 GLY B CA 1
ATOM 3027 C C . GLY B 1 153 ? -6.066 5.715 -13.438 1 95.06 153 GLY B C 1
ATOM 3028 O O . GLY B 1 153 ? -5.934 5.559 -12.219 1 95.06 153 GLY B O 1
ATOM 3029 N N . GLN B 1 154 ? -7.066 5.242 -14.094 1 96.62 154 GLN B N 1
ATOM 3030 C CA . GLN B 1 154 ? -8.109 4.523 -13.375 1 96.62 154 GLN B CA 1
ATOM 3031 C C . GLN B 1 154 ? -7.617 3.164 -12.891 1 96.62 154 GLN B C 1
ATOM 3033 O O . GLN B 1 154 ? -6.746 2.559 -13.523 1 96.62 154 GLN B O 1
ATOM 3038 N N . ALA B 1 155 ? -8.164 2.715 -11.82 1 98.5 155 ALA B N 1
ATOM 3039 C CA . ALA B 1 155 ? -7.828 1.403 -11.273 1 98.5 155 ALA B CA 1
ATOM 3040 C C . ALA B 1 155 ? -8.453 0.287 -12.109 1 98.5 155 ALA B C 1
ATOM 3042 O O . ALA B 1 155 ? -9.602 0.393 -12.531 1 98.5 155 ALA B O 1
ATOM 3043 N N . LEU B 1 156 ? -7.695 -0.699 -12.398 1 98.75 156 LEU B N 1
ATOM 3044 C CA . LEU B 1 156 ? -8.188 -1.885 -13.094 1 98.75 156 LEU B CA 1
ATOM 3045 C C . LEU B 1 156 ? -7.91 -3.145 -12.281 1 98.75 156 LEU B C 1
ATOM 3047 O O . LEU B 1 156 ? -6.812 -3.318 -11.75 1 98.75 156 LEU B O 1
ATOM 3051 N N . ASN B 1 157 ? -8.969 -3.951 -12.18 1 98.5 157 ASN B N 1
ATOM 3052 C CA . ASN B 1 157 ? -8.875 -5.246 -11.516 1 98.5 157 ASN B CA 1
ATOM 3053 C C . ASN B 1 157 ? -8.125 -6.266 -12.367 1 98.5 157 ASN B C 1
ATOM 3055 O O . ASN B 1 157 ? -8.508 -6.531 -13.508 1 98.5 157 ASN B O 1
ATOM 3059 N N . ILE B 1 158 ? -7.023 -6.797 -11.836 1 97.88 158 ILE B N 1
ATOM 3060 C CA . ILE B 1 158 ? -6.227 -7.785 -12.555 1 97.88 158 ILE B CA 1
ATOM 3061 C C . ILE B 1 158 ? -6.336 -9.141 -11.852 1 97.88 158 ILE B C 1
ATOM 3063 O O . ILE B 1 158 ? -6.285 -9.219 -10.625 1 97.88 158 ILE B O 1
ATOM 3067 N N . ASN B 1 159 ? -6.531 -10.219 -12.633 1 95.19 159 ASN B N 1
ATOM 3068 C CA . ASN B 1 159 ? -6.406 -11.555 -12.062 1 95.19 159 ASN B CA 1
ATOM 3069 C C . ASN B 1 159 ? -5.062 -11.742 -11.359 1 95.19 159 ASN B C 1
ATOM 3071 O O . ASN B 1 159 ? -4.016 -11.406 -11.914 1 95.19 159 ASN B O 1
ATOM 3075 N N . ALA B 1 160 ? -5.117 -12.297 -10.141 1 96 160 ALA B N 1
ATOM 3076 C CA . ALA B 1 160 ? -3.922 -12.359 -9.305 1 96 160 ALA B CA 1
ATOM 3077 C C . ALA B 1 160 ? -2.859 -13.258 -9.938 1 96 160 ALA B C 1
ATOM 3079 O O . ALA B 1 160 ? -1.663 -12.984 -9.828 1 96 160 ALA B O 1
ATOM 3080 N N . ASP B 1 161 ? -3.244 -14.367 -10.555 1 95.06 161 ASP B N 1
ATOM 3081 C CA . ASP B 1 161 ? -2.295 -15.258 -11.219 1 95.06 161 ASP B CA 1
ATOM 3082 C C . ASP B 1 161 ? -1.576 -14.547 -12.359 1 95.06 161 ASP B C 1
ATOM 3084 O O . ASP B 1 161 ? -0.354 -14.641 -12.484 1 95.06 161 ASP B O 1
ATOM 3088 N N . THR B 1 162 ? -2.326 -13.812 -13.117 1 95 162 THR B N 1
ATOM 3089 C CA . THR B 1 162 ? -1.786 -13.078 -14.258 1 95 162 THR B CA 1
ATOM 3090 C C . THR B 1 162 ? -0.848 -11.969 -13.789 1 95 162 THR B C 1
ATOM 3092 O O . THR B 1 162 ? 0.219 -11.766 -14.375 1 95 162 THR B O 1
ATOM 3095 N N . ALA B 1 163 ? -1.275 -11.266 -12.781 1 97.62 163 ALA B N 1
ATOM 3096 C CA . ALA B 1 163 ? -0.435 -10.203 -12.219 1 97.62 163 ALA B CA 1
ATOM 3097 C C . ALA B 1 163 ? 0.901 -10.766 -11.742 1 97.62 163 ALA B C 1
ATOM 3099 O O . ALA B 1 163 ? 1.959 -10.203 -12.039 1 97.62 163 ALA B O 1
ATOM 3100 N N . ALA B 1 164 ? 0.839 -11.867 -11.031 1 98.12 164 ALA B N 1
ATOM 3101 C CA . ALA B 1 164 ? 2.043 -12.492 -10.492 1 98.12 164 ALA B CA 1
ATOM 3102 C C . ALA B 1 164 ? 2.969 -12.961 -11.609 1 98.12 164 ALA B C 1
ATOM 3104 O O . ALA B 1 164 ? 4.184 -12.773 -11.539 1 98.12 164 ALA B O 1
ATOM 3105 N N . GLY B 1 165 ? 2.408 -13.586 -12.602 1 97.75 165 GLY B N 1
ATOM 3106 C CA . GLY B 1 165 ? 3.199 -14.016 -13.742 1 97.75 165 GLY B CA 1
ATOM 3107 C C . GLY B 1 165 ? 3.896 -12.867 -14.445 1 97.75 165 GLY B C 1
ATOM 3108 O O . GLY B 1 165 ? 5.062 -12.984 -14.828 1 97.75 165 GLY B O 1
ATOM 3109 N N . ALA B 1 166 ? 3.15 -11.766 -14.656 1 98.06 166 ALA B N 1
ATOM 3110 C CA . ALA B 1 166 ? 3.715 -10.578 -15.297 1 98.06 166 ALA B CA 1
ATOM 3111 C C . ALA B 1 166 ? 4.883 -10.023 -14.492 1 98.06 166 ALA B C 1
ATOM 3113 O O . ALA B 1 166 ? 5.918 -9.656 -15.055 1 98.06 166 ALA B O 1
ATOM 3114 N N . VAL B 1 167 ? 4.738 -10 -13.188 1 98.69 167 VAL B N 1
ATOM 3115 C CA . VAL B 1 167 ? 5.785 -9.523 -12.297 1 98.69 167 VAL B CA 1
ATOM 3116 C C . VAL B 1 167 ? 7 -10.445 -12.375 1 98.69 167 VAL B C 1
ATOM 3118 O O . VAL B 1 167 ? 8.133 -9.977 -12.477 1 98.69 167 VAL B O 1
ATOM 3121 N N . ALA B 1 168 ? 6.734 -11.75 -12.367 1 98.56 168 ALA B N 1
ATOM 3122 C CA . ALA B 1 168 ? 7.812 -12.734 -12.438 1 98.56 168 ALA B CA 1
ATOM 3123 C C . ALA B 1 168 ? 8.625 -12.562 -13.719 1 98.56 168 ALA B C 1
ATOM 3125 O O . ALA B 1 168 ? 9.859 -12.586 -13.695 1 98.56 168 ALA B O 1
ATOM 3126 N N . GLY B 1 169 ? 7.93 -12.43 -14.797 1 97.81 169 GLY B N 1
ATOM 3127 C CA . GLY B 1 169 ? 8.602 -12.203 -16.062 1 97.81 169 GLY B CA 1
ATOM 3128 C C . GLY B 1 169 ? 9.445 -10.945 -16.078 1 97.81 169 GLY B C 1
ATOM 3129 O O . GLY B 1 169 ? 10.602 -10.969 -16.5 1 97.81 169 GLY B O 1
ATOM 3130 N N . ALA B 1 170 ? 8.898 -9.859 -15.594 1 98.12 170 ALA B N 1
ATOM 3131 C CA . ALA B 1 170 ? 9.555 -8.555 -15.625 1 98.12 170 ALA B CA 1
ATOM 3132 C C . ALA B 1 170 ? 10.812 -8.547 -14.758 1 98.12 170 ALA B C 1
ATOM 3134 O O . ALA B 1 170 ? 11.781 -7.844 -15.055 1 98.12 170 ALA B O 1
ATOM 3135 N N . LEU B 1 171 ? 10.812 -9.359 -13.703 1 98.25 171 LEU B N 1
ATOM 3136 C CA . LEU B 1 171 ? 11.945 -9.43 -12.789 1 98.25 171 LEU B CA 1
ATOM 3137 C C . LEU B 1 171 ? 12.953 -10.469 -13.258 1 98.25 171 LEU B C 1
ATOM 3139 O O . LEU B 1 171 ? 14.008 -10.648 -12.633 1 98.25 171 LEU B O 1
ATOM 3143 N N . HIS B 1 172 ? 12.609 -11.125 -14.383 1 97.75 172 HIS B N 1
ATOM 3144 C CA . HIS B 1 172 ? 13.43 -12.258 -14.797 1 97.75 172 HIS B CA 1
ATOM 3145 C C . HIS B 1 172 ? 13.672 -13.211 -13.625 1 97.75 172 HIS B C 1
ATOM 3147 O O . HIS B 1 172 ? 14.812 -13.594 -13.367 1 97.75 172 HIS B O 1
ATOM 3153 N N . ALA B 1 173 ? 12.602 -13.539 -12.953 1 98 173 ALA B N 1
ATOM 3154 C CA . ALA B 1 173 ? 12.695 -14.344 -11.734 1 98 173 ALA B CA 1
ATOM 3155 C C . ALA B 1 173 ? 13.227 -15.742 -12.039 1 98 173 ALA B C 1
ATOM 3157 O O . ALA B 1 173 ? 13.047 -16.25 -13.148 1 98 173 ALA B O 1
ATOM 3158 N N . ASP B 1 174 ? 13.93 -16.312 -11.055 1 97.5 174 ASP B N 1
ATOM 3159 C CA . ASP B 1 174 ? 14.367 -17.703 -11.164 1 97.5 174 ASP B CA 1
ATOM 3160 C C . ASP B 1 174 ? 13.18 -18.656 -11.047 1 97.5 174 ASP B C 1
ATOM 3162 O O . ASP B 1 174 ? 13.148 -19.688 -11.719 1 97.5 174 ASP B O 1
ATOM 3166 N N . TYR B 1 175 ? 12.242 -18.266 -10.211 1 97.25 175 TYR B N 1
ATOM 3167 C CA . TYR B 1 175 ? 11.047 -19.078 -10.008 1 97.25 175 TYR B CA 1
ATOM 3168 C C . TYR B 1 175 ? 9.797 -18.203 -9.984 1 97.25 175 TYR B C 1
ATOM 3170 O O . TYR B 1 175 ? 9.781 -17.141 -9.359 1 97.25 175 TYR B O 1
ATOM 3178 N N . PHE B 1 176 ? 8.898 -18.703 -10.742 1 98.56 176 PHE B N 1
ATOM 3179 C CA . PHE B 1 176 ? 7.516 -18.281 -10.547 1 98.56 176 PHE B CA 1
ATOM 3180 C C . PHE B 1 176 ? 6.684 -19.422 -9.961 1 98.56 176 PHE B C 1
ATOM 3182 O O . PHE B 1 176 ? 6.547 -20.469 -10.578 1 98.56 176 PHE B O 1
ATOM 3189 N N . VAL B 1 177 ? 6.047 -19.141 -8.734 1 97.69 177 VAL B N 1
ATOM 3190 C CA . VAL B 1 177 ? 5.367 -20.219 -8.031 1 97.69 177 VAL B CA 1
ATOM 3191 C C . VAL B 1 177 ? 3.916 -19.828 -7.766 1 97.69 177 VAL B C 1
ATOM 3193 O O . VAL B 1 177 ? 3.645 -18.828 -7.09 1 97.69 177 VAL B O 1
ATOM 3196 N N . LEU B 1 178 ? 3.02 -20.641 -8.289 1 96.81 178 LEU B N 1
ATOM 3197 C CA . LEU B 1 178 ? 1.603 -20.5 -7.969 1 96.81 178 LEU B CA 1
ATOM 3198 C C . LEU B 1 178 ? 1.187 -21.516 -6.898 1 96.81 178 LEU B C 1
ATOM 3200 O O . LEU B 1 178 ? 1.069 -22.703 -7.18 1 96.81 178 LEU B O 1
ATOM 3204 N N . ILE B 1 179 ? 0.978 -20.984 -5.715 1 94.81 179 ILE B N 1
ATOM 3205 C CA . ILE B 1 179 ? 0.498 -21.875 -4.664 1 94.81 179 ILE B CA 1
ATOM 3206 C C . ILE B 1 179 ? -1.008 -22.078 -4.812 1 94.81 179 ILE B C 1
ATOM 3208 O O . ILE B 1 179 ? -1.77 -21.109 -4.891 1 94.81 179 ILE B O 1
ATOM 3212 N N . SER B 1 180 ? -1.397 -23.359 -4.828 1 90.62 180 SER B N 1
ATOM 3213 C CA . SER B 1 180 ? -2.797 -23.672 -5.102 1 90.62 180 SER B CA 1
ATOM 3214 C C . SER B 1 180 ? -3.326 -24.734 -4.133 1 90.62 180 SER B C 1
ATOM 3216 O O . SER B 1 180 ? -2.555 -25.344 -3.396 1 90.62 180 SER B O 1
ATOM 3218 N N . ASP B 1 181 ? -4.691 -24.875 -4.145 1 88.06 181 ASP B N 1
ATOM 3219 C CA . ASP B 1 181 ? -5.348 -25.875 -3.311 1 88.06 181 ASP B CA 1
ATOM 3220 C C . ASP B 1 181 ? -5.578 -27.172 -4.086 1 88.06 181 ASP B C 1
ATOM 3222 O O . ASP B 1 181 ? -6.516 -27.922 -3.793 1 88.06 181 ASP B O 1
ATOM 3226 N N . VAL B 1 182 ? -4.852 -27.391 -5.148 1 89.31 182 VAL B N 1
ATOM 3227 C CA . VAL B 1 182 ? -4.84 -28.641 -5.914 1 89.31 182 VAL B CA 1
ATOM 3228 C C . VAL B 1 182 ? -3.414 -29.172 -6.008 1 89.31 182 VAL B C 1
ATOM 3230 O O . VAL B 1 182 ? -2.449 -28.422 -5.848 1 89.31 182 VAL B O 1
ATOM 3233 N N . PRO B 1 183 ? -3.277 -30.422 -6.262 1 93.44 183 PRO B N 1
ATOM 3234 C CA . PRO B 1 183 ? -1.939 -31.031 -6.273 1 93.44 183 PRO B CA 1
ATOM 3235 C C . PRO B 1 183 ? -1.093 -30.547 -7.453 1 93.44 183 PRO B C 1
ATOM 3237 O O . PRO B 1 183 ? 0.134 -30.672 -7.426 1 93.44 183 PRO B O 1
ATOM 3240 N N . GLY B 1 184 ? -1.648 -30.016 -8.438 1 95.31 184 GLY B N 1
ATOM 3241 C CA . GLY B 1 184 ? -1.07 -29.625 -9.711 1 95.31 184 GLY B CA 1
ATOM 3242 C C . GLY B 1 184 ? -1.981 -29.906 -10.891 1 95.31 184 GLY B C 1
ATOM 3243 O O . GLY B 1 184 ? -3.203 -29.969 -10.742 1 95.31 184 GLY B O 1
ATOM 3244 N N . VAL B 1 185 ? -1.41 -29.938 -11.992 1 96.75 185 VAL B N 1
ATOM 3245 C CA . VAL B 1 185 ? -2.191 -30.312 -13.172 1 96.75 185 VAL B CA 1
ATOM 3246 C C . VAL B 1 185 ? -2.379 -31.828 -13.219 1 96.75 185 VAL B C 1
ATOM 3248 O O . VAL B 1 185 ? -1.409 -32.562 -13.117 1 96.75 185 VAL B O 1
ATOM 3251 N N . LEU B 1 186 ? -3.596 -32.188 -13.336 1 96.44 186 LEU B N 1
ATOM 3252 C CA . LEU B 1 186 ? -3.924 -33.625 -13.414 1 96.44 186 LEU B CA 1
ATOM 3253 C C . LEU B 1 186 ? -4.234 -34.031 -14.852 1 96.44 186 LEU B C 1
ATOM 3255 O O . LEU B 1 186 ? -4.832 -33.25 -15.609 1 96.44 186 LEU B O 1
ATOM 3259 N N . ASP B 1 187 ? -3.883 -35.219 -15.156 1 96 187 ASP B N 1
ATOM 3260 C CA . ASP B 1 187 ? -4.238 -35.75 -16.469 1 96 187 ASP B CA 1
ATOM 3261 C C . ASP B 1 187 ? -5.672 -36.281 -16.484 1 96 187 ASP B C 1
ATOM 3263 O O . ASP B 1 187 ? -6.426 -36.062 -15.539 1 96 187 ASP B O 1
ATOM 3267 N N . ALA B 1 188 ? -6.023 -36.906 -17.625 1 94.06 188 ALA B N 1
ATOM 3268 C CA . ALA B 1 188 ? -7.395 -37.375 -17.812 1 94.06 188 ALA B CA 1
ATOM 3269 C C . ALA B 1 188 ? -7.754 -38.438 -16.781 1 94.06 188 ALA B C 1
ATOM 3271 O O . ALA B 1 188 ? -8.922 -38.594 -16.422 1 94.06 188 ALA B O 1
ATOM 3272 N N . ASP B 1 189 ? -6.762 -39.125 -16.266 1 96.06 189 ASP B N 1
ATOM 3273 C CA . ASP B 1 189 ? -6.969 -40.188 -15.266 1 96.06 189 ASP B CA 1
ATOM 3274 C C . ASP B 1 189 ? -6.801 -39.625 -13.852 1 96.06 189 ASP B C 1
ATOM 3276 O O . ASP B 1 189 ? -6.648 -40.406 -12.898 1 96.06 189 ASP B O 1
ATOM 3280 N N . LYS B 1 190 ? -6.641 -38.344 -13.734 1 95.25 190 LYS B N 1
ATOM 3281 C CA . LYS B 1 190 ? -6.551 -37.656 -12.453 1 95.25 190 LYS B CA 1
ATOM 3282 C C . LYS B 1 190 ? -5.215 -37.938 -11.766 1 95.25 190 LYS B C 1
ATOM 3284 O O . LYS B 1 190 ? -5.137 -37.969 -10.539 1 95.25 190 LYS B O 1
ATOM 3289 N N . LYS B 1 191 ? -4.301 -38.25 -12.562 1 96.88 191 LYS B N 1
ATOM 3290 C CA . LYS B 1 191 ? -2.941 -38.375 -12.047 1 96.88 191 LYS B CA 1
ATOM 3291 C C . LYS B 1 191 ? -2.139 -37.094 -12.25 1 96.88 191 LYS B C 1
ATOM 3293 O O . LYS B 1 191 ? -2.25 -36.438 -13.289 1 96.88 191 LYS B O 1
ATOM 3298 N N . LEU B 1 192 ? -1.37 -36.812 -11.258 1 97.06 192 LEU B N 1
ATOM 3299 C CA . LEU B 1 192 ? -0.551 -35.594 -11.297 1 97.06 192 LEU B CA 1
ATOM 3300 C C . LEU B 1 192 ? 0.442 -35.656 -12.453 1 97.06 192 LEU B C 1
ATOM 3302 O O . LEU B 1 192 ? 1.1 -36.688 -12.664 1 97.06 192 LEU B O 1
ATOM 3306 N N . ILE B 1 193 ? 0.509 -34.625 -13.203 1 97.19 193 ILE B N 1
ATOM 3307 C CA . ILE B 1 193 ? 1.541 -34.438 -14.219 1 97.19 19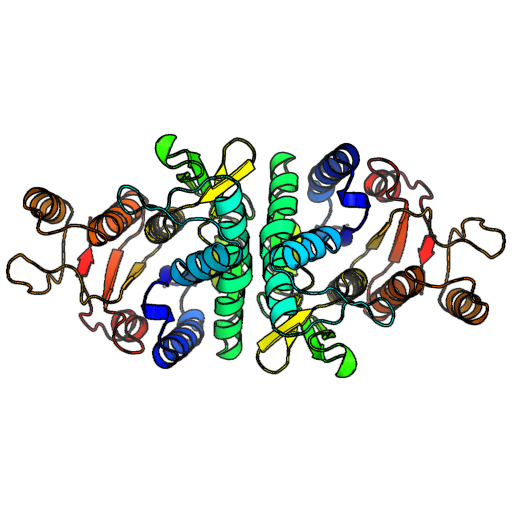3 ILE B CA 1
ATOM 3308 C C . ILE B 1 193 ? 2.713 -33.656 -13.633 1 97.19 193 ILE B C 1
ATOM 3310 O O . ILE B 1 193 ? 2.594 -32.469 -13.359 1 97.19 193 ILE B O 1
ATOM 3314 N N . PRO B 1 194 ? 3.805 -34.25 -13.445 1 96.44 194 PRO B N 1
ATOM 3315 C CA . PRO B 1 194 ? 4.895 -33.594 -12.727 1 96.44 194 PRO B CA 1
ATOM 3316 C C . PRO B 1 194 ? 5.504 -32.438 -13.523 1 96.44 194 PRO B C 1
ATOM 3318 O O . PRO B 1 194 ? 6.066 -31.516 -12.938 1 96.44 194 PRO B O 1
ATOM 3321 N N . SER B 1 195 ? 5.461 -32.562 -14.828 1 96.88 195 SER B N 1
ATOM 3322 C CA . SER B 1 195 ? 6.047 -31.531 -15.68 1 96.88 195 SER B CA 1
ATOM 3323 C C . SER B 1 195 ? 5.266 -31.375 -16.984 1 96.88 195 SER B C 1
ATOM 3325 O O . SER B 1 195 ? 4.793 -32.344 -17.547 1 96.88 195 SER B O 1
ATOM 3327 N N . LEU B 1 196 ? 5.133 -30.156 -17.344 1 95.94 196 LEU B N 1
ATOM 3328 C CA . LEU B 1 196 ? 4.441 -29.812 -18.578 1 95.94 196 LEU B CA 1
ATOM 3329 C C . LEU B 1 196 ? 5.254 -28.812 -19.406 1 95.94 196 LEU B C 1
ATOM 3331 O O . LEU B 1 196 ? 5.855 -27.891 -18.844 1 95.94 196 LEU B O 1
ATOM 3335 N N . ASP B 1 197 ? 5.336 -29 -20.719 1 95.12 197 ASP B N 1
ATOM 3336 C CA . ASP B 1 197 ? 5.844 -27.953 -21.609 1 95.12 197 ASP B CA 1
ATOM 3337 C C . ASP B 1 197 ? 4.715 -27.344 -22.438 1 95.12 197 ASP B C 1
ATOM 3339 O O . ASP B 1 197 ? 3.553 -27.734 -22.281 1 95.12 197 ASP B O 1
ATOM 3343 N N . ARG B 1 198 ? 5.047 -26.438 -23.234 1 94.81 198 ARG B N 1
ATOM 3344 C CA . ARG B 1 198 ? 4.07 -25.672 -24 1 94.81 198 ARG B CA 1
ATOM 3345 C C . ARG B 1 198 ? 3.232 -26.578 -24.891 1 94.81 198 ARG B C 1
ATOM 3347 O O . ARG B 1 198 ? 2.016 -26.406 -25 1 94.81 198 ARG B O 1
ATOM 3354 N N . ALA B 1 199 ? 3.92 -27.5 -25.516 1 96.06 199 ALA B N 1
ATOM 3355 C CA . ALA B 1 199 ? 3.234 -28.391 -26.438 1 96.06 199 ALA B CA 1
ATOM 3356 C C . ALA B 1 199 ? 2.223 -29.266 -25.703 1 96.06 199 ALA B C 1
ATOM 3358 O O . ALA B 1 199 ? 1.083 -29.422 -26.141 1 96.06 199 ALA B O 1
ATOM 3359 N N . ARG B 1 200 ? 2.703 -29.828 -24.656 1 96.06 200 ARG B N 1
ATOM 3360 C CA . ARG B 1 200 ? 1.821 -30.688 -23.875 1 96.06 200 ARG B CA 1
ATOM 3361 C C . ARG B 1 200 ? 0.651 -29.891 -23.297 1 96.06 200 ARG B C 1
ATOM 3363 O O . ARG B 1 200 ? -0.468 -30.406 -23.219 1 96.06 200 ARG B O 1
ATOM 3370 N N . ILE B 1 201 ? 0.885 -28.656 -22.875 1 96 201 ILE B N 1
ATOM 3371 C CA . ILE B 1 201 ? -0.166 -27.797 -22.359 1 96 201 ILE B CA 1
ATOM 3372 C C . ILE B 1 201 ? -1.215 -27.547 -23.438 1 96 201 ILE B C 1
ATOM 3374 O O . ILE B 1 201 ? -2.416 -27.656 -23.188 1 96 201 ILE B O 1
ATOM 3378 N N . ALA B 1 202 ? -0.789 -27.25 -24.609 1 96.06 202 ALA B N 1
ATOM 3379 C CA . ALA B 1 202 ? -1.7 -27.016 -25.734 1 96.06 202 ALA B CA 1
ATOM 3380 C C . ALA B 1 202 ? -2.584 -28.234 -25.984 1 96.06 202 ALA B C 1
ATOM 3382 O O . ALA B 1 202 ? -3.791 -28.109 -26.203 1 96.06 202 ALA B O 1
ATOM 3383 N N . GLU B 1 203 ? -1.972 -29.375 -25.938 1 96.88 203 GLU B N 1
ATOM 3384 C CA . GLU B 1 203 ? -2.699 -30.625 -26.141 1 96.88 203 GLU B CA 1
ATOM 3385 C C . GLU B 1 203 ? -3.771 -30.812 -25.078 1 96.88 203 GLU B C 1
ATOM 3387 O O . GLU B 1 203 ? -4.902 -31.203 -25.375 1 96.88 203 GLU B O 1
ATOM 3392 N N . LEU B 1 204 ? -3.367 -30.594 -23.891 1 96.81 204 LEU B N 1
ATOM 3393 C CA . LEU B 1 204 ? -4.266 -30.812 -22.766 1 96.81 204 LEU B CA 1
ATOM 3394 C C . LEU B 1 204 ? -5.402 -29.797 -22.766 1 96.81 204 LEU B C 1
ATOM 3396 O O . LEU B 1 204 ? -6.523 -30.109 -22.359 1 96.81 204 LEU B O 1
ATOM 3400 N N . LEU B 1 205 ? -5.105 -28.562 -23.188 1 95.12 205 LEU B N 1
ATOM 3401 C CA . LEU B 1 205 ? -6.137 -27.531 -23.344 1 95.12 205 LEU B CA 1
ATOM 3402 C C . LEU B 1 205 ? -7.156 -27.953 -24.391 1 95.12 205 LEU B C 1
ATOM 3404 O O . LEU B 1 205 ? -8.367 -27.875 -24.156 1 95.12 205 LEU B O 1
ATOM 3408 N N . GLU B 1 206 ? -6.66 -28.438 -25.516 1 96 206 GLU B N 1
ATOM 3409 C CA . GLU B 1 206 ? -7.508 -28.875 -26.625 1 96 206 GLU B CA 1
ATOM 3410 C C . GLU B 1 206 ? -8.375 -30.062 -26.219 1 96 206 GLU B C 1
ATOM 3412 O O . GLU B 1 206 ? -9.539 -30.156 -26.625 1 96 206 GLU B O 1
ATOM 3417 N N . ALA B 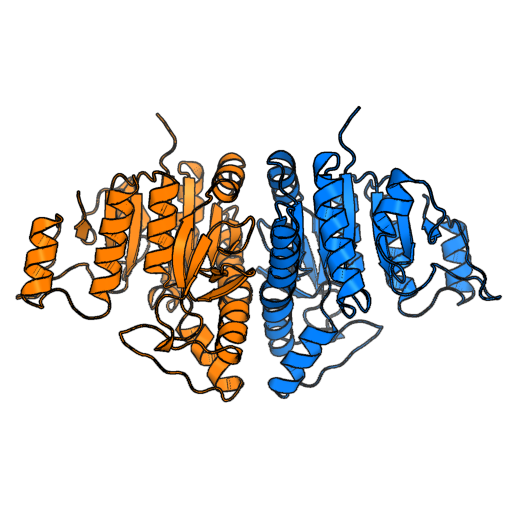1 207 ? -7.832 -30.891 -25.453 1 96.38 207 ALA B N 1
ATOM 3418 C CA . ALA B 1 207 ? -8.531 -32.094 -25.016 1 96.38 207 ALA B CA 1
ATOM 3419 C C . ALA B 1 207 ? -9.516 -31.781 -23.891 1 96.38 207 ALA B C 1
ATOM 3421 O O . ALA B 1 207 ? -10.305 -32.625 -23.484 1 96.38 207 ALA B O 1
ATOM 3422 N N . GLY B 1 208 ? -9.43 -30.562 -23.312 1 94.75 208 GLY B N 1
ATOM 3423 C CA . GLY B 1 208 ? -10.32 -30.172 -22.234 1 94.75 208 GLY B CA 1
ATOM 3424 C C . GLY B 1 208 ? -9.898 -30.703 -20.875 1 94.75 208 GLY B C 1
ATOM 3425 O O . GLY B 1 208 ? -10.656 -30.625 -19.906 1 94.75 208 GLY B O 1
ATOM 3426 N N . VAL B 1 209 ? -8.75 -31.297 -20.891 1 94.94 209 VAL B N 1
ATOM 3427 C CA . VAL B 1 209 ? -8.219 -31.797 -19.625 1 94.94 209 VAL B CA 1
ATOM 3428 C C . VAL B 1 209 ? -7.887 -30.625 -18.703 1 94.94 209 VAL B C 1
ATOM 3430 O O . VAL B 1 209 ? -8.219 -30.656 -17.516 1 94.94 209 VAL B O 1
ATOM 3433 N N . ILE B 1 210 ? -7.168 -29.656 -19.203 1 94.31 210 ILE B N 1
ATOM 3434 C CA . ILE B 1 210 ? -6.996 -28.391 -18.516 1 94.31 210 ILE B CA 1
ATOM 3435 C C . ILE B 1 210 ? -8.219 -27.5 -18.75 1 94.31 210 ILE B C 1
ATOM 3437 O O . ILE B 1 210 ? -8.562 -27.203 -19.906 1 94.31 210 ILE B O 1
ATOM 3441 N N . ASN B 1 211 ? -8.922 -27.203 -17.688 1 89.75 211 ASN B N 1
ATOM 3442 C CA . ASN B 1 211 ? -10.141 -26.406 -17.781 1 89.75 211 ASN B CA 1
ATOM 3443 C C . ASN B 1 211 ? -10.359 -25.531 -16.547 1 89.75 211 ASN B C 1
ATOM 3445 O O . ASN B 1 211 ? -9.547 -25.562 -15.617 1 89.75 211 ASN B O 1
ATOM 3449 N N . GLY B 1 212 ? -11.344 -24.656 -16.656 1 86 212 GLY B N 1
ATOM 3450 C CA . GLY B 1 212 ? -11.711 -23.844 -15.516 1 86 212 GLY B CA 1
ATOM 3451 C C . GLY B 1 212 ? -10.586 -22.953 -15.023 1 86 212 GLY B C 1
ATOM 3452 O O . GLY B 1 212 ? -9.961 -22.234 -15.812 1 86 212 GLY B O 1
ATOM 3453 N N . GLY B 1 213 ? -10.383 -22.984 -13.68 1 85.31 213 GLY B N 1
ATOM 3454 C CA . GLY B 1 213 ? -9.406 -22.109 -13.047 1 85.31 213 GLY B CA 1
ATOM 3455 C C . GLY B 1 213 ? -7.973 -22.484 -13.359 1 85.31 213 GLY B C 1
ATOM 3456 O O . GLY B 1 213 ? -7.059 -21.688 -13.164 1 85.31 213 GLY B O 1
ATOM 3457 N N . MET B 1 214 ? -7.797 -23.625 -13.859 1 91.44 214 MET B N 1
ATOM 3458 C CA . MET B 1 214 ? -6.453 -24.094 -14.188 1 91.44 214 MET B CA 1
ATOM 3459 C C . MET B 1 214 ? -5.926 -23.422 -15.445 1 91.44 214 MET B C 1
ATOM 3461 O O . MET B 1 214 ? -4.715 -23.281 -15.625 1 91.44 214 MET B O 1
ATOM 3465 N N . ILE B 1 215 ? -6.82 -22.922 -16.297 1 91 215 ILE B N 1
ATOM 3466 C CA . ILE B 1 215 ? -6.43 -22.297 -17.547 1 91 215 ILE B CA 1
ATOM 3467 C C . ILE B 1 215 ? -5.613 -21.047 -17.266 1 91 215 ILE B C 1
ATOM 3469 O O . ILE B 1 215 ? -4.473 -20.922 -17.719 1 91 215 ILE B O 1
ATOM 3473 N N . PRO B 1 216 ? -6.195 -20.109 -16.453 1 89.69 216 PRO B N 1
ATOM 3474 C CA . PRO B 1 216 ? -5.387 -18.922 -16.172 1 89.69 216 PRO B CA 1
ATOM 3475 C C . PRO B 1 216 ? -4.078 -19.25 -15.461 1 89.69 216 PRO B C 1
ATOM 3477 O O . PRO B 1 216 ? -3.068 -18.578 -15.664 1 89.69 216 PRO B O 1
ATOM 3480 N N . LYS B 1 217 ? -4.039 -20.234 -14.648 1 93.44 217 LYS B N 1
ATOM 3481 C CA . LYS B 1 217 ? -2.822 -20.625 -13.938 1 93.44 217 LYS B CA 1
ATOM 3482 C C . LYS B 1 217 ? -1.733 -21.047 -14.914 1 93.44 217 LYS B C 1
ATOM 3484 O O . LYS B 1 217 ? -0.618 -20.531 -14.883 1 93.44 217 LYS B O 1
ATOM 3489 N N . VAL B 1 218 ? -2.117 -21.922 -15.789 1 95 218 VAL B N 1
ATOM 3490 C CA . VAL B 1 218 ? -1.139 -22.453 -16.734 1 95 218 VAL B CA 1
ATOM 3491 C C . VAL B 1 218 ? -0.722 -21.344 -17.703 1 95 218 VAL B C 1
ATOM 3493 O O . VAL B 1 218 ? 0.455 -21.234 -18.062 1 95 218 VAL B O 1
ATOM 3496 N N . GLN B 1 219 ? -1.639 -20.531 -18.109 1 93.19 219 GLN B N 1
ATOM 3497 C CA . GLN B 1 219 ? -1.341 -19.438 -19.031 1 93.19 219 GLN B CA 1
ATOM 3498 C C . GLN B 1 219 ? -0.395 -18.422 -18.391 1 93.19 219 GLN B C 1
ATOM 3500 O O . GLN B 1 219 ? 0.489 -17.875 -19.047 1 93.19 219 GLN B O 1
ATOM 3505 N N . SER B 1 220 ? -0.627 -18.172 -17.141 1 95 220 SER B N 1
ATOM 3506 C CA . SER B 1 220 ? 0.249 -17.25 -16.406 1 95 220 SER B CA 1
ATOM 3507 C C . SER B 1 220 ? 1.672 -17.797 -16.328 1 95 220 SER B C 1
ATOM 3509 O O . SER B 1 220 ? 2.639 -17.047 -16.422 1 95 220 SER B O 1
ATOM 3511 N N . CYS B 1 221 ? 1.763 -19.078 -16.125 1 97.12 221 CYS B N 1
ATOM 3512 C CA . CYS B 1 221 ? 3.076 -19.703 -16.109 1 97.12 221 CYS B CA 1
ATOM 3513 C C . CYS B 1 221 ? 3.779 -19.547 -17.453 1 97.12 221 CYS B C 1
ATOM 3515 O O . CYS B 1 221 ? 4.941 -19.141 -17.5 1 97.12 221 CYS B O 1
ATOM 3517 N N . LEU B 1 222 ? 3.055 -19.844 -18.484 1 96.44 222 LEU B N 1
ATOM 3518 C CA . LEU B 1 222 ? 3.627 -19.734 -19.812 1 96.44 222 LEU B CA 1
ATOM 3519 C C . LEU B 1 222 ? 4.047 -18.297 -20.109 1 96.44 222 LEU B C 1
ATOM 3521 O O . LEU B 1 222 ? 5.121 -18.062 -20.656 1 96.44 222 LEU B O 1
ATOM 3525 N N . HIS B 1 223 ? 3.209 -17.422 -19.719 1 95 223 HIS B N 1
ATOM 3526 C CA . HIS B 1 223 ? 3.516 -16.016 -19.922 1 95 223 HIS B CA 1
ATOM 3527 C C . HIS B 1 223 ? 4.789 -15.609 -19.188 1 95 223 HIS B C 1
ATOM 3529 O O . HIS B 1 223 ? 5.637 -14.906 -19.75 1 95 223 HIS B O 1
ATOM 3535 N N . ALA B 1 224 ? 4.879 -15.969 -17.953 1 97.25 224 ALA B N 1
ATOM 3536 C CA . ALA B 1 224 ? 6.062 -15.656 -17.156 1 97.25 224 ALA B CA 1
ATOM 3537 C C . ALA B 1 224 ? 7.332 -16.172 -17.828 1 97.25 224 ALA B C 1
ATOM 3539 O O . ALA B 1 224 ? 8.344 -15.469 -17.891 1 97.25 224 ALA B O 1
ATOM 3540 N N . LEU B 1 225 ? 7.246 -17.375 -18.344 1 97.25 225 LEU B N 1
ATOM 3541 C CA . LEU B 1 225 ? 8.383 -17.984 -19.031 1 97.25 225 LEU B CA 1
ATOM 3542 C C . LEU B 1 225 ? 8.75 -17.203 -20.281 1 97.25 225 LEU B C 1
ATOM 3544 O O . LEU B 1 225 ? 9.922 -16.953 -20.547 1 97.25 225 LEU B O 1
ATOM 3548 N N . ASP B 1 226 ? 7.77 -16.797 -21.016 1 96.5 226 ASP B N 1
ATOM 3549 C CA . ASP B 1 226 ? 7.977 -16.031 -22.25 1 96.5 226 ASP B CA 1
ATOM 3550 C C . ASP B 1 226 ? 8.656 -14.703 -21.969 1 96.5 226 ASP B C 1
ATOM 3552 O O . ASP B 1 226 ? 9.414 -14.195 -22.797 1 96.5 226 ASP B O 1
ATOM 3556 N N . GLU B 1 227 ? 8.406 -14.203 -20.781 1 95.25 227 GLU B N 1
ATOM 3557 C CA . GLU B 1 227 ? 8.891 -12.867 -20.438 1 95.25 227 GLU B CA 1
ATOM 3558 C C . GLU B 1 227 ? 10.219 -12.93 -19.688 1 95.25 227 GLU B C 1
ATOM 3560 O O . GLU B 1 227 ? 10.742 -11.906 -19.25 1 95.25 227 GLU B O 1
ATOM 3565 N N . GLY B 1 228 ? 10.727 -14.086 -19.453 1 94.19 228 GLY B N 1
ATOM 3566 C CA . GLY B 1 228 ? 12.094 -14.148 -18.953 1 94.19 228 GLY B CA 1
ATOM 3567 C C . GLY B 1 228 ? 12.227 -14.922 -17.656 1 94.19 228 GLY B C 1
ATOM 3568 O O . GLY B 1 228 ? 13.336 -15.094 -17.141 1 94.19 228 GLY B O 1
ATOM 3569 N N . CYS B 1 229 ? 11.164 -15.375 -17.109 1 96.44 229 CYS B N 1
ATOM 3570 C CA . CYS B 1 229 ? 11.234 -16.25 -15.938 1 96.44 229 CYS B CA 1
ATOM 3571 C C . CYS B 1 229 ? 11.875 -17.578 -16.281 1 96.44 229 CYS B C 1
ATOM 3573 O O . CYS B 1 229 ? 11.617 -18.141 -17.359 1 96.44 229 CYS B O 1
ATOM 3575 N N . SER B 1 230 ? 12.664 -18.125 -15.367 1 95.25 230 SER B N 1
ATOM 3576 C CA . SER B 1 230 ? 13.414 -19.328 -15.672 1 95.25 230 SER B CA 1
ATOM 3577 C C . SER B 1 230 ? 12.539 -20.578 -15.523 1 95.25 230 SER B C 1
ATOM 3579 O O . SER B 1 230 ? 12.602 -21.484 -16.344 1 95.25 230 SER B O 1
ATOM 3581 N N . ARG B 1 231 ? 11.805 -20.594 -14.422 1 95.44 231 ARG B N 1
ATOM 3582 C CA . ARG B 1 231 ? 10.961 -21.75 -14.094 1 95.44 231 ARG B CA 1
ATOM 3583 C C . ARG B 1 231 ? 9.633 -21.297 -13.484 1 95.44 231 ARG B C 1
ATOM 3585 O O . ARG B 1 231 ? 9.594 -20.359 -12.695 1 95.44 231 ARG B O 1
ATOM 3592 N N . ALA B 1 232 ? 8.625 -22.016 -13.883 1 97.81 232 ALA B N 1
ATOM 3593 C CA . ALA B 1 232 ? 7.305 -21.766 -13.312 1 97.81 232 ALA B CA 1
ATOM 3594 C C . ALA B 1 232 ? 6.695 -23.047 -12.758 1 97.81 232 ALA B C 1
ATOM 3596 O O . ALA B 1 232 ? 6.953 -24.141 -13.273 1 97.81 232 ALA B O 1
ATOM 3597 N N . LEU B 1 233 ? 5.961 -22.922 -11.68 1 95.94 233 LEU B N 1
ATOM 3598 C CA . LEU B 1 233 ? 5.41 -24.109 -11.047 1 95.94 233 LEU B CA 1
ATOM 3599 C C . LEU B 1 233 ? 4.051 -23.812 -10.422 1 95.94 233 LEU B C 1
ATOM 3601 O O . LEU B 1 233 ? 3.846 -22.734 -9.859 1 95.94 233 LEU B O 1
ATOM 3605 N N . ILE B 1 234 ? 3.184 -24.781 -10.594 1 96.38 234 ILE B N 1
ATOM 3606 C CA . ILE B 1 234 ? 1.951 -24.844 -9.82 1 96.38 234 ILE B CA 1
ATOM 3607 C C . ILE B 1 234 ? 2.148 -25.766 -8.617 1 96.38 234 ILE B C 1
ATOM 3609 O O . ILE B 1 234 ? 2.217 -26.984 -8.773 1 96.38 234 ILE B O 1
ATOM 3613 N N . LEU B 1 235 ? 2.207 -25.203 -7.496 1 95.94 235 LEU B N 1
ATOM 3614 C CA . LEU B 1 235 ? 2.658 -25.906 -6.301 1 95.94 235 LEU B CA 1
ATOM 3615 C C . LEU B 1 235 ? 1.474 -26.312 -5.438 1 95.94 235 LEU B C 1
ATOM 3617 O O . LEU B 1 235 ? 0.538 -25.547 -5.242 1 95.94 235 LEU B O 1
ATOM 3621 N N . ASP B 1 236 ? 1.51 -27.5 -4.918 1 94.19 236 ASP B N 1
ATOM 3622 C CA . ASP B 1 236 ? 0.512 -28.016 -3.982 1 94.19 236 ASP B CA 1
ATOM 3623 C C . ASP B 1 236 ? 0.636 -27.328 -2.621 1 94.19 236 ASP B C 1
ATOM 3625 O O . ASP B 1 236 ? 1.557 -27.625 -1.856 1 94.19 236 ASP B O 1
ATOM 3629 N N . GLY B 1 237 ? -0.277 -26.438 -2.334 1 92.06 237 GLY B N 1
ATOM 3630 C CA . GLY B 1 237 ? -0.225 -25.656 -1.107 1 92.06 237 GLY B CA 1
ATOM 3631 C C . GLY B 1 237 ? -1.077 -26.234 0.005 1 92.06 237 GLY B C 1
ATOM 3632 O O . GLY B 1 237 ? -1.342 -25.578 1.006 1 92.06 237 GLY B O 1
ATOM 3633 N N . ARG B 1 238 ? -1.585 -27.578 -0.061 1 92.38 238 ARG B N 1
ATOM 3634 C CA . ARG B 1 238 ? -2.533 -28.172 0.877 1 92.38 238 ARG B CA 1
ATOM 3635 C C . ARG B 1 238 ? -1.834 -28.594 2.162 1 92.38 238 ARG B C 1
ATOM 3637 O O . ARG B 1 238 ? -2.49 -28.875 3.168 1 92.38 238 ARG B O 1
ATOM 3644 N N . GLN B 1 239 ? -0.554 -28.578 2.088 1 91.19 239 GLN B N 1
ATOM 3645 C CA . GLN B 1 239 ? 0.257 -28.922 3.254 1 91.19 239 GLN B CA 1
ATOM 3646 C C . GLN B 1 239 ? 1.214 -27.781 3.605 1 91.19 239 GLN B C 1
ATOM 3648 O O . GLN B 1 239 ? 1.583 -26.984 2.742 1 91.19 239 GLN B O 1
ATOM 3653 N N . PRO B 1 240 ? 1.557 -27.797 4.934 1 92.62 240 PRO B N 1
ATOM 3654 C CA . PRO B 1 240 ? 2.438 -26.703 5.367 1 92.62 240 PRO B CA 1
ATOM 3655 C C . PRO B 1 240 ? 3.809 -26.75 4.695 1 92.62 240 PRO B C 1
ATOM 3657 O O . PRO B 1 240 ? 4.32 -27.828 4.406 1 92.62 240 PRO B O 1
ATOM 3660 N N . SER B 1 241 ? 4.336 -25.562 4.387 1 95.19 241 SER B N 1
ATOM 3661 C CA . SER B 1 241 ? 5.723 -25.312 4 1 95.19 241 SER B CA 1
ATOM 3662 C C . SER B 1 241 ? 6.051 -25.969 2.664 1 95.19 241 SER B C 1
ATOM 3664 O O . SER B 1 241 ? 7.184 -26.406 2.441 1 95.19 241 SER B O 1
ATOM 3666 N N . SER B 1 242 ? 5.043 -26.094 1.842 1 94.44 242 SER B N 1
ATOM 3667 C CA . SER B 1 242 ? 5.242 -26.703 0.529 1 94.44 242 SER B CA 1
ATOM 3668 C C . SER B 1 242 ? 6.312 -25.969 -0.264 1 94.44 242 SER B C 1
ATOM 3670 O O . SER B 1 242 ? 7.125 -26.578 -0.948 1 94.44 242 SER B O 1
ATOM 3672 N N . LEU B 1 243 ? 6.324 -24.641 -0.176 1 95.44 243 LEU B N 1
ATOM 3673 C CA . LEU B 1 243 ? 7.281 -23.844 -0.924 1 95.44 243 LEU B CA 1
ATOM 3674 C C . LEU B 1 243 ? 8.711 -24.141 -0.493 1 95.44 243 LEU B C 1
ATOM 3676 O O . LEU B 1 243 ? 9.578 -24.406 -1.335 1 95.44 243 LEU B O 1
ATOM 3680 N N . ARG B 1 244 ? 8.945 -24.094 0.791 1 95.94 244 ARG B N 1
ATOM 3681 C CA . ARG B 1 244 ? 10.266 -24.375 1.336 1 95.94 244 ARG B CA 1
ATOM 3682 C C . ARG B 1 244 ? 10.711 -25.797 0.995 1 95.94 244 ARG B C 1
ATOM 3684 O O . ARG B 1 244 ? 11.867 -26.016 0.628 1 95.94 244 ARG B O 1
ATOM 3691 N N . ARG B 1 245 ? 9.797 -26.75 1.136 1 96.69 245 ARG B N 1
ATOM 3692 C CA . ARG B 1 245 ? 10.094 -28.156 0.844 1 96.69 245 ARG B CA 1
ATOM 3693 C C . ARG B 1 245 ? 10.484 -28.328 -0.619 1 96.69 245 ARG B C 1
ATOM 3695 O O . ARG B 1 245 ? 11.375 -29.125 -0.935 1 96.69 245 ARG B O 1
ATOM 3702 N N . TYR B 1 246 ? 9.859 -27.609 -1.486 1 96.25 246 TYR B N 1
ATOM 3703 C CA . TYR B 1 246 ? 10.203 -27.688 -2.902 1 96.25 246 TYR B CA 1
ATOM 3704 C C . TYR B 1 246 ? 11.547 -27.016 -3.172 1 96.25 246 TYR B C 1
ATOM 3706 O O . TYR B 1 246 ? 12.445 -27.625 -3.764 1 96.25 246 TYR B O 1
ATOM 3714 N N . LEU B 1 247 ? 11.711 -25.766 -2.732 1 95.62 247 LEU B N 1
ATOM 3715 C CA . LEU B 1 247 ? 12.844 -24.938 -3.109 1 95.62 247 LEU B CA 1
ATOM 3716 C C . LEU B 1 247 ? 14.133 -25.453 -2.467 1 95.62 247 LEU B C 1
ATOM 3718 O O . LEU B 1 247 ? 15.203 -25.375 -3.072 1 95.62 247 LEU B O 1
ATOM 3722 N N . LEU B 1 248 ? 14.031 -25.953 -1.25 1 95.62 248 LEU B 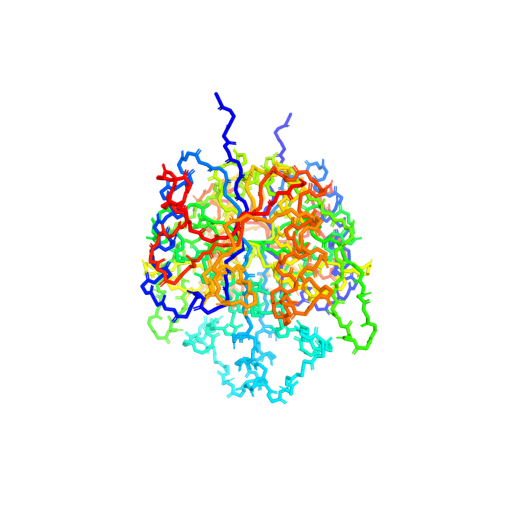N 1
ATOM 3723 C CA . LEU B 1 248 ? 15.25 -26.297 -0.511 1 95.62 248 LEU B CA 1
ATOM 3724 C C . LEU B 1 248 ? 15.477 -27.797 -0.493 1 95.62 248 LEU B C 1
ATOM 3726 O O . LEU B 1 248 ? 16.625 -28.266 -0.552 1 95.62 248 LEU B O 1
ATOM 3730 N N . ASP B 1 249 ? 14.375 -28.562 -0.406 1 94.94 249 ASP B N 1
ATOM 3731 C CA . ASP B 1 249 ? 14.516 -30 -0.249 1 94.94 249 ASP B CA 1
ATOM 3732 C C . ASP B 1 249 ? 14.336 -30.719 -1.586 1 94.94 249 ASP B C 1
ATOM 3734 O O . ASP B 1 249 ? 14.602 -31.922 -1.691 1 94.94 249 ASP B O 1
ATOM 3738 N N . GLY B 1 250 ? 13.781 -30.141 -2.49 1 93.56 250 GLY B N 1
ATOM 3739 C CA . GLY B 1 250 ? 13.578 -30.734 -3.801 1 93.56 250 GLY B CA 1
ATOM 3740 C C . GLY B 1 250 ? 12.406 -31.688 -3.848 1 93.56 250 GLY B C 1
ATOM 3741 O O . GLY B 1 250 ? 12.367 -32.594 -4.691 1 93.56 250 GLY B O 1
ATOM 3742 N N . GLU B 1 251 ? 11.555 -31.516 -2.979 1 95.06 251 GLU B N 1
ATOM 3743 C CA . GLU B 1 251 ? 10.367 -32.375 -2.982 1 95.06 251 GLU B CA 1
ATOM 3744 C C . GLU B 1 251 ? 9.523 -32.125 -4.234 1 95.06 251 GLU B C 1
ATOM 3746 O O . GLU B 1 251 ? 9.305 -30.984 -4.633 1 95.06 251 GLU B O 1
ATOM 3751 N N . PRO B 1 252 ? 9.125 -33.219 -4.863 1 93.5 252 PRO B N 1
ATOM 3752 C CA . PRO B 1 252 ? 8.32 -33.062 -6.074 1 93.5 252 PRO B CA 1
ATOM 3753 C C . PRO B 1 252 ? 6.867 -32.688 -5.777 1 93.5 252 PRO B C 1
ATOM 3755 O O . PRO B 1 252 ? 5.98 -33.562 -5.848 1 93.5 252 PRO B O 1
ATOM 3758 N N . LEU B 1 253 ? 6.598 -31.484 -5.523 1 94.75 253 LEU B N 1
ATOM 3759 C CA . LEU B 1 253 ? 5.281 -30.984 -5.141 1 94.75 253 LEU B CA 1
ATOM 3760 C C . LEU B 1 253 ? 4.672 -30.141 -6.258 1 94.75 253 LEU B C 1
ATOM 3762 O O . LEU B 1 253 ? 5.168 -29.062 -6.562 1 94.75 253 LEU B O 1
ATOM 3766 N N . GLY B 1 254 ? 3.746 -30.688 -6.961 1 96.5 254 GLY B N 1
ATOM 3767 C CA . GLY B 1 254 ? 3.021 -29.906 -7.949 1 96.5 254 GLY B CA 1
ATOM 3768 C C . GLY B 1 254 ? 3.441 -30.219 -9.375 1 96.5 254 GLY B C 1
ATOM 3769 O O . GLY B 1 254 ? 3.834 -31.344 -9.68 1 96.5 254 GLY B O 1
ATOM 3770 N N . THR B 1 255 ? 3.227 -29.328 -10.281 1 97.88 255 THR B N 1
ATOM 3771 C CA . THR B 1 255 ? 3.547 -29.438 -11.695 1 97.88 255 THR B CA 1
ATOM 3772 C C . THR B 1 255 ? 4.512 -28.328 -12.125 1 97.88 255 THR B C 1
ATOM 3774 O O . THR B 1 255 ? 4.246 -27.141 -11.906 1 97.88 255 THR B O 1
ATOM 3777 N N . VAL B 1 256 ? 5.645 -28.719 -12.695 1 97.25 256 VAL B N 1
ATOM 3778 C CA . VAL B 1 256 ? 6.605 -27.75 -13.227 1 97.25 256 VAL B CA 1
ATOM 3779 C C . VAL B 1 256 ? 6.273 -27.438 -14.68 1 97.25 256 VAL B C 1
ATOM 3781 O O . VAL B 1 256 ? 5.992 -28.344 -15.469 1 97.25 256 VAL B O 1
ATOM 3784 N N . VAL B 1 257 ? 6.18 -26.203 -14.93 1 96.44 257 VAL B N 1
ATOM 3785 C CA . VAL B 1 257 ? 5.961 -25.75 -16.297 1 96.44 257 VAL B CA 1
ATOM 3786 C C . VAL B 1 257 ? 7.277 -25.266 -16.906 1 96.44 257 VAL B C 1
ATOM 3788 O O . VAL B 1 257 ? 7.957 -24.422 -16.312 1 96.44 257 VAL B O 1
ATOM 3791 N N . THR B 1 258 ? 7.637 -25.797 -18.016 1 90.06 258 THR B N 1
ATOM 3792 C CA . THR B 1 258 ? 8.891 -25.438 -18.672 1 90.06 258 THR B CA 1
ATOM 3793 C C . THR B 1 258 ? 8.625 -24.891 -20.062 1 90.06 258 THR B C 1
ATOM 3795 O O . THR B 1 258 ? 7.555 -25.109 -20.641 1 90.06 258 THR B O 1
ATOM 3798 N N . ALA B 1 259 ? 9.594 -24.031 -20.578 1 83.06 259 ALA B N 1
ATOM 3799 C CA . ALA B 1 259 ? 9.492 -23.422 -21.906 1 83.06 259 ALA B CA 1
ATOM 3800 C C . ALA B 1 259 ? 9.641 -24.484 -23 1 83.06 259 ALA B C 1
ATOM 3802 O O . ALA B 1 259 ? 10.305 -25.5 -22.797 1 83.06 259 ALA B O 1
#

Organism: NCBI:txid901

Foldseek 3Di:
DDAFEEFEEAEDCQVVDPVQLLLVLLLQQVSLVRHQYEYFYDQVVVLVVVCVVVVHDWDDDLQHTQAAPVSLVSLCCCQQPPPQVVSQVSSVVNHAQEDEEECLPVQQFEFEDPDVRSHQATDTDDGDCVVSVVCSVVSHHYYYYYWGQYPVRDIGHYDRLLSSLRNLLVVLGQEYEYEDQDQAQAAPVRHAALEDEPVRVVVCVVVVSQDDPSVSNLVSQVSSVVSRHAWYWYFNSNDRPRVVCCPPVVDSTYYIYHD/DDAFEEFEEAEDCQVVDPVQLLLVLLLQQVSLVRHQYEYFYDQVVVLVVVCVVVVHDWDDDPQHTQAAPVSLVSLCCCQQPPPQVVSQVSSVVNHAQEDEEECLPVQQFEFEDPDVRSHQATDTDDGDCVVSVVCSVVSHHYYYGYWGQYPVRDIGHYDRLLSSLRNLLVVLGQEYEYEDQDQAQAAPVRHAALEDEPVRVVVCVVVVSQDDPSVSNLVSQVSSVVSRHAKYWYFNSNDRPRVVCCPPVVDSTYYIYHD

Secondary structure (DSSP, 8-state):
-PPEEEEEEE-GGGGG-HHHHHHHHHHHHHHTTTEEEEEEE--HHHHHHHHHHTTPPP-EETTEE-B-HHHHHHHHIIIIIIIHHHHHHHHHHTT--EEEEETTGGG-EEEEES-GGGBSBEEEEEE-THHHHHHHHTT-EEEEE-EEE-TTS-EEE--HHHHHHHHHHHTT-SEEEEEESSSS-B-TTS-B-SEE-HHHHHHHHHTTSS-TTHHHHHHHHHHHHHTT-SEEEEEE-SSTTHHHHHHHH----SEEE--/---EEEEEEE-GGGGG-HHHHHHHHHHHHHHTTTEEEEEEE--HHHHHHHHHHTTPPP-EETTEE-B-HHHHHHHHIIIIIIIHHHHHHHHHHTT--EEEEETTGGG-EEEEES-GGGBSBEEEEEE-THHHHHHHHTT-EEEEE-EEE-TTS-EEE--HHHHHHHHHHHTT-SEEEEEESSSS-B-TTS-B-SEE-HHHHHHHHHTTSS-TTHHHHHHHHHHHHHTT-SEEEEEE-SSTTHHHHHHHH----SEEE--

pLDDT: mean 95.19, std 6.48, range [45.22, 98.94]

Solvent-accessible surface area (backbone atoms only — not comparable to full-atom values): 25075 Å² total; per-residue (Å²): 132,83,69,48,32,38,25,31,26,46,38,65,72,46,68,68,38,67,69,44,41,52,34,45,20,41,43,51,27,58,47,51,76,69,32,43,46,36,39,23,34,47,48,65,71,59,33,50,54,52,32,55,66,62,72,43,87,84,49,72,56,97,91,36,66,47,18,49,73,70,49,42,54,46,41,41,14,31,29,39,12,47,45,32,47,50,54,27,32,48,22,41,75,48,63,22,48,18,33,38,38,36,17,43,32,52,50,25,25,31,22,43,70,62,42,76,91,33,36,40,24,33,38,81,73,46,63,42,53,62,66,57,50,44,40,42,74,66,64,31,31,45,32,32,15,40,35,20,22,30,91,86,50,46,76,17,48,34,59,33,53,46,45,30,18,50,50,16,6,63,63,46,12,52,29,31,36,38,45,32,84,45,65,40,51,44,45,91,84,66,41,75,37,60,63,42,36,60,67,58,47,52,50,32,45,73,72,53,52,49,46,76,77,50,42,56,50,53,50,18,39,52,49,11,40,76,50,47,18,67,35,22,32,36,26,28,44,82,46,71,44,38,64,55,38,33,77,75,68,60,46,91,60,24,17,38,42,45,123,132,83,72,50,31,37,26,31,25,46,38,65,70,44,68,69,38,66,68,42,41,52,34,44,21,42,44,49,26,58,46,50,77,67,33,42,46,36,37,22,35,47,50,66,72,60,33,49,52,51,31,54,66,63,72,43,87,84,50,71,58,97,90,36,64,46,17,49,73,71,50,42,52,49,43,41,14,33,30,40,12,48,44,32,48,50,53,28,32,49,22,40,76,48,64,22,50,19,34,38,36,37,19,44,32,53,52,23,24,30,22,42,71,63,41,78,90,32,35,40,23,34,37,83,75,44,63,42,53,63,64,57,50,44,39,43,74,66,66,31,31,44,33,33,16,38,35,21,24,30,91,86,49,45,74,18,48,35,58,36,53,48,43,30,19,50,51,17,7,63,63,46,12,52,29,31,38,38,44,32,84,46,65,40,51,45,46,91,86,66,42,77,37,59,63,42,37,61,68,56,47,52,52,33,45,74,71,53,53,49,45,78,77,49,42,57,48,53,50,16,39,52,49,11,39,76,50,46,17,69,33,22,31,35,27,30,43,82,47,69,44,38,64,55,39,33,78,74,69,59,47,91,59,24,16,37,41,46,125

Sequence (518 aa):
MSTQTVVIKYGGHAMDRDELNAAFADDMAFLQQSMRLVVVHGGGPQINALLDRLAIESRFEKGLRVTDADTMQAVEMVLCGQVNKSVVSRFLQHGARAAGLSGRDAGLLRARVKDPVLGLVGEVEKVDASVLACLLDGGFLPVVAPVASGPEGQALNINADTAAGAVAGALHADYFVLISDVPGVLDADKKLIPSLDRARIAELLEAGVINGGMIPKVQSCLHALDEGCSRALILDGRQPSSLRRYLLDGEPLGTVVTAMSTQTVVIKYGGHAMDRDELNAAFADDMAFLQQSMRLVVVHGGGPQINALLDRLAIESRFEKGLRVTDADTMQAVEMVLCGQVNKSVVSRFLQHGARAAGLSGRDAGLLRARVKDPVLGLVGEVEKVDASVLACLLDGGFLPVVAPVASGPEGQALNINADTAAGAVAGALHADYFVLISDVPGVLDADKKLIPSLDRARIAELLEAGVINGGMIPKVQSCLHALDEGCSRALILDGRQPSSLRRYLLDGEPLGTVVTA

InterPro domains:
  IPR001048 Aspartate/glutamate/uridylate kinase [PF00696] (5-235)
  IPR001057 Glutamate/acetylglutamate kinase [PR00474] (159-186)
  IPR001057 Glutamate/acetylglutamate kinase [PR00474] (209-229)
  IPR004662 Acetylglutamate kinase family [PIRSF000728] (2-255)
  IPR004662 Acetylglutamate kinase family [TIGR00761] (5-234)
  IPR036393 Acetylglutamate kinase-like superfamily [G3DSA:3.40.1160.10] (1-259)
  IPR036393 Acetylglutamate kinase-like superfamily [SSF53633] (2-258)
  IPR037528 Acetylglutamate kinase ArgB [MF_00082] (3-252)

Nearest PDB structures (foldseek):
  2buf-assembly1_D  TM=9.686E-01  e=1.160E-31  Pseudomonas aeruginosa
  2buf-assembly1_A  TM=9.477E-01  e=1.568E-31  Pseudomonas aeruginosa
  2buf-assembly2_L  TM=9.526E-01  e=7.416E-30  Pseudomonas aeruginosa
  3t7b-assembly1_B-2  TM=8.876E-01  e=1.238E-22  Yersinia pestis CO92
  2x2w-assembly1_A  TM=8.642E-01  e=1.097E-22  Escherichia coli BL21(DE3)

Radius of gyration: 23.7 Å; Cα contacts (8 Å, |Δi|>4): 1292; chains: 2; bounding box: 52×80×55 Å